Protein AF-A0A2H6KEF0-F1 (afdb_monomer_lite)

Radius of gyration: 32.9 Å; chains: 1; bounding box: 60×130×97 Å

Structure (mmCIF, N/CA/C/O backbone):
data_AF-A0A2H6KEF0-F1
#
_entry.id   AF-A0A2H6KEF0-F1
#
loop_
_atom_site.group_PDB
_atom_site.id
_atom_site.type_symbol
_atom_site.label_atom_id
_atom_site.label_alt_id
_atom_site.label_comp_id
_atom_site.label_asym_id
_atom_site.label_entity_id
_atom_site.label_seq_id
_atom_site.pdbx_PDB_ins_code
_atom_site.Cartn_x
_atom_site.Cartn_y
_atom_site.Cartn_z
_atom_site.occupancy
_atom_site.B_iso_or_equiv
_atom_site.auth_seq_id
_atom_site.auth_comp_id
_atom_site.auth_asym_id
_atom_site.auth_atom_id
_atom_site.pdbx_PDB_model_num
ATOM 1 N N . MET A 1 1 ? 36.153 60.538 -48.775 1.00 43.53 1 MET A N 1
ATOM 2 C CA . MET A 1 1 ? 37.398 60.557 -47.988 1.00 43.53 1 MET A CA 1
ATOM 3 C C . MET A 1 1 ? 37.001 60.502 -46.531 1.00 43.53 1 MET A C 1
ATOM 5 O O . MET A 1 1 ? 36.160 61.302 -46.150 1.00 43.53 1 MET A O 1
ATOM 9 N N . ASP A 1 2 ? 37.560 59.506 -45.841 1.00 40.88 2 ASP A N 1
ATOM 10 C CA . ASP A 1 2 ? 37.704 59.298 -44.391 1.00 40.88 2 ASP A CA 1
ATOM 11 C C . ASP A 1 2 ? 36.421 59.293 -43.540 1.00 40.88 2 ASP A C 1
ATOM 13 O O . ASP A 1 2 ? 35.594 60.186 -43.606 1.00 40.88 2 ASP A O 1
ATOM 17 N N . GLY A 1 3 ? 36.127 58.310 -42.695 1.00 50.97 3 GLY A N 1
ATOM 18 C CA . GLY A 1 3 ? 36.943 57.275 -42.074 1.00 50.97 3 GLY A CA 1
ATOM 19 C C . GLY A 1 3 ? 36.431 57.152 -40.636 1.00 50.97 3 GLY A C 1
ATOM 20 O O . GLY A 1 3 ? 36.536 58.102 -39.869 1.00 50.97 3 GLY A O 1
ATOM 21 N N . SER A 1 4 ? 35.815 56.031 -40.259 1.00 50.59 4 SER A N 1
ATOM 22 C CA . SER A 1 4 ? 35.505 55.768 -38.848 1.00 50.59 4 SER A CA 1
ATOM 23 C C . SER A 1 4 ? 35.476 54.267 -38.589 1.00 50.59 4 SER A C 1
ATOM 25 O O . SER A 1 4 ? 34.580 53.545 -39.028 1.00 50.59 4 SER A O 1
ATOM 27 N N . ALA A 1 5 ? 36.538 53.814 -37.929 1.00 52.31 5 ALA A N 1
ATOM 28 C CA . ALA A 1 5 ? 36.771 52.449 -37.506 1.00 52.31 5 ALA A CA 1
ATOM 29 C C . ALA A 1 5 ? 35.804 52.060 -36.376 1.00 52.31 5 ALA A C 1
ATOM 31 O O . ALA A 1 5 ? 35.698 52.759 -35.369 1.00 52.31 5 ALA A O 1
ATOM 32 N N . LYS A 1 6 ? 35.121 50.920 -36.533 1.00 51.91 6 LYS A N 1
ATOM 33 C CA . LYS A 1 6 ? 34.439 50.225 -35.437 1.00 51.91 6 LYS A CA 1
ATOM 34 C C . LYS A 1 6 ? 35.383 49.169 -34.876 1.00 51.91 6 LYS A C 1
ATOM 36 O O . LYS A 1 6 ? 35.714 48.202 -35.550 1.00 51.91 6 LYS A O 1
ATOM 41 N N . GLU A 1 7 ? 35.810 49.404 -33.646 1.00 52.56 7 GLU A N 1
ATOM 42 C CA . GLU A 1 7 ? 36.633 48.524 -32.827 1.00 52.56 7 GLU A CA 1
ATOM 43 C C . GLU A 1 7 ? 35.754 4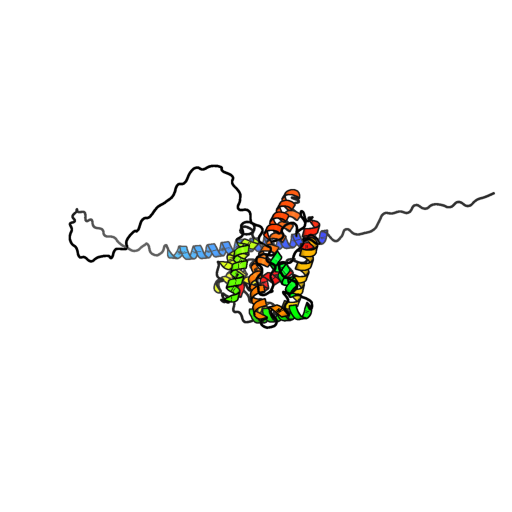7.407 -32.229 1.00 52.56 7 GLU A C 1
ATOM 45 O O . GLU A 1 7 ? 34.829 47.665 -31.453 1.00 52.56 7 GLU A O 1
ATOM 50 N N . GLU A 1 8 ? 36.006 46.157 -32.622 1.00 51.75 8 GLU A N 1
ATOM 51 C CA . GLU A 1 8 ? 35.392 44.968 -32.028 1.00 51.75 8 GLU A CA 1
ATOM 52 C C . GLU A 1 8 ? 36.088 44.617 -30.704 1.00 51.75 8 GLU A C 1
ATOM 54 O O . GLU A 1 8 ? 37.281 44.318 -30.670 1.00 51.75 8 GLU A O 1
ATOM 59 N N . ARG A 1 9 ? 35.333 44.609 -29.596 1.00 55.72 9 ARG A N 1
ATOM 60 C CA . ARG A 1 9 ? 35.785 44.031 -28.320 1.00 55.72 9 ARG A CA 1
ATOM 61 C C . ARG A 1 9 ? 35.433 42.540 -28.248 1.00 55.72 9 ARG A C 1
ATOM 63 O O . ARG A 1 9 ? 34.275 42.192 -28.495 1.00 55.72 9 ARG A O 1
ATOM 70 N N . PRO A 1 10 ? 36.352 41.667 -27.799 1.00 51.22 10 PRO A N 1
ATOM 71 C CA . PRO A 1 10 ? 36.051 40.260 -27.572 1.00 51.22 10 PRO A CA 1
ATOM 72 C C . PRO A 1 10 ? 35.186 40.084 -26.314 1.00 51.22 10 PRO A C 1
ATOM 74 O O . PRO A 1 10 ? 35.513 40.565 -25.226 1.00 51.22 10 PRO A O 1
ATOM 77 N N . LYS A 1 11 ? 34.062 39.372 -26.457 1.00 48.09 11 LYS A N 1
ATOM 78 C CA . LYS A 1 11 ? 33.220 38.929 -25.337 1.00 48.09 11 LYS A CA 1
ATOM 79 C C . LYS A 1 11 ? 33.875 37.722 -24.660 1.00 48.09 11 LYS A C 1
ATOM 81 O O . LYS A 1 11 ? 33.854 36.620 -25.198 1.00 48.09 11 LYS A O 1
ATOM 86 N N . ASN A 1 12 ? 34.414 37.934 -23.462 1.00 41.84 12 ASN A N 1
ATOM 87 C CA . ASN A 1 12 ? 34.826 36.865 -22.553 1.00 41.84 12 ASN A CA 1
ATOM 88 C C . ASN A 1 12 ? 33.591 36.114 -22.022 1.00 41.84 12 ASN A C 1
ATOM 90 O O . ASN A 1 12 ? 32.885 36.602 -21.140 1.00 41.84 12 ASN A O 1
ATOM 94 N N . LEU A 1 13 ? 33.347 34.918 -22.557 1.00 53.34 13 LEU A N 1
ATOM 95 C CA . LEU A 1 13 ? 32.421 33.911 -22.034 1.00 53.34 13 LEU A CA 1
ATOM 96 C C . LEU A 1 13 ? 33.209 32.911 -21.180 1.00 53.34 13 LEU A C 1
ATOM 98 O O . LEU A 1 13 ? 33.599 31.858 -21.669 1.00 53.34 13 LEU A O 1
ATOM 102 N N . ALA A 1 14 ? 33.468 33.238 -19.914 1.00 50.19 14 ALA A N 1
ATOM 103 C CA . ALA A 1 14 ? 33.897 32.249 -18.921 1.00 50.19 14 ALA A CA 1
ATOM 104 C C . ALA A 1 14 ? 33.819 32.822 -17.501 1.00 50.19 14 ALA A C 1
ATOM 106 O O . ALA A 1 14 ? 34.802 33.356 -16.993 1.00 50.19 14 ALA A O 1
ATOM 107 N N . LYS A 1 15 ? 32.652 32.702 -16.862 1.00 52.84 15 LYS A N 1
ATOM 108 C CA . LYS A 1 15 ? 32.499 32.398 -15.425 1.00 52.84 15 LYS A CA 1
ATOM 109 C C . LYS A 1 15 ? 31.052 32.609 -15.013 1.00 52.84 15 LYS A C 1
ATOM 111 O O . LYS A 1 15 ? 30.635 33.742 -14.807 1.00 52.84 15 LYS A O 1
ATOM 116 N N . SER A 1 16 ? 30.338 31.514 -14.792 1.00 46.28 16 SER A N 1
ATOM 117 C CA . SER A 1 16 ? 29.324 31.468 -13.743 1.00 46.28 16 SER A CA 1
ATOM 118 C C . SER A 1 16 ? 28.849 30.036 -13.499 1.00 46.28 16 SER A C 1
ATOM 120 O O . SER A 1 16 ? 28.576 29.310 -14.449 1.00 46.28 16 SER A O 1
ATOM 122 N N . VAL A 1 17 ? 28.624 29.760 -12.213 1.00 40.66 17 VAL A N 1
ATOM 123 C CA . VAL A 1 17 ? 27.666 28.802 -11.635 1.00 40.66 17 VAL A CA 1
ATOM 124 C C . VAL A 1 17 ? 28.218 27.451 -11.145 1.00 40.66 17 VAL A C 1
ATOM 126 O O . VAL A 1 17 ? 28.286 26.468 -11.866 1.00 40.66 17 VAL A O 1
ATOM 129 N N . SER A 1 18 ? 28.496 27.466 -9.834 1.00 50.84 18 SER A N 1
ATOM 130 C CA . SER A 1 18 ? 28.058 26.516 -8.797 1.00 50.84 18 SER A CA 1
ATOM 131 C C . SER A 1 18 ? 28.504 25.050 -8.857 1.00 50.84 18 SER A C 1
ATOM 133 O O . SER A 1 18 ? 27.864 24.201 -9.466 1.00 50.84 18 SER A O 1
ATOM 135 N N . THR A 1 19 ? 29.521 24.745 -8.049 1.00 49.16 19 THR A N 1
ATOM 136 C CA . THR A 1 19 ? 29.817 23.408 -7.513 1.00 49.16 19 THR A CA 1
ATOM 137 C C . THR A 1 19 ? 30.027 23.527 -6.001 1.00 49.16 19 THR A C 1
ATOM 139 O O . THR A 1 19 ? 31.164 23.550 -5.537 1.00 49.16 19 THR A O 1
ATOM 142 N N . SER A 1 20 ? 28.954 23.685 -5.218 1.00 48.69 20 SER A N 1
ATOM 143 C CA . SER A 1 20 ? 29.064 23.653 -3.744 1.00 48.69 20 SER A CA 1
ATOM 144 C C . SER A 1 20 ? 27.941 22.895 -3.026 1.00 48.69 20 SER A C 1
ATOM 146 O O . SER A 1 20 ? 27.820 23.029 -1.817 1.00 48.69 20 SER A O 1
ATOM 148 N N . GLY A 1 21 ? 27.114 22.117 -3.736 1.00 50.75 21 GLY A N 1
ATOM 149 C CA . GLY A 1 21 ? 26.011 21.357 -3.123 1.00 50.75 21 GLY A CA 1
ATOM 150 C C . GLY A 1 21 ? 26.319 19.883 -2.825 1.00 50.75 21 GLY A C 1
ATOM 151 O O . GLY A 1 21 ? 25.826 19.345 -1.842 1.00 50.75 21 GLY A O 1
ATOM 152 N N . ASP A 1 22 ? 27.155 19.226 -3.635 1.00 48.62 22 ASP A N 1
ATOM 153 C CA . ASP A 1 22 ? 27.308 17.760 -3.565 1.00 48.62 22 ASP A CA 1
ATOM 154 C C . ASP A 1 22 ? 28.291 17.265 -2.492 1.00 48.62 22 ASP A C 1
ATOM 156 O O . ASP A 1 22 ? 28.198 16.119 -2.046 1.00 48.62 22 ASP A O 1
ATOM 160 N N . GLN A 1 23 ? 29.230 18.105 -2.042 1.00 56.47 23 GLN A N 1
ATOM 161 C CA . GLN A 1 23 ? 30.222 17.690 -1.040 1.00 56.47 23 GLN A CA 1
ATOM 162 C C . GLN A 1 23 ? 29.637 17.609 0.377 1.00 56.47 23 GLN A C 1
ATOM 164 O O . GLN A 1 23 ? 30.003 16.701 1.126 1.00 56.47 23 GLN A O 1
ATOM 169 N N . ASP A 1 24 ? 28.688 18.483 0.722 1.00 61.06 24 ASP A N 1
ATOM 170 C CA . ASP A 1 24 ? 28.055 18.485 2.048 1.00 61.06 24 ASP A CA 1
ATOM 171 C C . ASP A 1 24 ? 27.158 17.254 2.252 1.00 61.06 24 ASP A C 1
ATOM 173 O O . ASP A 1 24 ? 27.171 16.635 3.316 1.00 61.06 24 ASP A O 1
ATOM 177 N N . MET A 1 25 ? 26.455 16.815 1.203 1.00 53.56 25 MET A N 1
ATOM 178 C CA . MET A 1 25 ? 25.593 15.627 1.253 1.00 53.56 25 MET A CA 1
ATOM 179 C C . MET A 1 25 ? 26.395 14.323 1.433 1.00 53.56 25 MET A C 1
ATOM 181 O O . MET A 1 25 ? 25.979 13.418 2.166 1.00 53.56 25 MET A O 1
ATOM 185 N N . GLN A 1 26 ? 27.578 14.219 0.814 1.00 65.06 26 GLN A N 1
ATOM 186 C CA . GLN A 1 26 ? 28.463 13.063 1.010 1.00 65.06 26 GLN A CA 1
ATOM 187 C C . GLN A 1 26 ? 29.069 13.014 2.417 1.00 65.06 26 GLN A C 1
ATOM 189 O O . GLN A 1 26 ? 29.202 11.926 2.987 1.00 65.06 26 GLN A O 1
ATOM 194 N N . GLN A 1 27 ? 29.419 14.166 2.997 1.00 76.00 27 GLN A N 1
ATOM 195 C CA . GLN A 1 27 ? 29.951 14.215 4.360 1.00 76.00 27 GLN A CA 1
ATOM 196 C C . GLN A 1 27 ? 28.904 13.823 5.403 1.00 76.00 27 GLN A C 1
ATOM 198 O O . GLN A 1 27 ? 29.235 13.076 6.329 1.00 76.00 27 GLN A O 1
ATOM 203 N N . ASP A 1 28 ? 27.652 14.254 5.236 1.00 73.12 28 ASP A N 1
ATOM 204 C CA . ASP A 1 28 ? 26.582 13.899 6.170 1.00 73.12 28 ASP A CA 1
ATOM 205 C C . ASP A 1 28 ? 26.263 12.395 6.118 1.00 73.12 28 ASP A C 1
ATOM 207 O O . ASP A 1 28 ? 26.190 11.728 7.152 1.00 73.12 28 ASP A O 1
ATOM 211 N N . THR A 1 29 ? 26.247 11.809 4.916 1.00 58.91 29 THR A N 1
ATOM 212 C CA . THR A 1 29 ? 26.072 10.356 4.731 1.00 58.91 29 THR A CA 1
ATOM 213 C C . THR A 1 29 ? 27.194 9.550 5.404 1.00 58.91 29 THR A C 1
ATOM 215 O O . THR A 1 29 ? 26.943 8.550 6.082 1.00 58.91 29 THR A O 1
ATOM 218 N N . LEU A 1 30 ? 28.452 9.992 5.272 1.00 74.81 30 LEU A N 1
ATOM 219 C CA . LEU A 1 30 ? 29.603 9.327 5.895 1.00 74.81 30 LEU A CA 1
ATOM 220 C C . LEU A 1 30 ? 29.564 9.428 7.427 1.00 74.81 30 LEU A C 1
ATOM 222 O O . LEU A 1 30 ? 29.954 8.489 8.130 1.00 74.81 30 LEU A O 1
ATOM 226 N N . LYS A 1 31 ? 29.098 10.564 7.952 1.00 84.94 31 LYS A N 1
ATOM 227 C CA . LYS A 1 31 ? 28.923 10.788 9.388 1.00 84.94 31 LYS A CA 1
ATOM 228 C C . LYS A 1 31 ? 27.850 9.860 9.960 1.00 84.94 31 LYS A C 1
ATOM 230 O O . LYS A 1 31 ? 28.123 9.193 10.958 1.00 84.94 31 LYS A O 1
ATOM 235 N N . GLN A 1 32 ? 26.705 9.735 9.287 1.00 68.88 32 GLN A N 1
ATOM 236 C CA . GLN A 1 32 ? 25.636 8.809 9.676 1.00 68.88 32 GLN A CA 1
ATOM 237 C C . GLN A 1 32 ? 26.109 7.345 9.660 1.00 68.88 32 GLN A C 1
ATOM 239 O O . GLN A 1 32 ? 25.851 6.603 10.607 1.00 68.88 32 GLN A O 1
ATOM 244 N N . MET A 1 33 ? 26.887 6.933 8.650 1.00 62.06 33 MET A N 1
ATOM 245 C CA . MET A 1 33 ? 27.479 5.585 8.601 1.00 62.06 33 MET A CA 1
ATOM 246 C C . MET A 1 33 ? 28.451 5.308 9.756 1.00 62.06 33 MET A C 1
ATOM 248 O O . MET A 1 33 ? 28.447 4.209 10.313 1.00 62.06 33 MET A O 1
ATOM 252 N N . LYS A 1 34 ? 29.291 6.282 10.130 1.00 83.31 34 LYS A N 1
ATOM 253 C CA . LYS A 1 34 ? 30.211 6.143 11.273 1.00 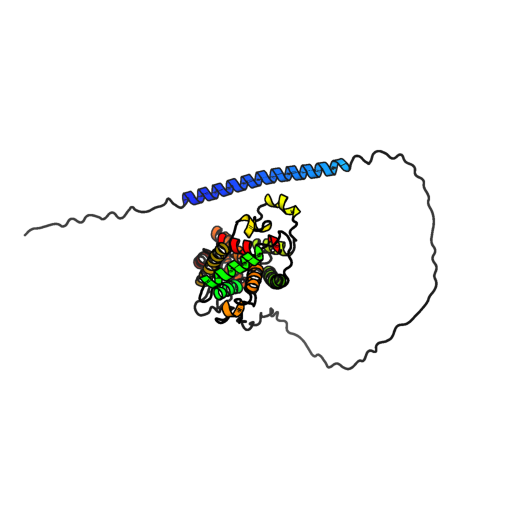83.31 34 LYS A CA 1
ATOM 254 C C . LYS A 1 34 ? 29.460 6.043 12.596 1.00 83.31 34 LYS A C 1
ATOM 256 O O . LYS A 1 34 ? 29.807 5.206 13.424 1.00 83.31 34 LYS A O 1
ATOM 261 N N . GLU A 1 35 ? 28.433 6.865 12.785 1.00 81.69 35 GLU A N 1
ATOM 262 C CA . GLU A 1 35 ? 27.584 6.811 13.975 1.00 81.69 35 GLU A CA 1
ATOM 263 C C . GLU A 1 35 ? 26.869 5.460 14.084 1.00 81.69 35 GLU A C 1
ATOM 265 O O . GLU A 1 35 ? 26.870 4.840 15.148 1.00 81.69 35 GLU A O 1
ATOM 270 N N . TRP A 1 36 ? 26.342 4.956 12.967 1.00 76.69 36 TRP A N 1
ATOM 271 C CA . TRP A 1 36 ? 25.718 3.639 12.905 1.00 76.69 36 TRP A CA 1
ATOM 272 C C . TRP A 1 36 ? 26.700 2.514 13.247 1.00 76.69 36 TRP A C 1
ATOM 274 O O . TRP A 1 36 ? 26.380 1.656 14.069 1.00 76.69 36 TRP A O 1
ATOM 284 N N . LYS A 1 37 ? 27.917 2.545 12.686 1.00 77.69 37 LYS A N 1
ATOM 285 C CA . LYS A 1 37 ? 28.963 1.560 12.993 1.00 77.69 37 LYS A CA 1
ATOM 286 C C . LYS A 1 37 ? 29.316 1.553 14.484 1.00 77.69 37 LYS A C 1
ATOM 288 O O . LYS A 1 37 ? 29.375 0.487 15.083 1.00 77.69 37 LYS A O 1
ATOM 293 N N . ASN A 1 38 ? 29.494 2.726 15.090 1.00 83.19 38 ASN A N 1
ATOM 294 C CA . ASN A 1 38 ? 29.820 2.823 16.515 1.00 83.19 38 ASN A CA 1
ATOM 295 C C . ASN A 1 38 ? 28.697 2.258 17.399 1.00 83.19 38 ASN A C 1
ATOM 297 O O . ASN A 1 38 ? 28.975 1.513 18.334 1.00 83.19 38 ASN A O 1
ATOM 301 N N . ARG A 1 39 ? 27.429 2.551 17.071 1.00 73.25 39 ARG A N 1
ATOM 302 C CA . ARG A 1 39 ? 26.269 1.970 17.772 1.00 73.25 39 ARG A CA 1
ATOM 303 C C . ARG A 1 39 ? 26.204 0.452 17.621 1.00 73.25 39 ARG A C 1
ATOM 305 O O . ARG A 1 39 ? 25.818 -0.241 18.557 1.00 73.25 39 ARG A O 1
ATOM 312 N N . PHE A 1 40 ? 26.587 -0.064 16.455 1.00 64.38 40 PHE A N 1
ATOM 313 C CA . PHE A 1 40 ? 26.655 -1.500 16.205 1.00 64.38 40 PHE A CA 1
ATOM 314 C C . PHE A 1 40 ? 27.760 -2.181 17.031 1.00 64.38 40 PHE A C 1
ATOM 316 O O . PHE A 1 40 ? 27.508 -3.215 17.649 1.00 64.38 40 PHE A O 1
ATOM 323 N N . ASP A 1 41 ? 28.955 -1.591 17.107 1.00 74.12 41 ASP A N 1
ATOM 324 C CA . ASP A 1 41 ? 30.076 -2.128 17.895 1.00 74.12 41 ASP A CA 1
ATOM 325 C C . ASP A 1 41 ? 29.773 -2.118 19.412 1.00 74.12 41 ASP A C 1
ATOM 327 O O . ASP A 1 41 ? 30.055 -3.090 20.125 1.00 74.12 41 ASP A O 1
ATOM 331 N N . GLU A 1 42 ? 29.129 -1.058 19.914 1.00 77.31 42 GLU A N 1
ATOM 332 C CA . GLU A 1 42 ? 28.653 -0.970 21.304 1.00 77.31 42 GLU A CA 1
ATOM 333 C C . GLU A 1 42 ? 27.610 -2.059 21.611 1.00 77.31 42 GLU A C 1
ATOM 335 O O . GLU A 1 42 ? 27.701 -2.765 22.620 1.00 77.31 42 GLU A O 1
ATOM 340 N N . PHE A 1 43 ? 26.667 -2.269 20.691 1.00 64.75 43 PHE A N 1
ATOM 341 C CA . PHE A 1 43 ? 25.663 -3.324 20.784 1.00 64.75 43 PHE A CA 1
ATOM 342 C C . PHE A 1 43 ? 26.282 -4.733 20.833 1.00 64.75 43 PHE A C 1
ATOM 344 O O . PHE A 1 43 ? 25.884 -5.556 21.667 1.00 64.75 43 PHE A O 1
ATOM 351 N N . MET A 1 44 ? 27.268 -5.021 19.977 1.00 75.19 44 MET A N 1
ATOM 352 C CA . MET A 1 44 ? 27.961 -6.316 19.969 1.00 75.19 44 MET A CA 1
ATOM 353 C C . MET A 1 44 ? 28.687 -6.570 21.294 1.00 75.19 44 MET A C 1
ATOM 355 O O . MET A 1 44 ? 28.682 -7.684 21.816 1.00 75.19 44 MET A O 1
ATOM 359 N N . THR A 1 45 ? 29.250 -5.520 21.890 1.00 83.12 45 THR A N 1
ATOM 360 C CA . THR A 1 45 ? 29.903 -5.604 23.201 1.00 83.12 45 THR A CA 1
ATOM 361 C C . THR A 1 45 ? 28.893 -5.920 24.310 1.00 83.12 45 THR A C 1
ATOM 363 O O . THR A 1 45 ? 29.127 -6.812 25.129 1.00 83.12 45 THR A O 1
ATOM 366 N N . TYR A 1 46 ? 27.738 -5.248 24.310 1.00 72.69 46 TYR A N 1
ATOM 367 C CA . TYR A 1 46 ? 26.673 -5.480 25.291 1.00 72.69 46 TYR A CA 1
ATOM 368 C C . TYR A 1 46 ? 26.071 -6.890 25.190 1.00 72.69 46 TYR A C 1
ATOM 370 O O . TYR A 1 46 ? 25.885 -7.567 26.201 1.00 72.69 46 TYR A O 1
ATOM 378 N N . THR A 1 47 ? 25.808 -7.372 23.974 1.00 56.59 47 THR A N 1
ATOM 379 C CA . THR A 1 47 ? 25.267 -8.726 23.758 1.00 56.59 47 THR A CA 1
ATOM 380 C C . THR A 1 47 ? 26.246 -9.818 24.165 1.00 56.59 47 THR A C 1
ATOM 382 O O . THR A 1 47 ? 25.825 -10.798 24.780 1.00 56.59 47 THR A O 1
ATOM 385 N N . HIS A 1 48 ? 27.545 -9.641 23.909 1.00 71.38 48 HIS A N 1
ATOM 386 C CA . HIS A 1 48 ? 28.566 -10.547 24.432 1.00 71.38 48 HIS A CA 1
ATOM 387 C C . HIS A 1 48 ? 28.589 -10.573 25.965 1.00 71.38 48 HIS A C 1
ATOM 389 O O . HIS A 1 48 ? 28.666 -11.655 26.547 1.00 71.38 48 HIS A O 1
ATOM 395 N N . ALA A 1 49 ? 28.472 -9.421 26.630 1.00 78.00 49 ALA A N 1
ATOM 396 C CA . ALA A 1 49 ? 28.415 -9.358 28.091 1.00 78.00 49 ALA A CA 1
ATOM 397 C C . ALA A 1 49 ? 27.175 -10.073 28.655 1.00 78.00 49 ALA A C 1
ATOM 399 O O . ALA A 1 49 ? 27.288 -10.844 29.608 1.00 78.00 49 ALA A O 1
ATOM 400 N N . LEU A 1 50 ? 26.008 -9.875 28.036 1.00 68.25 50 LEU A N 1
ATOM 401 C CA . LEU A 1 50 ? 24.753 -10.490 28.469 1.00 68.25 50 LEU A CA 1
ATOM 402 C C . LEU A 1 50 ? 24.745 -12.010 28.255 1.00 68.25 50 LEU A C 1
ATOM 404 O O . LEU A 1 50 ? 24.365 -12.751 29.158 1.00 68.25 50 LEU A O 1
ATOM 408 N N . LEU A 1 51 ? 25.219 -12.485 27.097 1.00 70.62 51 LEU A N 1
ATOM 409 C CA . LEU A 1 51 ? 25.375 -13.917 26.819 1.00 70.62 51 LEU A CA 1
ATOM 410 C C . LEU A 1 51 ? 26.356 -14.578 27.791 1.00 70.62 51 LEU A C 1
ATOM 412 O O . LEU A 1 51 ? 26.079 -15.668 28.284 1.00 70.62 51 LEU A O 1
ATOM 416 N N . ASN A 1 52 ? 27.469 -13.912 28.104 1.00 74.56 52 ASN A N 1
ATOM 417 C CA . ASN A 1 52 ? 28.430 -14.417 29.080 1.00 74.56 52 ASN A CA 1
ATOM 418 C C . ASN A 1 52 ? 27.841 -14.459 30.497 1.00 74.56 52 ASN A C 1
ATOM 420 O O . ASN A 1 52 ? 28.088 -15.425 31.209 1.00 74.56 52 ASN A O 1
ATOM 424 N N . GLY A 1 53 ? 27.027 -13.475 30.896 1.00 76.62 53 GLY A N 1
ATOM 425 C CA . GLY A 1 53 ? 26.306 -13.511 32.174 1.00 76.62 53 GLY A CA 1
ATOM 426 C C . GLY A 1 53 ? 25.342 -14.698 32.263 1.00 76.62 53 GLY A C 1
ATOM 427 O O . GLY A 1 53 ? 25.402 -15.479 33.208 1.00 76.62 53 GLY A O 1
ATOM 428 N N . LEU A 1 54 ? 24.532 -14.902 31.221 1.00 61.00 54 LEU A N 1
ATOM 429 C CA . LEU A 1 54 ? 23.529 -15.972 31.168 1.00 61.00 54 LEU A CA 1
ATOM 430 C C . LEU A 1 54 ? 24.157 -17.379 31.144 1.00 61.00 54 LEU A C 1
ATOM 432 O O . LEU A 1 54 ? 23.622 -18.314 31.742 1.00 61.00 54 LEU A O 1
ATOM 436 N N . LEU A 1 55 ? 25.308 -17.524 30.475 1.00 67.38 55 LEU A N 1
ATOM 437 C CA . LEU A 1 55 ? 26.096 -18.761 30.447 1.00 67.38 55 LEU A CA 1
ATOM 438 C C . LEU A 1 55 ? 26.856 -19.020 31.757 1.00 67.38 55 LEU A C 1
ATOM 440 O O . LEU A 1 55 ? 27.096 -20.178 32.098 1.00 67.38 55 LEU A O 1
ATOM 444 N N . CYS A 1 56 ? 27.240 -17.977 32.495 1.00 67.81 56 CYS A N 1
ATOM 445 C CA . CYS A 1 56 ? 27.846 -18.126 33.819 1.00 67.81 56 CYS A CA 1
ATOM 446 C C . CYS A 1 56 ? 26.823 -18.610 34.855 1.00 67.81 56 CYS A C 1
ATOM 448 O O . CYS A 1 56 ? 27.136 -19.528 35.615 1.00 67.81 56 CYS A O 1
ATOM 450 N N . ASP A 1 57 ? 25.597 -18.081 34.829 1.00 61.66 57 ASP A N 1
ATOM 451 C CA . ASP A 1 57 ? 24.531 -18.493 35.752 1.00 61.66 57 ASP A CA 1
ATOM 452 C C . ASP A 1 57 ? 24.116 -19.956 35.529 1.00 61.66 57 ASP A C 1
ATOM 454 O O . ASP A 1 57 ? 23.995 -20.726 36.477 1.00 61.66 57 ASP A O 1
ATOM 458 N N . THR A 1 58 ? 24.019 -20.403 34.272 1.00 54.78 58 THR A N 1
ATOM 459 C CA . THR A 1 58 ? 23.688 -21.810 33.962 1.00 54.78 58 THR A CA 1
ATOM 460 C C . THR A 1 58 ? 24.817 -22.798 34.260 1.00 54.78 58 THR A C 1
ATOM 462 O O . THR A 1 58 ? 24.567 -24.000 34.355 1.00 54.78 58 THR A O 1
ATOM 465 N N . ARG A 1 59 ? 26.061 -22.331 34.427 1.00 50.69 59 ARG A N 1
ATOM 466 C CA . ARG A 1 59 ? 27.201 -23.197 34.759 1.00 50.69 59 ARG A CA 1
ATOM 467 C C . ARG A 1 59 ? 27.403 -23.371 36.266 1.00 50.69 59 ARG A C 1
ATOM 469 O O . ARG A 1 59 ? 27.965 -24.387 36.664 1.00 50.69 59 ARG A O 1
ATOM 476 N N . SER A 1 60 ? 26.935 -22.434 37.093 1.00 54.75 60 SER A N 1
ATOM 477 C CA . SER A 1 60 ? 27.092 -22.511 38.552 1.00 54.75 60 SER A CA 1
ATOM 478 C C . SER A 1 60 ? 26.241 -23.627 39.176 1.00 54.75 60 SER A C 1
ATOM 480 O O . SER A 1 60 ? 26.702 -24.304 40.095 1.00 54.75 60 SER A O 1
ATOM 482 N N . ASP A 1 61 ? 25.057 -23.901 38.623 1.00 52.50 61 ASP A N 1
ATOM 483 C CA . ASP A 1 61 ? 24.111 -24.866 39.210 1.00 52.50 61 ASP A CA 1
ATOM 484 C C . ASP A 1 61 ? 24.374 -26.327 38.803 1.00 52.50 61 ASP A C 1
ATOM 486 O O . ASP A 1 61 ? 23.854 -27.253 39.418 1.00 52.50 61 ASP A O 1
ATOM 490 N N . ALA A 1 62 ? 25.225 -26.571 37.801 1.00 50.59 62 ALA A N 1
ATOM 491 C CA . ALA A 1 62 ? 25.501 -27.922 37.301 1.00 50.59 62 ALA A CA 1
ATOM 492 C C . ALA A 1 62 ? 26.690 -28.626 37.990 1.00 50.59 62 ALA A C 1
ATOM 494 O O . ALA A 1 62 ? 26.959 -29.793 37.704 1.00 50.59 62 ALA A O 1
ATOM 495 N N . THR A 1 63 ? 27.419 -27.949 38.885 1.00 48.09 63 THR A N 1
ATOM 496 C CA . THR A 1 63 ? 28.631 -28.510 39.525 1.00 48.09 63 THR A CA 1
ATOM 497 C C . THR A 1 63 ? 28.568 -28.656 41.046 1.00 48.09 63 THR A C 1
ATOM 499 O O . THR A 1 63 ? 29.515 -29.174 41.633 1.00 48.09 63 THR A O 1
ATOM 502 N N . SER A 1 64 ? 27.468 -28.275 41.698 1.00 48.09 64 SER A N 1
ATOM 503 C CA . SER A 1 64 ? 27.321 -28.362 43.160 1.00 48.09 64 SER A CA 1
ATOM 504 C C . SER A 1 64 ? 26.638 -29.642 43.674 1.00 48.09 64 SER A C 1
ATOM 506 O O . SER A 1 64 ? 26.758 -29.925 44.863 1.00 48.09 64 SER A O 1
ATOM 508 N N . GLU A 1 65 ? 26.015 -30.472 42.824 1.00 47.31 65 GLU A N 1
ATOM 509 C CA . GLU A 1 65 ? 25.264 -31.669 43.277 1.00 47.31 65 GLU A CA 1
ATOM 510 C C . GLU A 1 65 ? 25.943 -33.041 43.063 1.00 47.31 65 GLU A C 1
ATOM 512 O O . GLU A 1 65 ? 25.349 -34.071 43.366 1.00 47.31 65 GLU A O 1
ATOM 517 N N . LEU A 1 66 ? 27.201 -33.116 42.608 1.00 45.69 66 LEU A N 1
ATOM 518 C CA . LEU A 1 66 ? 27.854 -34.414 42.324 1.00 45.69 66 LEU A CA 1
ATOM 519 C C . LEU A 1 66 ? 28.821 -34.950 43.399 1.00 45.69 66 LEU A C 1
ATOM 521 O O . LEU A 1 66 ? 29.486 -35.953 43.155 1.00 45.69 66 LEU A O 1
ATOM 525 N N . ASN A 1 67 ? 28.883 -34.360 44.599 1.00 47.69 67 ASN A N 1
ATOM 526 C CA . ASN A 1 67 ? 29.853 -34.760 45.637 1.00 47.69 67 ASN A CA 1
ATOM 527 C C . ASN A 1 67 ? 29.242 -35.233 46.970 1.00 47.69 67 ASN A C 1
ATOM 529 O O . ASN A 1 67 ? 29.768 -34.915 48.037 1.00 47.69 67 ASN A O 1
ATOM 533 N N . SER A 1 68 ? 28.179 -36.042 46.947 1.00 49.66 68 SER A N 1
ATOM 534 C CA . SER A 1 68 ? 27.757 -36.772 48.154 1.00 49.66 68 SER A CA 1
ATOM 535 C C . SER A 1 68 ? 26.884 -37.999 47.868 1.00 49.66 68 SER A C 1
ATOM 537 O O . SER A 1 68 ? 25.677 -37.981 48.078 1.00 49.66 68 SER A O 1
ATOM 539 N N . LEU A 1 69 ? 27.497 -39.125 47.482 1.00 41.62 69 LEU A N 1
ATOM 540 C CA . LEU A 1 69 ? 26.890 -40.442 47.723 1.00 41.62 69 LEU A CA 1
ATOM 541 C C . LEU A 1 69 ? 27.959 -41.538 47.891 1.00 41.62 69 LEU A C 1
ATOM 543 O O . LEU A 1 69 ? 28.749 -41.763 46.973 1.00 41.62 69 LEU A O 1
ATOM 547 N N . PRO A 1 70 ? 28.009 -42.225 49.051 1.00 51.09 70 PRO A N 1
ATOM 548 C CA . PRO A 1 70 ? 28.850 -43.394 49.247 1.00 51.09 70 PRO A CA 1
ATOM 549 C C . PRO A 1 70 ? 28.172 -44.644 48.673 1.00 51.09 70 PRO A C 1
ATOM 551 O O . PRO A 1 70 ? 26.948 -44.774 48.675 1.00 51.09 70 PRO A O 1
ATOM 554 N N . GLY A 1 71 ? 29.001 -45.544 48.147 1.00 47.09 71 GLY A N 1
ATOM 555 C CA . GLY A 1 71 ? 28.580 -46.683 47.341 1.00 47.09 71 GLY A CA 1
ATOM 556 C C . GLY A 1 71 ? 27.831 -47.795 48.073 1.00 47.09 71 GLY A C 1
ATOM 557 O O . GLY A 1 71 ? 27.776 -47.845 49.297 1.00 47.09 71 GLY A O 1
ATOM 558 N N . ASN A 1 72 ? 27.292 -48.710 47.263 1.00 38.66 72 ASN A N 1
ATOM 559 C CA . ASN A 1 72 ? 27.433 -50.163 47.397 1.00 38.66 72 ASN A CA 1
ATOM 560 C C . ASN A 1 72 ? 26.772 -50.854 46.190 1.00 38.66 72 ASN A C 1
ATOM 562 O O . ASN A 1 72 ? 25.585 -50.675 45.929 1.00 38.66 72 ASN A O 1
ATOM 566 N N . SER A 1 73 ? 27.552 -51.667 45.475 1.00 44.75 73 SER A N 1
ATOM 567 C CA . SER A 1 73 ? 27.061 -52.715 44.565 1.00 44.75 73 SER A CA 1
ATOM 568 C C . SER A 1 73 ? 26.516 -53.898 45.383 1.00 44.75 73 SER A C 1
ATOM 570 O O . SER A 1 73 ? 26.961 -54.098 46.516 1.00 44.75 73 SER A O 1
ATOM 572 N N . PRO A 1 74 ? 25.638 -54.748 44.813 1.00 58.72 74 PRO A N 1
ATOM 573 C CA . PRO A 1 74 ? 26.177 -55.989 44.249 1.00 58.72 74 PRO A CA 1
ATOM 574 C C . PRO A 1 74 ? 25.466 -56.543 42.994 1.00 58.72 74 PRO A C 1
ATOM 576 O O . PRO A 1 74 ? 24.251 -56.513 42.847 1.00 58.72 74 PRO A O 1
ATOM 579 N N . SER A 1 75 ? 26.308 -57.106 42.123 1.00 51.97 75 SER A N 1
ATOM 580 C CA . SER A 1 75 ? 26.199 -58.389 41.408 1.00 51.97 75 SER A CA 1
ATOM 581 C C . SER A 1 75 ? 24.889 -59.195 41.500 1.00 51.97 75 SER A C 1
ATOM 583 O O . SER A 1 75 ? 24.501 -59.639 42.578 1.00 51.97 75 SER A O 1
ATOM 585 N N . GLY A 1 76 ? 24.340 -59.562 40.336 1.00 35.59 76 GLY A N 1
ATOM 586 C CA . GLY A 1 76 ? 23.338 -60.622 40.187 1.00 35.59 76 GLY A CA 1
ATOM 587 C C . GLY A 1 76 ? 23.117 -61.014 38.723 1.00 35.59 76 GLY A C 1
ATOM 588 O O . GLY A 1 76 ? 22.446 -60.310 37.980 1.00 35.59 76 GLY A O 1
ATOM 589 N N . ASN A 1 77 ? 23.719 -62.130 38.317 1.00 49.34 77 ASN A N 1
ATOM 590 C CA . ASN A 1 77 ? 23.691 -62.727 36.980 1.00 49.34 77 ASN A CA 1
ATOM 591 C C . ASN A 1 77 ? 22.535 -63.751 36.880 1.00 49.34 77 ASN A C 1
ATOM 593 O O . ASN A 1 77 ? 22.334 -64.492 37.840 1.00 49.34 77 ASN A O 1
ATOM 597 N N . GLY A 1 78 ? 21.865 -63.890 35.723 1.00 34.53 78 GLY A N 1
ATOM 598 C CA . GLY A 1 78 ? 21.173 -65.146 35.371 1.00 34.53 78 GLY A CA 1
ATOM 599 C C . GLY A 1 78 ? 19.813 -65.067 34.654 1.00 34.53 78 GLY A C 1
ATOM 600 O O . GLY A 1 78 ? 18.807 -64.735 35.261 1.00 34.53 78 GLY A O 1
ATOM 601 N N . GLY A 1 79 ? 19.772 -65.565 33.409 1.00 33.09 79 GLY A N 1
ATOM 602 C CA . GLY A 1 79 ? 18.863 -66.682 33.087 1.00 33.09 79 GLY A CA 1
ATOM 603 C C . GLY A 1 79 ? 17.559 -66.451 32.299 1.00 33.09 79 GLY A C 1
ATOM 604 O O . GLY A 1 79 ? 16.500 -66.297 32.878 1.00 33.09 79 GLY A O 1
ATOM 605 N N . SER A 1 80 ? 17.656 -66.643 30.976 1.00 37.97 80 SER A N 1
ATOM 606 C CA . SER A 1 80 ? 16.856 -67.569 30.133 1.00 37.97 80 SER A CA 1
ATOM 607 C C . SER A 1 80 ? 15.308 -67.523 30.052 1.00 37.97 80 SER A C 1
ATOM 609 O O . SER A 1 80 ? 14.603 -67.867 30.988 1.00 37.97 80 SER A O 1
ATOM 611 N N . ARG A 1 81 ? 14.846 -67.298 28.803 1.00 42.25 81 ARG A N 1
ATOM 612 C CA . ARG A 1 81 ? 13.741 -67.923 28.019 1.00 42.25 81 ARG A CA 1
ATOM 613 C C . ARG A 1 81 ? 12.547 -68.572 28.751 1.00 42.25 81 ARG A C 1
ATOM 615 O O . ARG A 1 81 ? 12.731 -69.555 29.454 1.00 42.25 81 ARG A O 1
ATOM 622 N N . CYS A 1 82 ? 11.327 -68.173 28.357 1.00 35.34 82 CYS A N 1
ATOM 623 C CA . CYS A 1 82 ? 10.338 -68.998 27.620 1.00 35.34 82 CYS A CA 1
ATOM 624 C C . CYS A 1 82 ? 8.976 -68.273 27.490 1.00 35.34 82 CYS A C 1
ATOM 626 O O . CYS A 1 82 ? 8.417 -67.813 28.479 1.00 35.34 82 CYS A O 1
ATOM 628 N N . SER A 1 83 ? 8.423 -68.215 26.271 1.00 42.94 83 SER A N 1
ATOM 629 C CA . SER A 1 83 ? 6.968 -68.110 26.014 1.00 42.94 83 SER A CA 1
ATOM 630 C C . SER A 1 83 ? 6.342 -69.513 26.134 1.00 42.94 83 SER A C 1
ATOM 632 O O . SER A 1 83 ? 7.094 -70.484 25.995 1.00 42.94 83 SER A O 1
ATOM 634 N N . PRO A 1 84 ? 5.017 -69.668 26.357 1.00 52.94 84 PRO A N 1
ATOM 635 C CA . PRO A 1 84 ? 4.061 -69.696 25.232 1.00 52.94 84 PRO A CA 1
ATOM 636 C C . PRO A 1 84 ? 2.611 -69.205 25.529 1.00 52.94 84 PRO A C 1
ATOM 638 O O . PRO A 1 84 ? 2.050 -69.477 26.577 1.00 52.94 84 PRO A O 1
ATOM 641 N N . GLN A 1 85 ? 2.025 -68.533 24.523 1.00 39.19 85 GLN A N 1
ATOM 642 C CA . GLN A 1 85 ? 0.769 -68.870 23.809 1.00 39.19 85 GLN A CA 1
ATOM 643 C C . GLN A 1 85 ? -0.621 -68.930 24.512 1.00 39.19 85 GLN A C 1
ATOM 645 O O . GLN A 1 85 ? -0.763 -69.467 25.601 1.00 39.19 85 GLN A O 1
ATOM 650 N N . GLN A 1 86 ? -1.641 -68.527 23.714 1.00 36.22 86 GLN A N 1
ATOM 651 C CA . GLN A 1 86 ? -3.097 -68.855 23.736 1.00 36.22 86 GLN A CA 1
ATOM 652 C C . GLN A 1 86 ? -4.033 -67.957 24.582 1.00 36.22 86 GLN A C 1
ATOM 654 O O . GLN A 1 86 ? -3.649 -67.531 25.658 1.00 36.22 86 GLN A O 1
ATOM 659 N N . HIS A 1 87 ? -5.283 -67.608 24.223 1.00 34.16 87 HIS A N 1
ATOM 660 C CA . HIS A 1 87 ? -6.217 -67.821 23.089 1.00 34.16 87 HIS A CA 1
ATOM 661 C C . HIS A 1 87 ? -7.325 -66.722 23.226 1.00 34.16 87 HIS A C 1
ATOM 663 O O . HIS A 1 87 ? -7.692 -66.387 24.344 1.00 34.16 87 HIS A O 1
ATOM 669 N N . THR A 1 88 ? -7.700 -65.984 22.167 1.00 38.19 88 THR A N 1
ATOM 670 C CA . THR A 1 88 ? -8.980 -66.043 21.397 1.00 38.19 88 THR A CA 1
ATOM 671 C C . THR A 1 88 ? -10.254 -65.484 22.054 1.00 38.19 88 THR A C 1
ATOM 673 O O . THR A 1 88 ? -10.637 -65.941 23.118 1.00 38.19 88 THR A O 1
ATOM 676 N N . LEU A 1 89 ? -10.920 -64.559 21.334 1.00 37.78 89 LEU A N 1
ATOM 677 C CA . LEU A 1 89 ? -12.372 -64.291 21.135 1.00 37.78 89 LEU A CA 1
ATOM 678 C C . LEU A 1 89 ? -12.430 -62.895 20.453 1.00 37.78 89 LEU A C 1
ATOM 680 O O . LEU A 1 89 ? -11.837 -61.966 20.980 1.00 37.78 89 LEU A O 1
ATOM 684 N N . GLY A 1 90 ? -12.983 -62.609 19.270 1.00 32.28 90 GLY A N 1
ATOM 685 C CA . GLY A 1 90 ? -14.019 -63.224 18.441 1.00 32.28 90 GLY A CA 1
ATOM 686 C C . GLY A 1 90 ? -15.112 -62.166 18.195 1.00 32.28 90 GLY A C 1
ATOM 687 O O . GLY A 1 90 ? -15.772 -61.820 19.166 1.00 32.28 90 GLY A O 1
ATOM 688 N N . ALA A 1 91 ? -15.244 -61.634 16.963 1.00 40.06 91 ALA A N 1
ATOM 689 C CA . ALA A 1 91 ? -16.480 -61.123 16.314 1.00 40.06 91 ALA A CA 1
ATOM 690 C C . ALA A 1 91 ? -16.201 -60.111 15.167 1.00 40.06 91 ALA A C 1
ATOM 692 O O . ALA A 1 91 ? -15.939 -58.934 15.396 1.00 40.06 91 ALA A O 1
ATOM 693 N N . ASP A 1 92 ? -16.234 -60.641 13.942 1.00 37.62 92 ASP A N 1
ATOM 694 C CA . ASP A 1 92 ? -16.948 -60.229 12.718 1.00 37.62 92 ASP A CA 1
ATOM 695 C C . ASP A 1 92 ? -16.983 -58.783 12.173 1.00 37.62 92 ASP A C 1
ATOM 697 O O . ASP A 1 92 ? -17.368 -57.807 12.811 1.00 37.62 92 ASP A O 1
ATOM 701 N N . SER A 1 93 ? -16.681 -58.726 10.868 1.00 41.62 93 SER A N 1
ATOM 702 C CA . SER A 1 93 ? -16.887 -57.632 9.905 1.00 41.62 93 SER A CA 1
ATOM 703 C C . SER A 1 93 ? -18.193 -57.811 9.116 1.00 41.62 93 SER A C 1
ATOM 705 O O . SER A 1 93 ? -18.651 -58.944 8.967 1.00 41.62 93 SER A O 1
ATOM 707 N N . PRO A 1 94 ? -18.691 -56.766 8.428 1.00 57.78 94 PRO A N 1
ATOM 708 C CA . PRO A 1 94 ? -19.483 -56.944 7.220 1.00 57.78 94 PRO A CA 1
ATOM 709 C C . PRO A 1 94 ? -18.722 -56.540 5.947 1.00 57.78 94 PRO A C 1
ATOM 711 O O . PRO A 1 94 ? -18.074 -55.497 5.867 1.00 57.78 94 PRO A O 1
ATOM 714 N N . LEU A 1 95 ? -18.866 -57.412 4.946 1.00 36.19 95 LEU A N 1
ATOM 715 C CA . LEU A 1 95 ? -18.472 -57.259 3.550 1.00 36.19 95 LEU A CA 1
ATOM 716 C C . LEU A 1 95 ? -19.101 -56.020 2.891 1.00 36.19 95 LEU A C 1
ATOM 718 O O . LEU A 1 95 ? -20.300 -55.788 3.034 1.00 36.19 95 LEU A O 1
ATOM 722 N N . ILE A 1 96 ? -18.339 -55.352 2.019 1.00 39.44 96 ILE A N 1
ATOM 723 C CA . ILE A 1 96 ? -18.894 -54.611 0.878 1.00 39.44 96 ILE A CA 1
ATOM 724 C C . ILE A 1 96 ? -18.256 -55.143 -0.407 1.00 39.44 96 ILE A C 1
ATOM 726 O O . ILE A 1 96 ? -17.040 -55.276 -0.525 1.00 39.44 96 ILE A O 1
ATOM 730 N N . GLN A 1 97 ? -19.145 -55.499 -1.329 1.00 40.62 97 GLN A N 1
ATOM 731 C CA . GLN A 1 97 ? -18.916 -56.170 -2.600 1.00 40.62 97 GLN A CA 1
ATOM 732 C C . GLN A 1 97 ? -18.140 -55.300 -3.595 1.00 40.62 97 GLN A C 1
ATOM 734 O O . GLN A 1 97 ? -18.469 -54.138 -3.827 1.00 40.62 97 GLN A O 1
ATOM 739 N N . SER A 1 98 ? -17.155 -55.914 -4.244 1.00 31.45 98 SER A N 1
ATOM 740 C CA . SER A 1 98 ? -16.521 -55.439 -5.468 1.00 31.45 98 SER A CA 1
ATOM 741 C C . SER A 1 98 ? -17.360 -55.845 -6.684 1.00 31.45 98 SER A C 1
ATOM 743 O O . SER A 1 98 ? -17.692 -57.014 -6.868 1.00 31.45 98 SER A O 1
ATOM 745 N N . SER A 1 99 ? -17.686 -54.872 -7.536 1.00 43.00 99 SER A N 1
ATOM 746 C CA . SER A 1 99 ? -18.247 -55.099 -8.869 1.00 43.00 99 SER A CA 1
ATOM 747 C C . SER A 1 99 ? -17.238 -54.622 -9.906 1.00 43.00 99 SER A C 1
ATOM 749 O O . SER A 1 99 ? -16.802 -53.471 -9.889 1.00 43.00 99 SER A O 1
ATOM 751 N N . SER A 1 100 ? -16.826 -55.542 -10.771 1.00 39.12 100 SER A N 1
ATOM 752 C CA . SER A 1 100 ? -15.921 -55.328 -11.895 1.00 39.12 100 SER A CA 1
ATOM 753 C C . SER A 1 100 ? -16.740 -55.188 -13.169 1.00 39.12 100 SER A C 1
ATOM 755 O O . SER A 1 100 ? -17.474 -56.124 -13.456 1.00 39.12 100 SER A O 1
ATOM 757 N N . GLN A 1 101 ? -16.552 -54.128 -13.967 1.00 37.28 101 GLN A N 1
ATOM 758 C CA . GLN A 1 101 ? -16.767 -54.167 -15.423 1.00 37.28 101 GLN A CA 1
ATOM 759 C C . GLN A 1 101 ? -15.843 -53.180 -16.173 1.00 37.28 101 GLN A C 1
ATOM 761 O O . GLN A 1 101 ? -15.946 -51.969 -16.032 1.00 37.28 101 GLN A O 1
ATOM 766 N N . THR A 1 102 ? -14.956 -53.785 -16.971 1.00 34.72 102 THR A N 1
ATOM 767 C CA . THR A 1 102 ? -14.613 -53.478 -18.376 1.00 34.72 102 THR A CA 1
ATOM 768 C C . THR A 1 102 ? -13.894 -52.169 -18.748 1.00 34.72 102 THR A C 1
ATOM 770 O O . THR A 1 102 ? -14.469 -51.088 -18.801 1.00 34.72 102 THR A O 1
ATOM 773 N N . ALA A 1 103 ? -12.632 -52.337 -19.156 1.00 36.66 103 ALA A N 1
ATOM 774 C CA . ALA A 1 103 ? -11.796 -51.377 -19.877 1.00 36.66 103 ALA A CA 1
ATOM 775 C C . ALA A 1 103 ? -12.027 -51.417 -21.403 1.00 36.66 103 ALA A C 1
ATOM 777 O O . ALA A 1 103 ? -12.403 -52.462 -21.940 1.00 36.66 103 ALA A O 1
ATOM 778 N N . PRO A 1 104 ? -11.635 -50.349 -22.120 1.00 41.78 104 PRO A N 1
ATOM 779 C CA . PRO A 1 104 ? -11.034 -50.504 -23.439 1.00 41.78 104 PRO A CA 1
ATOM 780 C C . PRO A 1 104 ? -9.648 -49.840 -23.565 1.00 41.78 104 PRO A C 1
ATOM 782 O O . PRO A 1 104 ? -9.445 -48.688 -23.201 1.00 41.78 104 PRO A O 1
ATOM 785 N N . LYS A 1 105 ? -8.734 -50.655 -24.108 1.00 35.75 105 LYS A N 1
ATOM 786 C CA . LYS A 1 105 ? -7.517 -50.410 -24.906 1.00 35.75 105 LYS A CA 1
ATOM 787 C C . LYS A 1 105 ? -6.879 -49.009 -24.923 1.00 35.75 105 LYS A C 1
ATOM 789 O O . LYS A 1 105 ? -7.438 -48.052 -25.446 1.00 35.75 105 LYS A O 1
ATOM 794 N N . ILE A 1 106 ? -5.620 -48.997 -24.483 1.00 35.44 106 ILE A N 1
ATOM 795 C CA . ILE A 1 106 ? -4.578 -48.007 -24.772 1.00 35.44 106 ILE A CA 1
ATOM 796 C C . ILE A 1 106 ? -3.750 -48.559 -25.939 1.00 35.44 106 ILE A C 1
ATOM 798 O O . ILE A 1 106 ? -3.285 -49.691 -25.832 1.00 35.44 106 ILE A O 1
ATOM 802 N N . ASP A 1 107 ? -3.534 -47.755 -26.980 1.00 39.97 107 ASP A N 1
ATOM 803 C CA . ASP A 1 107 ? -2.430 -47.927 -27.929 1.00 39.97 107 ASP A CA 1
ATOM 804 C C . ASP A 1 107 ? -1.573 -46.643 -27.937 1.00 39.97 107 ASP A C 1
ATOM 806 O O . ASP A 1 107 ? -2.072 -45.542 -28.164 1.00 39.97 107 ASP A O 1
ATOM 810 N N . GLU A 1 108 ? -0.290 -46.855 -27.632 1.00 34.47 108 GLU A N 1
ATOM 811 C CA . GLU A 1 108 ? 0.925 -46.180 -28.123 1.00 34.47 108 GLU A CA 1
ATOM 812 C C . GLU A 1 108 ? 1.165 -44.663 -27.880 1.00 34.47 108 GLU A C 1
ATOM 814 O O . GLU A 1 108 ? 0.692 -43.770 -28.579 1.00 34.47 108 GLU A O 1
ATOM 819 N N . GLU A 1 109 ? 2.060 -44.399 -26.917 1.00 36.97 109 GLU A N 1
ATOM 820 C CA . GLU A 1 109 ? 3.019 -43.272 -26.852 1.00 36.97 109 GLU A CA 1
ATOM 821 C C . GLU A 1 109 ? 4.120 -43.393 -27.952 1.00 36.97 109 GLU A C 1
ATOM 823 O O . GLU A 1 109 ? 4.171 -44.446 -28.588 1.00 36.97 109 GLU A O 1
ATOM 828 N N . PRO A 1 110 ? 5.090 -42.451 -28.161 1.00 49.28 110 PRO A N 1
ATOM 829 C CA . PRO A 1 110 ? 5.407 -41.217 -27.414 1.00 49.28 110 PRO A CA 1
ATOM 830 C C . PRO A 1 110 ? 5.750 -39.980 -28.289 1.00 49.28 110 PRO A C 1
ATOM 832 O O . PRO A 1 110 ? 6.204 -40.093 -29.428 1.00 49.28 110 PRO A O 1
ATOM 835 N N . LYS A 1 111 ? 5.716 -38.770 -27.705 1.00 31.41 111 LYS A N 1
ATOM 836 C CA . LYS A 1 111 ? 6.768 -37.758 -27.957 1.00 31.41 111 LYS A CA 1
ATOM 837 C C . LYS A 1 111 ? 6.800 -36.669 -26.887 1.00 31.41 111 LYS A C 1
ATOM 839 O O . LYS A 1 111 ? 5.897 -35.852 -26.742 1.00 31.41 111 LYS A O 1
ATOM 844 N N . CYS A 1 112 ? 7.919 -36.685 -26.178 1.00 35.62 112 CYS A N 1
ATOM 845 C CA . CYS A 1 112 ? 8.388 -35.694 -25.232 1.00 35.62 112 CYS A CA 1
ATOM 846 C C . CYS A 1 112 ? 8.447 -34.294 -25.866 1.00 35.62 112 CYS A C 1
ATOM 848 O O . CYS A 1 112 ? 9.120 -34.084 -26.876 1.00 35.62 112 CYS A O 1
ATOM 850 N N . ALA A 1 113 ? 7.784 -33.332 -25.233 1.00 29.97 113 ALA A N 1
ATOM 851 C CA . ALA A 1 113 ? 8.173 -31.933 -25.263 1.00 29.97 113 ALA A CA 1
ATOM 852 C C . ALA A 1 113 ? 7.739 -31.323 -23.931 1.00 29.97 113 ALA A C 1
ATOM 854 O O . ALA A 1 113 ? 6.544 -31.221 -23.651 1.00 29.97 113 ALA A O 1
ATOM 855 N N . CYS A 1 114 ? 8.712 -30.928 -23.113 1.00 35.19 114 CYS A N 1
ATOM 856 C CA . CYS A 1 114 ? 8.507 -30.087 -21.944 1.00 35.19 114 CYS A CA 1
ATOM 857 C C . CYS A 1 114 ? 7.873 -28.762 -22.391 1.00 35.19 114 CYS A C 1
ATOM 859 O O . CYS A 1 114 ? 8.566 -27.783 -22.657 1.00 35.19 114 CYS A O 1
ATOM 861 N N . LYS A 1 115 ? 6.546 -28.724 -22.504 1.00 33.44 115 LYS A N 1
ATOM 862 C CA . LYS A 1 115 ? 5.807 -27.472 -22.462 1.00 33.44 115 LYS A CA 1
ATOM 863 C C . LYS A 1 115 ? 5.683 -27.121 -20.990 1.00 33.44 115 LYS A C 1
ATOM 865 O O . LYS A 1 115 ? 4.937 -27.769 -20.259 1.00 33.44 115 LYS A O 1
ATOM 870 N N . SER A 1 116 ? 6.445 -26.107 -20.575 1.00 40.81 116 SER A N 1
ATOM 871 C CA . SER A 1 116 ? 6.118 -25.301 -19.397 1.00 40.81 116 SER A CA 1
ATOM 872 C C . SER A 1 116 ? 4.606 -25.105 -19.335 1.00 40.81 116 SER A C 1
ATOM 874 O O . SER A 1 116 ? 3.996 -24.934 -20.399 1.00 40.81 116 SER A O 1
ATOM 876 N N . PRO A 1 117 ? 3.992 -25.095 -18.142 1.00 40.81 117 PRO A N 1
ATOM 877 C CA . PRO A 1 117 ? 2.607 -24.691 -18.036 1.00 40.81 117 PRO A CA 1
ATOM 878 C C . PRO A 1 117 ? 2.534 -23.270 -18.585 1.00 40.81 117 PRO A C 1
ATOM 880 O O . PRO A 1 117 ? 3.006 -22.317 -17.967 1.00 40.81 117 PRO A O 1
ATOM 883 N N . ASN A 1 118 ? 2.014 -23.160 -19.810 1.00 33.38 118 ASN A N 1
ATOM 884 C CA . ASN A 1 118 ? 1.514 -21.916 -20.345 1.00 33.38 118 ASN A CA 1
ATOM 885 C C . ASN A 1 118 ? 0.586 -21.401 -19.257 1.00 33.38 118 ASN A C 1
ATOM 887 O O . ASN A 1 118 ? -0.427 -22.033 -18.957 1.00 33.38 118 ASN A O 1
ATOM 891 N N . ILE A 1 119 ? 0.986 -20.294 -18.638 1.00 43.97 119 ILE A N 1
ATOM 892 C CA . ILE A 1 119 ? 0.087 -19.404 -17.929 1.00 43.97 119 ILE A CA 1
ATOM 893 C C . ILE A 1 119 ? -0.878 -18.956 -19.017 1.00 43.97 119 ILE A C 1
ATOM 895 O O . ILE A 1 119 ? -0.616 -18.019 -19.771 1.00 43.97 119 ILE A O 1
ATOM 899 N N . THR A 1 120 ? -1.916 -19.766 -19.201 1.00 38.53 120 THR A N 1
ATOM 900 C CA . THR A 1 120 ? -3.053 -19.509 -20.061 1.00 38.53 120 THR A CA 1
ATOM 901 C C . THR A 1 120 ? -3.460 -18.086 -19.760 1.00 38.53 120 THR A C 1
ATOM 903 O O . THR A 1 120 ? -3.602 -17.748 -18.584 1.00 38.53 120 THR A O 1
ATOM 906 N N . MET A 1 121 ? -3.556 -17.259 -20.802 1.00 44.59 121 MET A N 1
ATOM 907 C CA . MET A 1 121 ? -4.137 -15.926 -20.738 1.00 44.59 121 MET A CA 1
ATOM 908 C C . MET A 1 121 ? -5.367 -15.986 -19.836 1.00 44.59 121 MET A C 1
ATOM 910 O O . MET A 1 121 ? -6.423 -16.460 -20.248 1.00 44.59 121 MET A O 1
ATOM 914 N N . VAL A 1 122 ? -5.199 -15.574 -18.582 1.00 51.03 122 VAL A N 1
ATOM 915 C CA . VAL A 1 122 ? -6.311 -15.311 -17.688 1.00 51.03 122 VAL A CA 1
ATOM 916 C C . VAL A 1 122 ? -7.036 -14.194 -18.410 1.00 51.03 122 VAL A C 1
ATOM 918 O O . VAL A 1 122 ? -6.453 -13.122 -18.585 1.00 51.03 122 VAL A O 1
ATOM 921 N N . GLU A 1 123 ? -8.233 -14.468 -18.938 1.00 51.16 123 GLU A N 1
ATOM 922 C CA . GLU A 1 123 ? -9.152 -13.412 -19.349 1.00 51.16 123 GLU A CA 1
ATOM 923 C C . GLU A 1 123 ? -9.105 -12.370 -18.246 1.00 51.16 123 GLU A C 1
ATOM 925 O O . GLU A 1 123 ? -9.421 -12.660 -17.091 1.00 51.16 123 GLU A O 1
ATOM 930 N N . LYS A 1 124 ? -8.521 -11.220 -18.582 1.00 63.19 124 LYS A N 1
ATOM 931 C CA . LYS A 1 124 ? -8.090 -10.252 -17.593 1.00 63.19 124 LYS A CA 1
ATOM 932 C C . LYS A 1 124 ? -9.321 -9.833 -16.804 1.00 63.19 124 LYS A C 1
ATOM 934 O O . LYS A 1 124 ? -10.177 -9.137 -17.344 1.00 63.19 124 LYS A O 1
ATOM 939 N N . MET A 1 125 ? -9.407 -10.290 -15.557 1.00 65.62 125 MET A N 1
ATOM 940 C CA . MET A 1 125 ? -10.507 -9.938 -14.674 1.00 65.62 125 MET A CA 1
ATOM 941 C C . MET A 1 125 ? -10.438 -8.434 -14.449 1.00 65.62 125 MET A C 1
ATOM 943 O O . MET A 1 125 ? -9.469 -7.918 -13.895 1.00 65.62 125 MET A O 1
ATOM 947 N N . VAL A 1 126 ? -11.442 -7.731 -14.960 1.00 88.75 126 VAL A N 1
ATOM 948 C CA . VAL A 1 126 ? -11.697 -6.346 -14.600 1.00 88.75 126 VAL A CA 1
ATOM 949 C C . VAL A 1 126 ? -12.671 -6.405 -13.432 1.00 88.75 126 VAL A C 1
ATOM 951 O O . VAL A 1 126 ? -13.806 -6.845 -13.593 1.00 88.75 126 VAL A O 1
ATOM 954 N N . TYR A 1 127 ? -12.211 -6.016 -12.251 1.00 95.25 127 TYR A N 1
ATOM 955 C CA . TYR A 1 127 ? -13.022 -5.975 -11.045 1.00 95.25 127 TYR A CA 1
ATOM 956 C C . TYR A 1 127 ? -14.090 -4.891 -11.166 1.00 95.25 127 TYR A C 1
ATOM 958 O O . TYR A 1 127 ? -13.800 -3.753 -11.551 1.00 95.25 127 TYR A O 1
ATOM 966 N N . HIS A 1 128 ? -15.322 -5.246 -10.803 1.00 95.38 128 HIS A N 1
ATOM 967 C CA . HIS A 1 128 ? -16.472 -4.343 -10.867 1.00 95.38 128 HIS A CA 1
ATOM 968 C C . HIS A 1 128 ? -16.747 -3.625 -9.542 1.00 95.38 128 HIS A C 1
ATOM 970 O O . HIS A 1 128 ? -17.578 -2.720 -9.480 1.00 95.38 128 HIS A O 1
ATOM 976 N N . SER A 1 129 ? -16.046 -4.012 -8.475 1.00 96.25 129 SER A N 1
ATOM 977 C CA . SER A 1 129 ? -16.174 -3.409 -7.154 1.00 96.25 129 SER A CA 1
ATOM 978 C C . SER A 1 129 ? -14.821 -3.284 -6.469 1.00 96.25 129 SER A C 1
ATOM 980 O O . SER A 1 129 ? -13.981 -4.175 -6.556 1.00 96.25 129 SER A O 1
ATOM 982 N N . LEU A 1 130 ? -14.645 -2.214 -5.691 1.00 97.50 130 LEU A N 1
ATOM 983 C CA . LEU A 1 130 ? -13.479 -2.053 -4.821 1.00 97.50 130 LEU A CA 1
ATOM 984 C C . LEU A 1 130 ? -13.506 -3.007 -3.618 1.00 97.50 130 LEU A C 1
ATOM 986 O O . LEU A 1 130 ? -12.515 -3.113 -2.903 1.00 97.50 130 LEU A O 1
ATOM 990 N N . THR A 1 131 ? -14.623 -3.699 -3.372 1.00 97.44 131 THR A N 1
ATOM 991 C CA . THR A 1 131 ? -14.702 -4.738 -2.332 1.00 97.44 131 THR A CA 1
ATOM 992 C C . THR A 1 131 ? -13.912 -5.998 -2.688 1.00 97.44 131 THR A C 1
ATOM 994 O O . THR A 1 131 ? -13.637 -6.816 -1.808 1.00 97.44 131 THR A O 1
ATOM 997 N N . GLU A 1 132 ? -13.526 -6.153 -3.955 1.00 97.50 132 GLU A N 1
ATOM 998 C CA . GLU A 1 132 ? -12.644 -7.218 -4.412 1.00 97.50 132 GLU A CA 1
ATOM 999 C C . GLU A 1 132 ? -11.193 -6.843 -4.074 1.00 97.50 132 GLU A C 1
ATOM 1001 O O . GLU A 1 132 ? -10.713 -5.806 -4.527 1.00 97.50 132 GLU A O 1
ATOM 1006 N N . PRO A 1 133 ? -10.491 -7.622 -3.234 1.00 97.31 133 PRO A N 1
ATOM 1007 C CA . PRO A 1 133 ? -9.149 -7.264 -2.796 1.00 97.31 133 PRO A CA 1
ATOM 1008 C C . PRO A 1 133 ? -8.101 -7.478 -3.908 1.00 97.31 133 PRO A C 1
ATOM 1010 O O . PRO A 1 133 ? -8.117 -8.525 -4.564 1.00 97.31 133 PRO A O 1
ATOM 1013 N N . PRO A 1 134 ? -7.132 -6.552 -4.053 1.00 97.94 134 PRO A N 1
ATOM 1014 C CA . PRO A 1 134 ? -5.956 -6.722 -4.905 1.00 97.94 134 PRO A CA 1
ATOM 1015 C C . PRO A 1 134 ? -5.190 -8.023 -4.661 1.00 97.94 134 PRO A C 1
ATOM 1017 O O . PRO A 1 134 ? -5.086 -8.474 -3.519 1.00 97.94 134 PRO A O 1
ATOM 1020 N N . ARG A 1 135 ? -4.577 -8.574 -5.716 1.00 97.44 135 ARG A N 1
ATOM 1021 C CA . ARG A 1 135 ? -3.765 -9.808 -5.668 1.00 97.44 135 ARG A CA 1
ATOM 1022 C C . ARG A 1 135 ? -2.272 -9.613 -5.934 1.00 97.44 135 ARG A C 1
ATOM 1024 O O . ARG A 1 135 ? -1.502 -10.546 -5.743 1.00 97.44 135 ARG A O 1
ATOM 1031 N N . ASN A 1 136 ? -1.867 -8.429 -6.380 1.00 97.50 136 ASN A N 1
ATOM 1032 C CA . ASN A 1 136 ? -0.477 -8.033 -6.617 1.00 97.50 136 ASN A CA 1
ATOM 1033 C C . ASN A 1 136 ? -0.330 -6.511 -6.435 1.00 97.50 136 ASN A C 1
ATOM 1035 O O . ASN A 1 136 ? -1.312 -5.797 -6.216 1.00 97.50 136 ASN A O 1
ATOM 1039 N N . VAL A 1 137 ? 0.898 -5.997 -6.525 1.00 97.88 137 VAL A N 1
ATOM 1040 C CA . VAL A 1 137 ? 1.193 -4.571 -6.302 1.00 97.88 137 VAL A CA 1
ATOM 1041 C C . VAL A 1 137 ? 0.557 -3.662 -7.354 1.00 97.88 137 VAL A C 1
ATOM 1043 O O . VAL A 1 137 ? 0.045 -2.602 -6.990 1.00 97.88 137 VAL A O 1
ATOM 1046 N N . LYS A 1 138 ? 0.526 -4.062 -8.632 1.00 97.75 138 LYS A N 1
ATOM 1047 C CA . LYS A 1 138 ? -0.185 -3.311 -9.678 1.00 97.75 138 LYS A CA 1
ATOM 1048 C C . LYS A 1 138 ? -1.660 -3.137 -9.311 1.00 97.75 138 LYS A C 1
ATOM 1050 O O . LYS A 1 138 ? -2.183 -2.029 -9.388 1.00 97.75 138 LYS A O 1
ATOM 1055 N N . GLU A 1 139 ? -2.324 -4.211 -8.892 1.00 98.19 139 GLU A N 1
ATOM 1056 C CA . GLU A 1 139 ? -3.725 -4.165 -8.467 1.00 98.19 139 GLU A CA 1
ATOM 1057 C C . GLU A 1 139 ? -3.922 -3.290 -7.223 1.00 98.19 139 GLU A C 1
ATOM 1059 O O . GLU A 1 139 ? -4.937 -2.607 -7.138 1.00 98.19 139 GLU A O 1
ATOM 1064 N N . CYS A 1 140 ? -2.965 -3.242 -6.287 1.00 98.38 140 CYS A N 1
ATOM 1065 C CA . CYS A 1 140 ? -3.023 -2.307 -5.157 1.00 98.38 140 CYS A CA 1
ATOM 1066 C C . CYS A 1 140 ? -3.018 -0.849 -5.629 1.00 98.38 140 CYS A C 1
ATOM 1068 O O . CYS A 1 140 ? -3.815 -0.047 -5.145 1.00 98.38 140 CYS A O 1
ATOM 1070 N N . MET A 1 141 ? -2.145 -0.508 -6.584 1.00 98.31 141 MET A N 1
ATOM 1071 C CA . MET A 1 141 ? -2.089 0.843 -7.151 1.00 98.31 141 MET A CA 1
ATOM 1072 C C . MET A 1 141 ? -3.381 1.195 -7.888 1.00 98.31 141 MET A C 1
ATOM 1074 O O . MET A 1 141 ? -3.936 2.269 -7.668 1.00 98.31 141 MET A O 1
ATOM 1078 N N . ASP A 1 142 ? -3.881 0.284 -8.728 1.00 98.12 142 ASP A N 1
ATOM 1079 C CA . ASP A 1 142 ? -5.140 0.483 -9.450 1.00 98.12 142 ASP A CA 1
ATOM 1080 C C . ASP A 1 142 ? -6.316 0.664 -8.479 1.00 98.12 142 ASP A C 1
ATOM 1082 O O . ASP A 1 142 ? -7.149 1.545 -8.685 1.00 98.12 142 ASP A O 1
ATOM 1086 N N . TRP A 1 143 ? -6.354 -0.117 -7.395 1.00 98.38 143 TRP A N 1
ATOM 1087 C CA . TRP A 1 143 ? -7.374 -0.013 -6.353 1.00 98.38 143 TRP A CA 1
ATOM 1088 C C . TRP A 1 143 ? -7.331 1.343 -5.646 1.00 98.38 143 TRP A C 1
ATOM 1090 O O . TRP A 1 143 ? -8.365 1.995 -5.533 1.00 98.38 143 TRP A O 1
ATOM 1100 N N . LEU A 1 144 ? -6.149 1.813 -5.226 1.00 98.12 144 LEU A N 1
ATOM 1101 C CA . LEU A 1 144 ? -5.980 3.119 -4.572 1.00 98.12 144 LEU A CA 1
ATOM 1102 C C . LEU A 1 144 ? -6.387 4.285 -5.486 1.00 98.12 144 LEU A C 1
ATOM 1104 O O . LEU A 1 144 ? -7.026 5.240 -5.042 1.00 98.12 144 LEU A O 1
ATOM 1108 N N . ILE A 1 145 ? -6.049 4.205 -6.772 1.00 97.88 145 ILE A N 1
ATOM 1109 C CA . ILE A 1 145 ? -6.401 5.235 -7.757 1.00 97.88 145 ILE A CA 1
ATOM 1110 C C . ILE A 1 145 ? -7.907 5.221 -8.049 1.00 97.88 145 ILE A C 1
ATOM 1112 O O . ILE A 1 145 ? -8.520 6.286 -8.137 1.00 97.88 145 ILE A O 1
ATOM 1116 N N . ALA A 1 146 ? -8.525 4.044 -8.159 1.00 97.44 146 ALA A N 1
ATOM 1117 C CA . ALA A 1 146 ? -9.971 3.920 -8.335 1.00 97.44 146 ALA A CA 1
ATOM 1118 C C . ALA A 1 146 ? -10.744 4.407 -7.094 1.00 97.44 146 ALA A C 1
ATOM 1120 O O . ALA A 1 146 ? -11.736 5.127 -7.221 1.00 97.44 146 ALA A O 1
ATOM 1121 N N . LEU A 1 147 ? -10.233 4.106 -5.896 1.00 96.56 147 LEU A N 1
ATOM 1122 C CA . LEU A 1 147 ? -10.757 4.573 -4.611 1.00 96.56 147 LEU A CA 1
ATOM 1123 C C . LEU A 1 147 ? -10.760 6.099 -4.497 1.00 96.56 147 LEU A C 1
ATOM 1125 O O . LEU A 1 147 ? -11.721 6.669 -3.983 1.00 96.56 147 LEU A O 1
ATOM 1129 N N . LYS A 1 148 ? -9.715 6.764 -5.012 1.00 95.56 148 LYS A N 1
ATOM 1130 C CA . LYS A 1 148 ? -9.647 8.229 -5.088 1.00 95.56 148 LYS A CA 1
ATOM 1131 C C . LYS A 1 148 ? -10.863 8.802 -5.827 1.00 95.56 148 LYS A C 1
ATOM 1133 O O . LYS A 1 148 ? -11.463 9.775 -5.373 1.00 95.56 148 LYS A O 1
ATOM 1138 N N . GLY A 1 149 ? -11.267 8.171 -6.929 1.00 93.00 149 GLY A N 1
ATOM 1139 C CA . GLY A 1 149 ? -12.470 8.533 -7.678 1.00 93.00 149 GLY A CA 1
ATOM 1140 C C . GLY A 1 149 ? -12.478 9.986 -8.176 1.00 93.00 149 GLY A C 1
ATOM 1141 O O . GLY A 1 149 ? -11.435 10.576 -8.459 1.00 93.00 149 GLY A O 1
ATOM 1142 N N . LYS A 1 150 ? -13.685 10.555 -8.315 1.00 92.19 150 LYS A N 1
ATOM 1143 C CA . LYS A 1 150 ? -13.904 11.936 -8.796 1.00 92.19 150 LYS A CA 1
ATOM 1144 C C . LYS A 1 150 ? -13.808 12.997 -7.701 1.00 92.19 150 LYS A C 1
ATOM 1146 O O . LYS A 1 150 ? -13.552 14.151 -8.025 1.00 92.19 150 LYS A O 1
ATOM 1151 N N . ASP A 1 151 ? -14.001 12.602 -6.444 1.00 94.12 151 ASP A N 1
ATOM 1152 C CA . ASP A 1 151 ? -13.851 13.466 -5.272 1.00 94.12 151 ASP A CA 1
ATOM 1153 C C . ASP A 1 151 ? -12.745 12.913 -4.356 1.00 94.12 151 ASP A C 1
ATOM 1155 O O . ASP A 1 151 ? -13.024 12.221 -3.372 1.00 94.12 151 ASP A O 1
ATOM 1159 N N . PRO A 1 152 ? -11.465 13.170 -4.698 1.00 91.88 152 PRO A N 1
ATOM 1160 C CA . PRO A 1 152 ? -10.332 12.698 -3.911 1.00 91.88 152 PRO A CA 1
ATOM 1161 C C . PRO A 1 152 ? -10.409 13.123 -2.444 1.00 91.88 152 PRO A C 1
ATOM 1163 O O . PRO A 1 152 ? -10.046 12.350 -1.562 1.00 91.88 152 PRO A O 1
ATOM 1166 N N . GLY A 1 153 ? -10.868 14.354 -2.193 1.00 94.62 153 GLY A N 1
ATOM 1167 C CA . GLY A 1 153 ? -10.866 14.955 -0.866 1.00 94.62 153 GLY A CA 1
ATOM 1168 C C . GLY A 1 153 ? -11.824 14.238 0.071 1.00 94.62 153 GLY A C 1
ATOM 1169 O O . GLY A 1 153 ? -11.424 13.837 1.162 1.00 94.62 153 GLY A O 1
ATOM 1170 N N . GLU A 1 154 ? -13.068 14.031 -0.350 1.00 96.50 154 GLU A N 1
ATOM 1171 C CA . GLU A 1 154 ? -14.061 13.375 0.503 1.00 96.50 154 GLU A CA 1
ATOM 1172 C C . GLU A 1 154 ? -13.821 11.864 0.625 1.00 96.50 154 GLU A C 1
ATOM 1174 O O . GLU A 1 154 ? -13.892 11.321 1.732 1.00 96.50 154 GLU A O 1
ATOM 1179 N N . ASN A 1 155 ? -13.429 11.187 -0.460 1.00 97.19 155 ASN A N 1
ATOM 1180 C CA . ASN A 1 155 ? -13.174 9.742 -0.439 1.00 97.19 155 ASN A CA 1
ATOM 1181 C C . ASN A 1 155 ? -11.988 9.376 0.467 1.00 97.19 155 ASN A C 1
ATOM 1183 O O . ASN A 1 155 ? -12.088 8.461 1.289 1.00 97.19 155 ASN A O 1
ATOM 1187 N N . LEU A 1 156 ? -10.870 10.105 0.367 1.00 97.56 156 LEU A N 1
ATOM 1188 C CA . LEU A 1 156 ? -9.689 9.839 1.194 1.00 97.56 156 LEU A CA 1
ATOM 1189 C C . LEU A 1 156 ? -9.910 10.225 2.659 1.00 97.56 156 LEU A C 1
ATOM 1191 O O . LEU A 1 156 ? -9.457 9.500 3.544 1.00 97.56 156 LEU A O 1
ATOM 1195 N N . LYS A 1 157 ? -10.670 11.291 2.950 1.00 98.00 157 LYS A N 1
ATOM 1196 C CA . LYS A 1 157 ? -11.098 11.604 4.327 1.00 98.00 157 LYS A CA 1
ATOM 1197 C C . LYS A 1 157 ? -11.958 10.490 4.915 1.00 98.00 157 LYS A C 1
ATOM 1199 O O . LYS A 1 157 ? -11.759 10.097 6.068 1.00 98.00 157 LYS A O 1
ATOM 1204 N N . ALA A 1 158 ? -12.910 9.968 4.142 1.00 97.81 158 ALA A N 1
ATOM 1205 C CA . ALA A 1 158 ? -13.778 8.884 4.583 1.00 97.81 158 ALA A CA 1
ATOM 1206 C C . ALA A 1 158 ? -12.978 7.597 4.849 1.00 97.81 158 ALA A C 1
ATOM 1208 O O . ALA A 1 158 ? -13.183 6.949 5.881 1.00 97.81 158 ALA A O 1
ATOM 1209 N N . LEU A 1 159 ? -12.010 7.281 3.984 1.00 97.75 159 LEU A N 1
ATOM 1210 C CA . LEU A 1 159 ? -11.047 6.203 4.193 1.00 97.75 159 LEU A CA 1
ATOM 1211 C C . LEU A 1 159 ? -10.198 6.423 5.448 1.00 97.75 159 LEU A C 1
ATOM 1213 O O . LEU A 1 159 ? -10.130 5.534 6.293 1.00 97.75 159 LEU A O 1
ATOM 1217 N N . GLY A 1 160 ? -9.585 7.597 5.603 1.00 98.12 160 GLY A N 1
ATOM 1218 C CA . GLY A 1 160 ? -8.746 7.926 6.756 1.00 98.12 160 GLY A CA 1
ATOM 1219 C C . GLY A 1 160 ? -9.509 7.798 8.072 1.00 98.12 160 GLY A C 1
ATOM 1220 O O . GLY A 1 160 ? -9.019 7.192 9.025 1.00 98.12 160 GLY A O 1
ATOM 1221 N N . LYS A 1 161 ? -10.771 8.244 8.101 1.00 98.56 161 LYS A N 1
ATOM 1222 C CA . LYS A 1 161 ? -11.683 8.040 9.236 1.00 98.56 161 LYS A CA 1
ATOM 1223 C C . LYS A 1 161 ? -11.977 6.563 9.496 1.00 98.56 161 LYS A C 1
ATOM 1225 O O . LYS A 1 161 ? -11.980 6.144 10.656 1.00 98.56 161 LYS A O 1
ATOM 1230 N N . ALA A 1 162 ? -12.233 5.777 8.452 1.00 98.19 162 ALA A N 1
ATOM 1231 C CA . ALA A 1 162 ? -12.492 4.346 8.584 1.00 98.19 162 ALA A CA 1
ATOM 1232 C C . ALA A 1 162 ? -11.266 3.593 9.123 1.00 98.19 162 ALA A C 1
ATOM 1234 O O . ALA A 1 162 ? -11.402 2.792 10.045 1.00 98.19 162 ALA A O 1
ATOM 1235 N N . VAL A 1 163 ? -10.073 3.897 8.607 1.00 98.19 163 VAL A N 1
ATOM 1236 C CA . VAL A 1 163 ? -8.796 3.310 9.039 1.00 98.19 163 VAL A CA 1
ATOM 1237 C C . VAL A 1 163 ? -8.467 3.709 10.474 1.00 98.19 163 VAL A C 1
ATOM 1239 O O . VAL A 1 163 ? -8.158 2.837 11.284 1.00 98.19 163 VAL A O 1
ATOM 1242 N N . TYR A 1 164 ? -8.608 4.992 10.823 1.00 98.12 164 TYR A N 1
ATOM 1243 C CA . TYR A 1 164 ? -8.434 5.465 12.197 1.00 98.12 164 TYR A CA 1
ATOM 1244 C C . TYR A 1 164 ? -9.332 4.683 13.156 1.00 98.12 164 TYR A C 1
ATOM 1246 O O . TYR A 1 164 ? -8.840 4.074 14.100 1.00 98.12 164 TYR A O 1
ATOM 1254 N N . LYS A 1 165 ? -10.642 4.619 12.876 1.00 97.56 165 LYS A N 1
ATOM 1255 C CA . LYS A 1 165 ? -11.600 3.880 13.711 1.00 97.56 165 LYS A CA 1
ATOM 1256 C C . LYS A 1 165 ? -11.262 2.388 13.788 1.00 97.56 165 LYS A C 1
ATOM 1258 O O . LYS A 1 165 ? -11.427 1.767 14.834 1.00 97.56 165 LYS A O 1
ATOM 1263 N N . PHE A 1 166 ? -10.793 1.804 12.689 1.00 96.62 166 PHE A N 1
ATOM 1264 C CA . PHE A 1 166 ? -10.428 0.395 12.643 1.00 96.62 166 PHE A CA 1
ATOM 1265 C C . PHE A 1 166 ? -9.210 0.078 13.527 1.00 96.62 166 PHE A C 1
ATOM 1267 O O . PHE A 1 166 ? -9.210 -0.964 14.190 1.00 96.62 166 PHE A O 1
ATOM 1274 N N . LEU A 1 167 ? -8.216 0.974 13.582 1.00 96.31 167 LEU A N 1
ATOM 1275 C CA . LEU A 1 167 ? -6.928 0.771 14.261 1.00 96.31 167 LEU A CA 1
ATOM 1276 C C . LEU A 1 167 ? -6.845 1.344 15.689 1.00 96.31 167 LEU A C 1
ATOM 1278 O O . LEU A 1 167 ? -6.156 0.758 16.523 1.00 96.31 167 LEU A O 1
ATOM 1282 N N . ALA A 1 168 ? -7.517 2.461 15.987 1.00 94.75 168 ALA A N 1
ATOM 1283 C CA . ALA A 1 168 ? -7.313 3.247 17.213 1.00 94.75 168 ALA A CA 1
ATOM 1284 C C . ALA A 1 168 ? -7.496 2.435 18.506 1.00 94.75 168 ALA A C 1
ATOM 1286 O O . ALA A 1 168 ? -6.672 2.534 19.418 1.00 94.75 168 ALA A O 1
ATOM 1287 N N . ASP A 1 169 ? -8.518 1.577 18.537 1.00 90.44 169 ASP A N 1
ATOM 1288 C CA . ASP A 1 169 ? -8.900 0.798 19.722 1.00 90.44 169 ASP A CA 1
ATOM 1289 C C . ASP A 1 169 ? -8.309 -0.619 19.735 1.00 90.44 169 ASP A C 1
ATOM 1291 O O . ASP A 1 169 ? -8.660 -1.444 20.583 1.00 90.44 169 ASP A O 1
ATOM 1295 N N . LYS A 1 170 ? -7.447 -0.960 18.768 1.00 90.56 170 LYS A N 1
ATOM 1296 C CA . LYS A 1 170 ? -6.853 -2.297 18.723 1.00 90.56 170 LYS A CA 1
ATOM 1297 C C . LYS A 1 170 ? -5.743 -2.401 19.780 1.00 90.56 170 LYS A C 1
ATOM 1299 O O . LYS A 1 170 ? -4.962 -1.462 19.945 1.00 90.56 170 LYS A O 1
ATOM 1304 N N . PRO A 1 171 ? -5.675 -3.502 20.548 1.00 88.12 171 PRO A N 1
ATOM 1305 C CA . PRO A 1 171 ? -4.601 -3.718 21.508 1.00 88.12 171 PRO A CA 1
ATOM 1306 C C . PRO A 1 171 ? -3.342 -4.227 20.802 1.00 88.12 171 PRO A C 1
ATOM 1308 O O . PRO A 1 171 ? -3.431 -4.926 19.795 1.00 88.12 171 PRO A O 1
ATOM 1311 N N . VAL A 1 172 ? -2.165 -3.918 21.356 1.00 83.94 172 VAL A N 1
ATOM 1312 C CA . VAL A 1 172 ? -0.914 -4.537 20.895 1.00 83.94 172 VAL A CA 1
ATOM 1313 C C . VAL A 1 172 ? -0.945 -6.038 21.153 1.00 83.94 172 VAL A C 1
ATOM 1315 O O . VAL A 1 172 ? -1.334 -6.491 22.235 1.00 83.94 172 VAL A O 1
ATOM 1318 N N . GLY A 1 173 ? -0.519 -6.804 20.155 1.00 79.44 173 GLY A N 1
ATOM 1319 C CA . GLY A 1 173 ? -0.609 -8.254 20.094 1.00 79.44 173 GLY A CA 1
ATOM 1320 C C . GLY A 1 173 ? -1.666 -8.714 19.094 1.00 79.44 173 GLY A C 1
ATOM 1321 O O . GLY A 1 173 ? -2.229 -7.934 18.345 1.00 79.44 173 GLY A O 1
ATOM 1322 N N . TYR A 1 174 ? -1.941 -10.014 19.083 1.00 80.44 174 TYR A N 1
ATOM 1323 C CA . TYR A 1 174 ? -2.784 -10.620 18.054 1.00 80.44 174 TYR A CA 1
ATOM 1324 C C . TYR A 1 174 ? -4.287 -10.382 18.278 1.00 80.44 174 TYR A C 1
ATOM 1326 O O . TYR A 1 174 ? -4.865 -10.901 19.237 1.00 80.44 174 TYR A O 1
ATOM 1334 N N . THR A 1 175 ? -4.924 -9.689 17.335 1.00 88.31 175 THR A N 1
ATOM 1335 C CA . THR A 1 175 ? -6.377 -9.538 17.206 1.00 88.31 175 THR A CA 1
ATOM 1336 C C . THR A 1 175 ? -6.859 -10.240 15.940 1.00 88.31 175 THR A C 1
ATOM 1338 O O . THR A 1 175 ? -6.398 -9.950 14.840 1.00 88.31 175 THR A O 1
ATOM 1341 N N . LYS A 1 176 ? -7.832 -11.147 16.063 1.00 91.06 176 LYS A N 1
ATOM 1342 C CA . LYS A 1 176 ? -8.403 -11.846 14.905 1.00 91.06 176 LYS A CA 1
ATOM 1343 C C . LYS A 1 176 ? -9.606 -11.087 14.354 1.00 91.06 176 LYS A C 1
ATOM 1345 O O . LYS A 1 176 ? -10.637 -11.001 15.015 1.00 91.06 176 LYS A O 1
ATOM 1350 N N . VAL A 1 177 ? -9.500 -10.614 13.116 1.00 94.88 177 VAL A N 1
ATOM 1351 C CA . VAL A 1 177 ? -10.616 -10.010 12.371 1.00 94.88 177 VAL A CA 1
ATOM 1352 C C . VAL A 1 177 ? -10.925 -10.908 11.166 1.00 94.88 177 VAL A C 1
ATOM 1354 O O . VAL A 1 177 ? -10.139 -10.930 10.222 1.00 94.88 177 VAL A O 1
ATOM 1357 N N . PRO A 1 178 ? -12.036 -11.675 11.157 1.00 96.06 178 PRO A N 1
ATOM 1358 C CA . PRO A 1 178 ? -12.283 -12.699 10.134 1.00 96.06 178 PRO A CA 1
ATOM 1359 C C . PRO A 1 178 ? -12.227 -12.199 8.685 1.00 96.06 178 PRO A C 1
ATOM 1361 O O . PRO A 1 178 ? -11.723 -12.905 7.816 1.00 96.06 178 PRO A O 1
ATOM 1364 N N . ALA A 1 179 ? -12.720 -10.986 8.419 1.00 95.88 179 ALA A N 1
ATOM 1365 C CA . ALA A 1 179 ? -12.648 -10.381 7.090 1.00 95.88 179 ALA A CA 1
ATOM 1366 C C . ALA A 1 179 ? -11.200 -10.040 6.690 1.00 95.88 179 ALA A C 1
ATOM 1368 O O . ALA A 1 179 ? -10.792 -10.325 5.567 1.00 95.88 179 ALA A O 1
ATOM 1369 N N . LEU A 1 180 ? -10.403 -9.523 7.631 1.00 96.88 180 LEU A N 1
ATOM 1370 C CA . LEU A 1 180 ? -8.989 -9.216 7.418 1.00 96.88 180 LEU A CA 1
ATOM 1371 C C . LEU A 1 180 ? -8.168 -10.478 7.149 1.00 96.88 180 LEU A C 1
ATOM 1373 O O . LEU A 1 180 ? -7.318 -10.463 6.270 1.00 96.88 180 LEU A O 1
ATOM 1377 N N . GLU A 1 181 ? -8.446 -11.589 7.839 1.00 96.88 181 GLU A N 1
ATOM 1378 C CA . GLU A 1 181 ? -7.733 -12.859 7.615 1.00 96.88 181 GLU A CA 1
ATOM 1379 C C . GLU A 1 181 ? -7.868 -13.372 6.170 1.00 96.88 181 GLU A C 1
ATOM 1381 O O . GLU A 1 181 ? -6.932 -13.968 5.635 1.00 96.88 181 GLU A O 1
ATOM 1386 N N . LYS A 1 182 ? -8.997 -13.093 5.503 1.00 97.12 182 LYS A N 1
ATOM 1387 C CA . LYS A 1 182 ? -9.184 -13.432 4.084 1.00 97.12 182 LYS A CA 1
ATOM 1388 C C . LYS A 1 182 ? -8.275 -12.600 3.178 1.00 97.12 182 LYS A C 1
ATOM 1390 O O . LYS A 1 182 ? -7.646 -13.157 2.285 1.00 97.12 182 LYS A O 1
ATOM 1395 N N . VAL A 1 183 ? -8.163 -11.294 3.428 1.00 97.69 183 VAL A N 1
ATOM 1396 C CA . VAL A 1 183 ? -7.287 -10.400 2.647 1.00 97.69 183 VAL A CA 1
ATOM 1397 C C . VAL A 1 183 ? -5.811 -10.689 2.946 1.00 97.69 183 VAL A C 1
ATOM 1399 O O . VAL A 1 183 ? -4.995 -10.783 2.033 1.00 97.69 183 VAL A O 1
ATOM 1402 N N . LYS A 1 184 ? -5.471 -10.952 4.214 1.00 96.69 184 LYS A N 1
ATOM 1403 C CA . LYS A 1 184 ? -4.137 -11.393 4.650 1.00 96.69 184 LYS A CA 1
ATOM 1404 C C . LYS A 1 184 ? -3.660 -12.625 3.897 1.00 96.69 184 LYS A C 1
ATOM 1406 O O . LYS A 1 184 ? -2.480 -12.714 3.572 1.00 96.69 184 LYS A O 1
ATOM 1411 N N . LEU A 1 185 ? -4.551 -13.583 3.635 1.00 96.94 185 LEU A N 1
ATOM 1412 C CA . LEU A 1 185 ? -4.204 -14.781 2.878 1.00 96.94 185 LEU A CA 1
ATOM 1413 C C . LEU A 1 185 ? -3.732 -14.436 1.460 1.00 96.94 185 LEU A C 1
ATOM 1415 O O . LEU A 1 185 ? -2.761 -15.032 1.003 1.00 96.94 185 LEU A O 1
ATOM 1419 N N . ILE A 1 186 ? -4.358 -13.456 0.809 1.00 97.56 186 ILE A N 1
ATOM 1420 C CA . ILE A 1 186 ? -3.979 -12.994 -0.533 1.00 97.56 186 ILE A CA 1
ATOM 1421 C C . ILE A 1 186 ? -2.593 -12.349 -0.493 1.00 97.56 186 ILE A C 1
ATOM 1423 O O . ILE A 1 186 ? -1.693 -12.778 -1.212 1.00 97.56 186 ILE A O 1
ATOM 1427 N N . SER A 1 187 ? -2.369 -11.414 0.435 1.00 97.44 187 SER A N 1
ATOM 1428 C CA . SER A 1 187 ? -1.048 -10.801 0.630 1.00 97.44 187 SER A CA 1
ATOM 1429 C C . SER A 1 187 ? 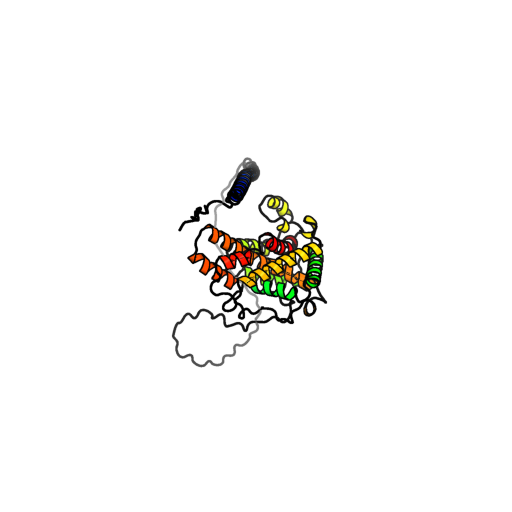0.027 -11.839 0.936 1.00 97.44 187 SER A C 1
ATOM 1431 O O . SER A 1 187 ? 1.136 -11.787 0.408 1.00 97.44 187 SER A O 1
ATOM 1433 N N . LYS A 1 188 ? -0.302 -12.834 1.766 1.00 96.56 188 LYS A N 1
ATOM 1434 C CA . LYS A 1 188 ? 0.590 -13.949 2.082 1.00 96.56 188 LYS A CA 1
ATOM 1435 C C . LYS A 1 188 ? 0.904 -14.781 0.840 1.00 96.56 188 LYS A C 1
ATOM 1437 O O . LYS A 1 188 ? 2.046 -15.207 0.701 1.00 96.56 188 LYS A O 1
ATOM 1442 N N . GLN A 1 189 ? -0.069 -15.052 -0.028 1.00 96.44 189 GLN A N 1
ATOM 1443 C CA . GLN A 1 189 ? 0.146 -15.800 -1.270 1.00 96.44 189 GLN A CA 1
ATOM 1444 C C . GLN A 1 189 ? 1.127 -15.067 -2.186 1.00 96.44 189 GLN A C 1
ATOM 1446 O O . GLN A 1 189 ? 2.153 -15.656 -2.520 1.00 96.44 189 GLN A O 1
ATOM 1451 N N . PHE A 1 190 ? 0.887 -13.783 -2.463 1.00 96.75 190 PHE A N 1
ATOM 1452 C CA . PHE A 1 190 ? 1.788 -12.945 -3.259 1.00 96.75 190 PHE A CA 1
ATOM 1453 C C . PHE A 1 190 ? 3.215 -12.931 -2.696 1.00 96.75 190 PHE A C 1
ATOM 1455 O O . PHE A 1 190 ? 4.188 -13.211 -3.388 1.00 96.75 190 PHE A O 1
ATOM 1462 N N . LEU A 1 191 ? 3.364 -12.699 -1.388 1.00 96.38 191 LEU A N 1
ATOM 1463 C CA . LEU A 1 191 ? 4.685 -12.657 -0.756 1.00 96.38 191 LEU A CA 1
ATOM 1464 C C . LEU A 1 191 ? 5.424 -14.008 -0.820 1.00 96.38 191 LEU A C 1
ATOM 1466 O O . LEU A 1 191 ? 6.644 -14.052 -0.676 1.00 96.38 191 LEU A O 1
ATOM 1470 N N . ASN A 1 192 ? 4.720 -15.129 -1.004 1.00 95.62 192 ASN A N 1
ATOM 1471 C CA . ASN A 1 192 ? 5.335 -16.449 -1.160 1.00 95.62 192 ASN A CA 1
ATOM 1472 C C . ASN A 1 192 ? 5.735 -16.781 -2.605 1.00 95.62 192 ASN A C 1
ATOM 1474 O O . ASN A 1 192 ? 6.332 -17.844 -2.805 1.00 95.62 192 ASN A O 1
ATOM 1478 N N . GLU A 1 193 ? 5.454 -15.912 -3.578 1.00 93.81 193 GLU A N 1
ATOM 1479 C CA . GLU A 1 193 ? 5.859 -16.121 -4.966 1.00 93.81 193 GLU A CA 1
ATOM 1480 C C . GLU A 1 193 ? 7.386 -16.259 -5.086 1.00 93.81 193 GLU A C 1
ATOM 1482 O O . GLU A 1 193 ? 8.120 -15.524 -4.418 1.00 93.81 193 GLU A O 1
ATOM 1487 N N . PRO A 1 194 ? 7.901 -17.195 -5.909 1.00 91.44 194 PRO A N 1
ATOM 1488 C CA . PRO A 1 194 ? 9.333 -17.492 -6.000 1.00 91.44 194 PRO A CA 1
ATOM 1489 C C . PRO A 1 194 ? 10.223 -16.267 -6.246 1.00 91.44 194 PRO A C 1
ATOM 1491 O O . PRO A 1 194 ? 11.298 -16.173 -5.649 1.00 91.44 194 PRO A O 1
ATOM 1494 N N . ASP A 1 195 ? 9.743 -15.315 -7.049 1.00 89.44 195 ASP A N 1
ATOM 1495 C CA . ASP A 1 195 ? 10.481 -14.111 -7.450 1.00 89.44 195 ASP A CA 1
ATOM 1496 C C . ASP A 1 195 ? 10.706 -13.133 -6.280 1.00 89.44 195 ASP A C 1
ATOM 1498 O O . ASP A 1 195 ? 11.707 -12.405 -6.235 1.00 89.44 195 ASP A O 1
ATOM 1502 N N . PHE A 1 196 ? 9.822 -13.176 -5.275 1.00 86.50 196 PHE A N 1
ATOM 1503 C CA . PHE A 1 196 ? 9.845 -12.305 -4.098 1.00 86.50 196 PHE A CA 1
ATOM 1504 C C . PHE A 1 196 ? 10.274 -13.014 -2.819 1.00 86.50 196 PHE A C 1
ATOM 1506 O O . PHE A 1 196 ? 10.941 -12.415 -1.974 1.00 86.50 196 PHE A O 1
ATOM 1513 N N . ARG A 1 197 ? 9.924 -14.296 -2.661 1.00 90.19 197 ARG A N 1
ATOM 1514 C CA . ARG A 1 197 ? 9.976 -15.055 -1.399 1.00 90.19 197 ARG A CA 1
ATOM 1515 C C . ARG A 1 197 ? 11.299 -14.921 -0.647 1.00 90.19 197 ARG A C 1
ATOM 1517 O O . ARG A 1 197 ? 11.314 -14.973 0.589 1.00 90.19 197 ARG A O 1
ATOM 1524 N N . ASN A 1 198 ? 12.398 -14.824 -1.394 1.00 89.88 198 ASN A N 1
ATOM 1525 C CA . ASN A 1 198 ? 13.756 -14.835 -0.871 1.00 89.88 198 ASN A CA 1
ATOM 1526 C C . ASN A 1 198 ? 14.399 -13.452 -0.706 1.00 89.88 198 ASN A C 1
ATOM 1528 O O . ASN A 1 198 ? 15.500 -13.386 -0.148 1.00 89.88 198 ASN A O 1
ATOM 1532 N N . ARG A 1 199 ? 13.723 -12.378 -1.128 1.00 89.62 199 ARG A N 1
ATOM 1533 C CA . ARG A 1 199 ? 14.177 -10.988 -0.980 1.00 89.62 199 ARG A CA 1
ATOM 1534 C C . ARG A 1 199 ? 14.125 -10.559 0.481 1.00 89.62 199 ARG A C 1
ATOM 1536 O O . ARG A 1 199 ? 13.265 -11.019 1.231 1.00 89.62 199 ARG A O 1
ATOM 1543 N N . HIS A 1 200 ? 15.040 -9.686 0.895 1.00 90.25 200 HIS A N 1
ATOM 1544 C CA . HIS A 1 200 ? 15.157 -9.281 2.297 1.00 90.25 200 HIS A CA 1
ATOM 1545 C C . HIS A 1 200 ? 13.874 -8.614 2.847 1.00 90.25 200 HIS A C 1
ATOM 1547 O O . HIS A 1 200 ? 13.366 -9.109 3.860 1.00 90.25 200 HIS A O 1
ATOM 1553 N N . PRO A 1 201 ? 13.262 -7.605 2.183 1.00 88.94 201 PRO A N 1
ATOM 1554 C CA . PRO A 1 201 ? 12.017 -6.996 2.670 1.00 88.94 201 PRO A CA 1
ATOM 1555 C C . PRO A 1 201 ? 10.870 -7.996 2.779 1.00 88.94 201 PRO A C 1
ATOM 1557 O O . PRO A 1 201 ? 10.174 -8.053 3.790 1.00 88.94 201 PRO A O 1
ATOM 1560 N N . VAL A 1 202 ? 10.716 -8.851 1.769 1.00 92.38 202 VAL A N 1
ATOM 1561 C CA . VAL A 1 202 ? 9.660 -9.866 1.723 1.00 92.38 202 VAL A CA 1
ATOM 1562 C C . VAL A 1 202 ? 9.872 -10.932 2.792 1.00 92.38 202 VAL A C 1
ATOM 1564 O O . VAL A 1 202 ? 8.919 -11.296 3.471 1.00 92.38 202 VAL A O 1
ATOM 1567 N N . LYS A 1 203 ? 11.102 -11.411 3.018 1.00 92.06 203 LYS A N 1
ATOM 1568 C CA . LYS A 1 203 ? 11.418 -12.324 4.131 1.00 92.06 203 LYS A CA 1
ATOM 1569 C C . LYS A 1 203 ? 11.043 -11.712 5.479 1.00 92.06 203 LYS A C 1
ATOM 1571 O O . LYS A 1 203 ? 10.434 -12.404 6.295 1.00 92.06 203 LYS A O 1
ATOM 1576 N N . ARG A 1 204 ? 11.366 -10.430 5.684 1.00 89.31 204 ARG A N 1
ATOM 1577 C CA . ARG A 1 204 ? 11.023 -9.679 6.899 1.00 89.31 204 ARG A CA 1
ATOM 1578 C C . ARG A 1 204 ? 9.510 -9.567 7.087 1.00 89.31 204 ARG A C 1
ATOM 1580 O O . ARG A 1 204 ? 9.019 -9.864 8.165 1.00 89.31 204 ARG A O 1
ATOM 1587 N N . ILE A 1 205 ? 8.760 -9.207 6.047 1.00 92.00 205 ILE A N 1
ATOM 1588 C CA . ILE A 1 205 ? 7.291 -9.138 6.120 1.00 92.00 205 ILE A CA 1
ATOM 1589 C C . ILE A 1 205 ? 6.691 -10.530 6.345 1.00 92.00 205 ILE A C 1
ATOM 1591 O O . ILE A 1 205 ? 5.817 -10.713 7.185 1.00 92.00 205 ILE A O 1
ATOM 1595 N N . ARG A 1 206 ? 7.168 -11.548 5.623 1.00 92.88 206 ARG A N 1
ATOM 1596 C CA . ARG A 1 206 ? 6.671 -12.925 5.737 1.00 92.88 206 ARG A CA 1
ATOM 1597 C C . ARG A 1 206 ? 6.869 -13.490 7.127 1.00 92.88 206 ARG A C 1
ATOM 1599 O O . ARG A 1 206 ? 5.975 -14.184 7.597 1.00 92.88 206 ARG A O 1
ATOM 1606 N N . SER A 1 207 ? 8.003 -13.232 7.776 1.00 89.75 207 SER A N 1
ATOM 1607 C CA . SER A 1 207 ? 8.240 -13.749 9.125 1.00 89.75 207 SER A CA 1
ATOM 1608 C C . SER A 1 207 ? 7.162 -13.267 10.102 1.00 89.75 207 SER A C 1
ATOM 1610 O O . SER A 1 207 ? 6.725 -14.064 10.928 1.00 89.75 207 SER A O 1
ATOM 1612 N N . ARG A 1 208 ? 6.621 -12.052 9.923 1.00 87.50 208 ARG A N 1
ATOM 1613 C CA . ARG A 1 208 ? 5.492 -11.518 10.709 1.00 87.50 208 ARG A CA 1
ATOM 1614 C C . ARG A 1 208 ? 4.198 -12.320 10.554 1.00 87.50 208 ARG A C 1
ATOM 1616 O O . ARG A 1 208 ? 3.411 -12.377 11.478 1.00 87.50 208 ARG A O 1
ATOM 1623 N N . PHE A 1 209 ? 3.977 -13.001 9.428 1.00 87.44 209 PHE A N 1
ATOM 1624 C CA . PHE A 1 209 ? 2.803 -13.873 9.262 1.00 87.44 209 PHE A CA 1
ATOM 1625 C C . PHE A 1 209 ? 2.903 -15.206 10.019 1.00 87.44 209 PHE A C 1
ATOM 1627 O O . PHE A 1 209 ? 1.906 -15.929 10.095 1.00 87.44 209 PHE A O 1
ATOM 1634 N N . TYR A 1 210 ? 4.095 -15.589 10.485 1.00 85.44 210 TYR A N 1
ATOM 1635 C CA . TYR A 1 210 ? 4.342 -16.883 11.134 1.00 85.44 210 TYR A CA 1
ATOM 1636 C C . TYR A 1 210 ? 4.787 -16.735 12.589 1.00 85.44 210 TYR A C 1
ATOM 1638 O O . TYR A 1 210 ? 4.466 -17.586 13.416 1.00 85.44 210 TYR A O 1
ATOM 1646 N N . ILE A 1 211 ? 5.525 -15.673 12.901 1.00 81.56 211 ILE A N 1
ATOM 1647 C CA . ILE A 1 211 ? 6.005 -15.379 14.244 1.00 81.56 211 ILE A CA 1
ATOM 1648 C C . ILE A 1 211 ? 4.955 -14.511 14.917 1.00 81.56 211 ILE A C 1
ATOM 1650 O O . ILE A 1 211 ? 4.867 -13.316 14.644 1.00 81.56 211 ILE A O 1
ATOM 1654 N N . ARG A 1 212 ? 4.180 -15.121 15.818 1.00 69.62 212 ARG A N 1
ATOM 1655 C CA . ARG A 1 212 ? 3.249 -14.374 16.656 1.00 69.62 212 ARG A CA 1
ATOM 1656 C C . ARG A 1 212 ? 4.040 -13.376 17.486 1.00 69.62 212 ARG A C 1
ATOM 1658 O O . ARG A 1 212 ? 5.002 -13.739 18.163 1.00 69.62 212 ARG A O 1
ATOM 1665 N N . MET A 1 213 ? 3.607 -12.129 17.467 1.00 65.75 213 MET A N 1
ATOM 1666 C CA . MET A 1 213 ? 4.193 -11.115 18.320 1.00 65.75 213 MET A CA 1
ATOM 1667 C C . MET A 1 213 ? 3.937 -11.409 19.803 1.00 65.75 213 MET A C 1
ATOM 1669 O O . MET A 1 213 ? 2.798 -11.373 20.279 1.00 65.75 213 MET A O 1
ATOM 1673 N N . TYR A 1 214 ? 5.005 -11.698 20.545 1.00 63.06 214 TYR A N 1
ATOM 1674 C CA . TYR A 1 214 ? 4.959 -11.844 21.997 1.00 63.06 214 TYR A CA 1
ATOM 1675 C C . TYR A 1 214 ? 5.087 -10.470 22.659 1.00 63.06 214 TYR A C 1
ATOM 1677 O O . TYR A 1 214 ? 6.061 -9.759 22.426 1.00 63.06 214 TYR A O 1
ATOM 1685 N N . LYS A 1 215 ? 4.127 -10.117 23.526 1.00 61.94 215 LYS A N 1
ATOM 1686 C CA . LYS A 1 215 ? 4.128 -8.846 24.277 1.00 61.94 215 LYS A CA 1
ATOM 1687 C C . LYS A 1 215 ? 5.398 -8.646 25.113 1.00 61.94 215 LYS A C 1
ATOM 1689 O O . LYS A 1 215 ? 5.878 -7.527 25.231 1.00 61.94 215 LYS A O 1
ATOM 1694 N N . GLU A 1 216 ? 5.941 -9.727 25.668 1.00 59.19 216 GLU A N 1
ATOM 1695 C CA . GLU A 1 216 ? 7.131 -9.708 26.534 1.00 59.19 216 GLU A CA 1
ATOM 1696 C C . GLU A 1 216 ? 8.436 -9.553 25.739 1.00 59.19 216 GLU A C 1
ATOM 1698 O O . GLU A 1 216 ? 9.394 -8.948 26.216 1.00 59.19 216 GLU A O 1
ATOM 1703 N N . PHE A 1 217 ? 8.452 -10.005 24.481 1.00 54.75 217 PHE A N 1
ATOM 1704 C CA . PHE A 1 217 ? 9.610 -9.888 23.591 1.00 54.75 217 PHE A CA 1
ATOM 1705 C C . PHE A 1 217 ? 9.872 -8.429 23.164 1.00 54.75 217 PHE A C 1
ATOM 1707 O O . PHE A 1 217 ? 10.990 -8.087 22.781 1.00 54.75 217 PHE A O 1
ATOM 1714 N N . CYS A 1 218 ? 8.875 -7.545 23.315 1.00 54.69 218 CYS A N 1
ATOM 1715 C CA . CYS A 1 218 ? 8.953 -6.130 22.954 1.00 54.69 218 CYS A CA 1
ATOM 1716 C C . CYS A 1 218 ? 10.042 -5.343 23.703 1.00 54.69 218 CYS A C 1
ATOM 1718 O O . CYS A 1 218 ? 10.543 -4.357 23.163 1.00 54.69 218 CYS A O 1
ATOM 1720 N N . TRP A 1 219 ? 10.416 -5.732 24.930 1.00 53.53 219 TRP A N 1
ATOM 1721 C CA . TRP A 1 219 ? 11.434 -4.989 25.687 1.00 53.53 219 TRP A CA 1
ATOM 1722 C C . TRP A 1 219 ? 12.838 -5.176 25.100 1.00 53.53 219 TRP A C 1
ATOM 1724 O O . TRP A 1 219 ? 13.552 -4.197 24.903 1.00 53.53 219 TRP A O 1
ATOM 1734 N N . LEU A 1 220 ? 13.195 -6.410 24.726 1.00 53.19 220 LEU A N 1
ATOM 1735 C CA . LEU A 1 220 ? 14.480 -6.705 24.087 1.00 53.19 220 LEU A CA 1
ATOM 1736 C C . LEU A 1 220 ? 14.513 -6.207 22.637 1.00 53.19 220 LEU A C 1
ATOM 1738 O O . LEU A 1 220 ? 15.527 -5.667 22.208 1.00 53.19 220 LEU A O 1
ATOM 1742 N N . THR A 1 221 ? 13.408 -6.299 21.886 1.00 54.88 221 THR A N 1
ATOM 1743 C CA . THR A 1 221 ? 13.368 -5.836 20.486 1.00 54.88 221 THR A CA 1
ATOM 1744 C C . THR A 1 221 ? 13.440 -4.326 20.318 1.00 54.88 221 THR A C 1
ATOM 1746 O O . THR A 1 221 ? 13.819 -3.885 19.241 1.00 54.88 221 THR A O 1
ATOM 1749 N N . LYS A 1 222 ? 13.139 -3.525 21.350 1.00 53.19 222 LYS A N 1
ATOM 1750 C CA . LYS A 1 222 ? 13.341 -2.063 21.313 1.00 53.19 222 LYS A CA 1
ATOM 1751 C C . LYS A 1 222 ? 14.805 -1.658 21.102 1.00 53.19 222 LYS A C 1
ATOM 1753 O O . LYS A 1 222 ? 15.053 -0.542 20.657 1.00 53.19 222 LYS A O 1
ATOM 1758 N N . PHE A 1 223 ? 15.753 -2.548 21.405 1.00 50.44 223 PHE A N 1
ATOM 1759 C CA . PHE A 1 223 ? 17.185 -2.330 21.180 1.00 50.44 223 PHE A CA 1
ATOM 1760 C C . PHE A 1 223 ? 17.658 -2.753 19.782 1.00 50.44 223 PHE A C 1
ATOM 1762 O O . PHE A 1 223 ? 18.731 -2.343 19.349 1.00 50.44 223 PHE A O 1
ATOM 1769 N N . PHE A 1 224 ? 16.868 -3.553 19.065 1.00 47.34 224 PHE A N 1
ATOM 1770 C CA . PHE A 1 224 ? 17.163 -3.970 17.696 1.00 47.34 224 PHE A CA 1
ATOM 1771 C C . PHE A 1 224 ? 16.442 -3.043 16.708 1.00 47.34 224 PHE A C 1
ATOM 1773 O O . PHE A 1 224 ? 15.459 -2.399 17.057 1.00 47.34 224 PHE A O 1
ATOM 1780 N N . THR A 1 225 ? 16.915 -2.974 15.464 1.00 50.56 225 THR A N 1
ATOM 1781 C CA . THR A 1 225 ? 16.432 -2.105 14.368 1.00 50.56 225 THR A CA 1
ATOM 1782 C C . THR A 1 225 ? 15.017 -2.436 13.854 1.00 50.56 225 THR A C 1
ATOM 1784 O O . THR A 1 225 ? 14.743 -2.381 12.656 1.00 50.56 225 THR A O 1
ATOM 1787 N N . PHE A 1 226 ? 14.097 -2.812 14.740 1.00 59.53 226 PHE A N 1
ATOM 1788 C CA . PHE A 1 226 ? 12.693 -3.018 14.416 1.00 59.53 226 PHE A CA 1
ATOM 1789 C C . PHE A 1 226 ? 11.965 -1.677 14.369 1.00 59.53 226 PHE A C 1
ATOM 1791 O O . PHE A 1 226 ? 12.235 -0.777 15.167 1.00 59.53 226 PHE A O 1
ATOM 1798 N N . TYR A 1 227 ? 11.037 -1.526 13.424 1.00 66.94 227 TYR A N 1
ATOM 1799 C CA . TYR A 1 227 ? 10.263 -0.295 13.335 1.00 66.94 227 TYR A CA 1
ATOM 1800 C C . TYR A 1 227 ? 9.383 -0.175 14.567 1.00 66.94 227 TYR A C 1
ATOM 1802 O O . TYR A 1 227 ? 8.784 -1.150 15.008 1.00 66.94 227 TYR A O 1
ATOM 1810 N N . LYS A 1 228 ? 9.246 1.040 15.099 1.00 72.25 228 LYS A N 1
ATOM 1811 C CA . LYS A 1 228 ? 8.373 1.316 16.249 1.00 72.25 228 LYS A CA 1
ATOM 1812 C C . LYS A 1 228 ? 6.943 0.805 16.037 1.00 72.25 228 LYS A C 1
ATOM 1814 O O . LYS A 1 228 ? 6.305 0.327 16.969 1.00 72.25 228 LYS A O 1
ATOM 1819 N N . SER A 1 229 ? 6.477 0.845 14.792 1.00 73.31 229 SER A N 1
ATOM 1820 C CA . SER A 1 229 ? 5.180 0.332 14.355 1.00 73.31 229 SER A CA 1
ATOM 1821 C C . SER A 1 229 ? 5.026 -1.183 14.409 1.00 73.31 229 SER A C 1
ATOM 1823 O O . SER A 1 229 ? 3.905 -1.674 14.302 1.00 73.31 229 SER A O 1
ATOM 1825 N N . ASP A 1 230 ? 6.109 -1.926 14.625 1.00 76.62 230 ASP A N 1
ATOM 1826 C CA . ASP A 1 230 ? 6.029 -3.355 14.893 1.00 76.62 230 ASP A CA 1
ATOM 1827 C C . ASP A 1 230 ? 5.412 -3.619 16.255 1.00 76.62 230 ASP A C 1
ATOM 1829 O O . ASP A 1 230 ? 4.641 -4.548 16.381 1.00 76.62 230 ASP A O 1
ATOM 1833 N N . TYR A 1 231 ? 5.713 -2.821 17.276 1.00 79.88 231 TYR A N 1
ATOM 1834 C CA . TYR A 1 231 ? 5.380 -3.162 18.663 1.00 79.88 231 TYR A CA 1
ATOM 1835 C C . TYR A 1 231 ? 4.505 -2.136 19.371 1.00 79.88 231 TYR A C 1
ATOM 1837 O O . TYR A 1 231 ? 4.118 -2.344 20.521 1.00 79.88 231 TYR A O 1
ATOM 1845 N N . GLU A 1 232 ? 4.168 -1.040 18.704 1.00 85.81 232 GLU A N 1
ATOM 1846 C CA . GLU A 1 232 ? 3.358 0.022 19.275 1.00 85.81 232 GLU A CA 1
ATOM 1847 C C . GLU A 1 232 ? 2.212 0.404 18.347 1.00 85.81 232 GLU A C 1
ATOM 1849 O O . GLU A 1 232 ? 2.365 0.488 17.128 1.00 85.81 232 GLU A O 1
ATOM 1854 N N . ASN A 1 233 ? 1.061 0.700 18.954 1.00 88.25 233 ASN A N 1
ATOM 1855 C CA . ASN A 1 233 ? -0.061 1.284 18.241 1.00 88.25 233 ASN A CA 1
ATOM 1856 C C . ASN A 1 233 ? 0.329 2.683 17.758 1.00 88.25 233 ASN A C 1
ATOM 1858 O O . ASN A 1 233 ? 0.291 3.650 18.518 1.00 88.25 233 ASN A O 1
ATOM 1862 N N . ILE A 1 234 ? 0.690 2.781 16.483 1.00 89.94 234 ILE A N 1
ATOM 1863 C CA . ILE A 1 234 ? 1.102 4.026 15.828 1.00 89.94 234 ILE A CA 1
ATOM 1864 C C . ILE A 1 234 ? 0.081 5.155 15.949 1.00 89.94 234 ILE A C 1
ATOM 1866 O O . ILE A 1 234 ? 0.476 6.317 15.966 1.00 89.94 234 ILE A O 1
ATOM 1870 N N . ILE A 1 235 ? -1.214 4.835 16.043 1.00 92.19 235 ILE A N 1
ATOM 1871 C CA . ILE A 1 235 ? -2.273 5.835 16.153 1.00 92.19 235 ILE A CA 1
ATOM 1872 C C . ILE A 1 235 ? -2.107 6.557 17.484 1.00 92.19 235 ILE A C 1
ATOM 1874 O O . ILE A 1 235 ? -2.111 7.782 17.539 1.00 92.19 235 ILE A O 1
ATOM 1878 N N . GLN A 1 236 ? -1.861 5.789 18.543 1.00 90.50 236 GLN A N 1
ATOM 1879 C CA . GLN A 1 236 ? -1.660 6.310 19.888 1.00 90.50 236 GLN A CA 1
ATOM 1880 C C . GLN A 1 236 ? -0.267 6.931 20.051 1.00 90.50 236 GLN A C 1
ATOM 1882 O O . GLN A 1 236 ? -0.140 8.021 20.598 1.00 90.50 236 GLN A O 1
ATOM 1887 N N . THR A 1 237 ? 0.788 6.278 19.555 1.00 89.44 237 THR A N 1
ATOM 1888 C CA . THR A 1 237 ? 2.171 6.703 19.832 1.00 89.44 237 THR A CA 1
ATOM 1889 C C . THR A 1 237 ? 2.671 7.839 18.956 1.00 89.44 237 THR A C 1
ATOM 1891 O O . THR A 1 237 ? 3.547 8.585 19.394 1.00 89.44 237 THR A O 1
ATOM 1894 N N . LYS A 1 238 ? 2.140 7.987 17.738 1.00 90.38 238 LYS A N 1
ATOM 1895 C CA . LYS A 1 238 ? 2.405 9.144 16.869 1.00 90.38 238 LYS A CA 1
ATOM 1896 C C . LYS A 1 238 ? 1.283 10.188 16.927 1.00 90.38 238 LYS A C 1
ATOM 1898 O O . LYS A 1 238 ? 1.410 11.217 16.277 1.00 90.38 238 LYS A O 1
ATOM 1903 N N . GLY A 1 239 ? 0.205 9.928 17.676 1.00 93.19 239 GLY A N 1
ATOM 1904 C CA . GLY A 1 239 ? -0.949 10.825 17.771 1.00 93.19 239 GLY A CA 1
ATOM 1905 C C . GLY A 1 239 ? -1.649 11.052 16.429 1.00 93.19 239 GLY A C 1
ATOM 1906 O O . GLY A 1 239 ? -2.138 12.151 16.191 1.00 93.19 239 GLY A O 1
ATOM 1907 N N . LEU A 1 240 ? -1.658 10.049 15.541 1.00 95.81 240 LEU A N 1
ATOM 1908 C CA . LEU A 1 240 ? -2.240 10.196 14.204 1.00 95.81 240 LEU A CA 1
ATOM 1909 C C . LEU A 1 240 ? -3.749 10.377 14.310 1.00 95.81 240 LEU A C 1
ATOM 1911 O O . LEU A 1 240 ? -4.439 9.533 14.876 1.00 95.81 240 LEU A O 1
ATOM 1915 N N . THR A 1 241 ? -4.268 11.437 13.712 1.00 97.62 241 THR A N 1
ATOM 1916 C CA . THR A 1 241 ? -5.702 11.666 13.559 1.00 97.62 241 THR A CA 1
ATOM 1917 C C . THR A 1 241 ? -6.219 11.047 12.260 1.00 97.62 241 THR A C 1
ATOM 1919 O O . THR A 1 241 ? -5.459 10.663 11.372 1.00 97.62 241 THR A O 1
ATOM 1922 N N . ALA A 1 242 ? -7.543 10.974 12.108 1.00 98.06 242 ALA A N 1
ATOM 1923 C CA . ALA A 1 242 ? -8.159 10.573 10.844 1.00 98.06 242 ALA A CA 1
ATOM 1924 C C . ALA A 1 242 ? -7.747 11.468 9.658 1.00 98.06 242 ALA A C 1
ATOM 1926 O O . ALA A 1 242 ? -7.671 10.973 8.535 1.00 98.06 242 ALA A O 1
ATOM 1927 N N . ILE A 1 243 ? -7.485 12.758 9.911 1.00 97.94 243 ILE A N 1
ATOM 1928 C CA . ILE A 1 243 ? -7.044 13.722 8.895 1.00 97.94 243 ILE A CA 1
ATOM 1929 C C . ILE A 1 243 ? -5.607 13.403 8.481 1.00 97.94 243 ILE A C 1
ATOM 1931 O O . ILE A 1 243 ? -5.356 13.229 7.295 1.00 97.94 243 ILE A O 1
ATOM 1935 N N . ASP A 1 244 ? -4.705 13.181 9.444 1.00 97.81 244 ASP A N 1
ATOM 1936 C CA . ASP A 1 244 ? -3.309 12.828 9.144 1.00 97.81 244 ASP A CA 1
ATOM 1937 C C . ASP A 1 244 ? -3.207 11.538 8.319 1.00 97.81 244 ASP A C 1
ATOM 1939 O O . ASP A 1 244 ? -2.367 11.419 7.431 1.00 97.81 244 ASP A O 1
ATOM 1943 N N . ILE A 1 245 ? -4.058 10.547 8.609 1.00 98.00 245 ILE A N 1
ATOM 1944 C CA . ILE A 1 245 ? -4.109 9.305 7.828 1.00 98.00 245 ILE A CA 1
ATOM 1945 C C . ILE A 1 245 ? -4.607 9.581 6.407 1.00 98.00 245 ILE A C 1
ATOM 1947 O O . ILE A 1 245 ? -4.050 9.031 5.460 1.00 98.00 245 ILE A O 1
ATOM 1951 N N . ALA A 1 246 ? -5.646 10.406 6.248 1.00 98.19 246 ALA A N 1
ATOM 1952 C CA . ALA A 1 246 ? -6.184 10.755 4.936 1.00 98.19 246 ALA A CA 1
ATOM 1953 C C . ALA A 1 246 ? -5.145 11.483 4.071 1.00 98.19 246 ALA A C 1
ATOM 1955 O O . ALA A 1 246 ? -4.962 11.105 2.914 1.00 98.19 246 ALA A O 1
ATOM 1956 N N . ASP A 1 247 ? -4.436 12.458 4.642 1.00 97.56 247 ASP A N 1
ATOM 1957 C CA . ASP A 1 247 ? -3.407 13.234 3.944 1.00 97.56 247 ASP A CA 1
ATOM 1958 C C . ASP A 1 247 ? -2.258 12.327 3.488 1.00 97.56 247 ASP A C 1
ATOM 1960 O O . ASP A 1 247 ? -1.933 12.284 2.301 1.00 97.56 247 ASP A O 1
ATOM 1964 N N . LYS A 1 248 ? -1.733 11.489 4.391 1.00 97.06 248 LYS A N 1
ATOM 1965 C CA . LYS A 1 248 ? -0.667 10.534 4.051 1.00 97.06 248 LYS A CA 1
ATOM 1966 C C . LYS A 1 248 ? -1.101 9.495 3.018 1.00 97.06 248 LYS A C 1
ATOM 1968 O O . LYS A 1 248 ? -0.306 9.085 2.176 1.00 97.06 248 LYS A O 1
ATOM 1973 N N . LEU A 1 249 ? -2.357 9.047 3.055 1.00 97.69 249 LEU A N 1
ATOM 1974 C CA . LEU A 1 249 ? -2.893 8.175 2.007 1.00 97.69 249 LEU A CA 1
ATOM 1975 C C . LEU A 1 249 ? -3.019 8.914 0.671 1.00 97.69 249 LEU A C 1
ATOM 1977 O O . LEU A 1 249 ? -2.791 8.306 -0.372 1.00 97.69 249 LEU A O 1
ATOM 1981 N N . GLY A 1 250 ? -3.320 10.213 0.688 1.00 97.50 250 GLY A N 1
ATOM 1982 C CA . GLY A 1 250 ? -3.264 11.076 -0.491 1.00 97.50 250 GLY A CA 1
ATOM 1983 C C . GLY A 1 250 ? -1.873 11.134 -1.120 1.00 97.50 250 GLY A C 1
ATOM 1984 O O . GLY A 1 250 ? -1.757 11.016 -2.345 1.00 97.50 250 GLY A O 1
ATOM 1985 N N . ASP A 1 251 ? -0.824 11.222 -0.302 1.00 96.88 251 ASP A N 1
ATOM 1986 C CA . ASP A 1 251 ? 0.565 11.168 -0.769 1.00 96.88 251 ASP A CA 1
ATOM 1987 C C . ASP A 1 251 ? 0.892 9.805 -1.393 1.00 96.88 251 ASP A C 1
ATOM 1989 O O . ASP A 1 251 ? 1.372 9.747 -2.527 1.00 96.88 251 ASP A O 1
ATOM 1993 N N . VAL A 1 252 ? 0.510 8.703 -0.733 1.00 97.69 252 VAL A N 1
ATOM 1994 C CA . VAL A 1 252 ? 0.667 7.338 -1.273 1.00 97.69 252 VAL A CA 1
ATOM 1995 C C . VAL A 1 252 ? -0.039 7.190 -2.627 1.00 97.69 252 VAL A C 1
ATOM 1997 O O . VAL A 1 252 ? 0.547 6.661 -3.576 1.00 97.69 252 VAL A O 1
ATOM 2000 N N . VAL A 1 253 ? -1.285 7.663 -2.763 1.00 97.81 253 VAL A N 1
ATOM 2001 C CA . VAL A 1 253 ? -2.026 7.596 -4.037 1.00 97.81 253 VAL A CA 1
ATOM 2002 C C . VAL A 1 253 ? -1.343 8.444 -5.111 1.00 97.81 253 VAL A C 1
ATOM 2004 O O . VAL A 1 253 ? -1.193 7.991 -6.247 1.00 97.81 253 VAL A O 1
ATOM 2007 N N . THR A 1 254 ? -0.870 9.641 -4.765 1.00 96.94 254 THR A N 1
ATOM 2008 C CA . THR A 1 254 ? -0.117 10.510 -5.684 1.00 96.94 254 THR A CA 1
ATOM 2009 C C . THR A 1 254 ? 1.175 9.835 -6.155 1.00 96.94 254 THR A C 1
ATOM 2011 O O . THR A 1 254 ? 1.515 9.886 -7.344 1.00 96.94 254 THR A O 1
ATOM 2014 N N . GLY A 1 255 ? 1.871 9.144 -5.250 1.00 96.88 255 GLY A N 1
ATOM 2015 C CA . GLY A 1 255 ? 3.020 8.299 -5.554 1.00 96.88 255 GLY A CA 1
ATOM 2016 C C . GLY A 1 255 ? 2.675 7.180 -6.537 1.00 96.88 255 GLY A C 1
ATOM 2017 O O . GLY A 1 255 ? 3.367 7.017 -7.543 1.00 96.88 255 GLY A O 1
ATOM 2018 N N . CYS A 1 256 ? 1.555 6.479 -6.329 1.00 97.75 256 CYS A N 1
ATOM 2019 C CA . CYS A 1 256 ? 1.059 5.450 -7.253 1.00 97.75 256 CYS A CA 1
ATOM 2020 C C . CYS A 1 256 ? 0.794 6.016 -8.656 1.00 97.75 256 CYS A C 1
ATOM 2022 O O . CYS A 1 256 ? 1.213 5.433 -9.656 1.00 97.75 256 CYS A O 1
ATOM 2024 N N . GLU A 1 257 ? 0.133 7.171 -8.760 1.00 97.19 257 GLU A N 1
ATOM 2025 C CA . GLU A 1 257 ? -0.145 7.809 -10.053 1.00 97.19 257 GLU A CA 1
ATOM 2026 C C . GLU A 1 257 ? 1.138 8.185 -10.794 1.00 97.19 257 GLU A C 1
ATOM 2028 O O . GLU A 1 257 ? 1.247 7.979 -12.010 1.00 97.19 257 GLU A O 1
ATOM 2033 N N . ARG A 1 258 ? 2.129 8.709 -10.065 1.00 96.75 258 ARG A N 1
ATOM 2034 C CA . ARG A 1 258 ? 3.442 9.029 -10.625 1.00 96.75 258 ARG A CA 1
ATOM 2035 C C . ARG A 1 258 ? 4.180 7.773 -11.066 1.00 96.75 258 ARG A C 1
ATOM 2037 O O . ARG A 1 258 ? 4.707 7.761 -12.179 1.00 96.75 258 ARG A O 1
ATOM 2044 N N . PHE A 1 259 ? 4.170 6.725 -10.250 1.00 96.50 259 PHE A N 1
ATOM 2045 C CA . PHE A 1 259 ? 4.759 5.440 -10.600 1.00 96.50 259 PHE A CA 1
ATOM 2046 C C . PHE A 1 259 ? 4.173 4.928 -11.918 1.00 96.50 259 PHE A C 1
ATOM 2048 O O . PHE A 1 259 ? 4.893 4.725 -12.900 1.00 96.50 259 PHE A O 1
ATOM 2055 N N . LEU A 1 260 ? 2.841 4.841 -11.999 1.00 96.50 260 LEU A N 1
ATOM 2056 C CA . LEU A 1 260 ? 2.152 4.398 -13.207 1.00 96.50 260 LEU A CA 1
ATOM 2057 C C . LEU A 1 260 ? 2.458 5.289 -14.411 1.00 96.50 260 LEU A C 1
ATOM 2059 O O . LEU A 1 260 ? 2.642 4.770 -15.506 1.00 96.50 260 LEU A O 1
ATOM 2063 N N . LYS A 1 261 ? 2.539 6.614 -14.252 1.00 96.00 261 LYS A N 1
ATOM 2064 C CA . LYS A 1 261 ? 2.864 7.545 -15.350 1.00 96.00 261 LYS A CA 1
ATOM 2065 C C . LYS A 1 261 ? 4.192 7.208 -16.040 1.00 96.00 261 LYS A C 1
ATOM 2067 O O . LYS A 1 261 ? 4.295 7.376 -17.258 1.00 96.00 261 LYS A O 1
ATOM 2072 N N . HIS A 1 262 ? 5.188 6.758 -15.282 1.00 95.50 262 HIS A N 1
ATOM 2073 C CA . HIS A 1 262 ? 6.526 6.468 -15.798 1.00 95.50 262 HIS A CA 1
ATOM 2074 C C . HIS A 1 262 ? 6.706 5.016 -16.253 1.00 95.50 262 HIS A C 1
ATOM 2076 O O . HIS A 1 262 ? 7.452 4.773 -17.200 1.00 95.50 262 HIS A O 1
ATOM 2082 N N . ILE A 1 263 ? 5.986 4.074 -15.646 1.00 95.06 263 ILE A N 1
ATOM 2083 C CA . ILE A 1 263 ? 6.117 2.642 -15.944 1.00 95.06 263 ILE A CA 1
ATOM 2084 C C . ILE A 1 263 ? 5.159 2.177 -17.045 1.00 95.06 263 ILE A C 1
ATOM 2086 O O . ILE A 1 263 ? 5.518 1.340 -17.878 1.00 95.06 263 ILE A O 1
ATOM 2090 N N . LYS A 1 264 ? 3.942 2.725 -17.099 1.00 94.50 264 LYS A N 1
ATOM 2091 C CA . LYS A 1 264 ? 2.922 2.250 -18.036 1.00 94.50 264 LYS A CA 1
ATOM 2092 C C . LYS A 1 264 ? 3.243 2.605 -19.483 1.00 94.50 264 LYS A C 1
ATOM 2094 O O . LYS A 1 264 ? 3.836 3.651 -19.775 1.00 94.50 264 LYS A O 1
ATOM 2099 N N . ASN A 1 265 ? 2.764 1.766 -20.395 1.00 93.94 265 ASN A N 1
ATOM 2100 C CA . ASN A 1 265 ? 2.700 2.094 -21.807 1.00 93.94 265 ASN A CA 1
ATOM 2101 C C . ASN A 1 265 ? 1.397 2.870 -22.101 1.00 93.94 265 ASN A C 1
ATOM 2103 O O . ASN A 1 265 ? 0.298 2.341 -21.870 1.00 93.94 265 ASN A O 1
ATOM 2107 N N . PRO A 1 266 ? 1.474 4.138 -22.554 1.00 90.06 266 PRO A N 1
ATOM 2108 C CA . PRO A 1 266 ? 0.289 4.924 -22.886 1.00 90.06 266 PRO A CA 1
ATOM 2109 C C . PRO A 1 266 ? -0.620 4.208 -23.896 1.00 90.06 266 PRO A C 1
ATOM 2111 O O . PRO A 1 266 ? -0.159 3.669 -24.895 1.00 90.06 266 PRO A O 1
ATOM 2114 N N . GLY A 1 267 ? -1.929 4.193 -23.634 1.00 90.38 267 GLY A N 1
ATOM 2115 C CA . GLY A 1 267 ? -2.932 3.573 -24.514 1.00 90.38 267 GLY A CA 1
ATOM 2116 C C . GLY A 1 267 ? -3.026 2.043 -24.440 1.00 90.38 267 GLY A C 1
ATOM 2117 O O . GLY A 1 267 ? -4.010 1.486 -24.915 1.00 90.38 267 GLY A O 1
ATOM 2118 N N . GLN A 1 268 ? -2.057 1.366 -23.818 1.00 94.56 268 GLN A N 1
ATOM 2119 C CA . GLN A 1 268 ? -2.066 -0.096 -23.653 1.00 94.56 268 GLN A CA 1
ATOM 2120 C C . GLN A 1 268 ? -2.310 -0.527 -22.205 1.00 94.56 268 GLN A C 1
ATOM 2122 O O . GLN A 1 268 ? -2.760 -1.645 -21.965 1.00 94.56 268 GLN A O 1
ATOM 2127 N N . TYR A 1 269 ? -2.066 0.363 -21.242 1.00 95.06 269 TYR A N 1
ATOM 2128 C CA . TYR A 1 269 ? -2.361 0.108 -19.838 1.00 95.06 269 TYR A CA 1
ATOM 2129 C C . TYR A 1 269 ? -3.851 -0.118 -19.589 1.00 95.06 269 TYR A C 1
ATOM 2131 O O . TYR A 1 269 ? -4.669 0.745 -19.916 1.00 95.06 269 TYR A O 1
ATOM 2139 N N . LYS A 1 270 ? -4.196 -1.228 -18.927 1.00 94.50 270 LYS A N 1
ATOM 2140 C CA . LYS A 1 270 ? -5.562 -1.466 -18.450 1.00 94.50 270 LYS A CA 1
ATOM 2141 C C . LYS A 1 270 ? -5.560 -1.588 -16.926 1.00 94.50 270 LYS A C 1
ATOM 2143 O O . LYS A 1 270 ? -4.853 -2.431 -16.361 1.00 94.50 270 LYS A O 1
ATOM 2148 N N . SER A 1 271 ? -6.365 -0.754 -16.276 1.00 95.56 271 SER A N 1
ATOM 2149 C CA . SER A 1 271 ? -6.638 -0.865 -14.841 1.00 95.56 271 SER A CA 1
ATOM 2150 C C . SER A 1 271 ? -7.242 -2.235 -14.525 1.00 95.56 271 SER A C 1
ATOM 2152 O O . SER A 1 271 ? -7.967 -2.798 -15.348 1.00 95.56 271 SER A O 1
ATOM 2154 N N . ALA A 1 272 ? -6.929 -2.778 -13.352 1.00 96.62 272 ALA A N 1
ATOM 2155 C CA . ALA A 1 272 ? -7.606 -3.956 -12.821 1.00 96.62 272 ALA A CA 1
ATOM 2156 C C . ALA A 1 272 ? -9.046 -3.665 -12.373 1.00 96.62 272 ALA A C 1
ATOM 2158 O O . ALA A 1 272 ? -9.849 -4.583 -12.317 1.00 96.62 272 ALA A O 1
ATOM 2159 N N . TYR A 1 273 ? -9.384 -2.406 -12.092 1.00 96.69 273 TYR A N 1
ATOM 2160 C CA . TYR A 1 273 ? -10.718 -1.985 -11.657 1.00 96.69 273 TYR A CA 1
ATOM 2161 C C . TYR A 1 273 ? -11.404 -1.174 -12.751 1.00 96.69 273 TYR A C 1
ATOM 2163 O O . TYR A 1 273 ? -10.772 -0.303 -13.366 1.00 96.69 273 TYR A O 1
ATOM 2171 N N . CYS A 1 274 ? -12.684 -1.455 -12.997 1.00 94.94 274 CYS A N 1
ATOM 2172 C CA . CYS A 1 274 ? -13.476 -0.700 -13.963 1.00 94.94 274 CYS A CA 1
ATOM 2173 C C . CYS A 1 274 ? -13.800 0.717 -13.448 1.00 94.94 274 CYS A C 1
ATOM 2175 O O . CYS A 1 274 ? -13.738 0.971 -12.244 1.00 94.94 274 CYS A O 1
ATOM 2177 N N . PRO A 1 275 ? -14.183 1.655 -14.333 1.00 93.81 275 PRO A N 1
ATOM 2178 C CA . PRO A 1 275 ? -14.588 3.005 -13.931 1.00 93.81 275 PRO A CA 1
ATOM 2179 C C . PRO A 1 275 ? -15.779 3.054 -12.957 1.00 93.81 275 PRO A C 1
ATOM 2181 O O . PRO A 1 275 ? -15.938 4.038 -12.236 1.00 93.81 275 PRO A O 1
ATOM 2184 N N . GLU A 1 276 ? -16.619 2.016 -12.935 1.00 93.94 276 GLU A N 1
ATOM 2185 C CA . GLU A 1 276 ? -17.776 1.888 -12.040 1.00 93.94 276 GLU A CA 1
ATOM 2186 C C . GLU A 1 276 ? -17.393 1.440 -10.620 1.00 93.94 276 GLU A C 1
ATOM 2188 O O . GLU A 1 276 ? -18.170 1.657 -9.685 1.00 93.94 276 GLU A O 1
ATOM 2193 N N . ALA A 1 277 ? -16.196 0.871 -10.430 1.00 96.31 277 ALA A N 1
ATOM 2194 C CA . ALA A 1 277 ? -15.666 0.478 -9.128 1.00 96.31 277 ALA A CA 1
ATOM 2195 C C . ALA A 1 277 ? -15.241 1.724 -8.330 1.00 96.31 277 ALA A C 1
ATOM 2197 O O . ALA A 1 277 ? -14.063 2.051 -8.208 1.00 96.31 277 ALA A O 1
ATOM 2198 N N . THR A 1 278 ? -16.224 2.447 -7.798 1.00 95.94 278 THR A N 1
ATOM 2199 C CA . THR A 1 278 ? -16.034 3.700 -7.055 1.00 95.94 278 THR A CA 1
ATOM 2200 C C . THR A 1 278 ? -16.247 3.517 -5.554 1.00 95.94 278 THR A C 1
ATOM 2202 O O . THR A 1 278 ? -16.832 2.520 -5.107 1.00 95.94 278 THR A O 1
ATOM 2205 N N . TRP A 1 279 ? -15.803 4.507 -4.769 1.00 95.44 279 TRP A N 1
ATOM 2206 C CA . TRP A 1 279 ? -16.097 4.598 -3.336 1.00 95.44 279 TRP A CA 1
ATOM 2207 C C . TRP A 1 279 ? -17.604 4.517 -3.057 1.00 95.44 279 TRP A C 1
ATOM 2209 O O . TRP A 1 279 ? -18.034 3.681 -2.262 1.00 95.44 279 TRP A O 1
ATOM 2219 N N . ASP A 1 280 ? -18.414 5.325 -3.745 1.00 95.06 280 ASP A N 1
ATOM 2220 C CA . ASP A 1 280 ? -19.862 5.390 -3.515 1.00 95.06 280 ASP A CA 1
ATOM 2221 C C . ASP A 1 280 ? -20.559 4.059 -3.795 1.00 95.06 280 ASP A C 1
ATOM 2223 O O . ASP A 1 280 ? -21.416 3.621 -3.024 1.00 95.06 280 ASP A O 1
ATOM 2227 N N . ALA A 1 281 ? -20.151 3.385 -4.873 1.00 95.12 281 ALA A N 1
ATOM 2228 C CA . ALA A 1 281 ? -20.701 2.090 -5.249 1.00 95.12 281 ALA A CA 1
ATOM 2229 C C . ALA A 1 281 ? -20.277 0.964 -4.289 1.00 95.12 281 ALA A C 1
ATOM 2231 O O . ALA A 1 281 ? -21.046 0.031 -4.062 1.00 95.12 281 ALA A O 1
ATOM 2232 N N . SER A 1 282 ? -19.067 1.041 -3.723 1.00 96.00 282 SER A N 1
ATOM 2233 C CA . SER A 1 282 ? -18.451 -0.081 -2.999 1.00 96.00 282 SER A CA 1
ATOM 2234 C C . SER A 1 282 ? -18.499 0.059 -1.475 1.00 96.00 282 SER A C 1
ATOM 2236 O O . SER A 1 282 ? -18.754 -0.918 -0.773 1.00 96.00 282 SER A O 1
ATOM 2238 N N . PHE A 1 283 ? -18.252 1.258 -0.943 1.00 96.56 283 PHE A N 1
ATOM 2239 C CA . PHE A 1 283 ? -17.914 1.465 0.469 1.00 96.56 283 PHE A CA 1
ATOM 2240 C C . PHE A 1 283 ? -18.732 2.524 1.196 1.00 96.56 283 PHE A C 1
ATOM 2242 O O . PHE A 1 283 ? -18.714 2.511 2.424 1.00 96.56 283 PHE A O 1
ATOM 2249 N N . ALA A 1 284 ? -19.504 3.381 0.520 1.00 93.19 284 ALA A N 1
ATOM 2250 C CA . ALA A 1 284 ? -20.292 4.416 1.207 1.00 93.19 284 ALA A CA 1
ATOM 2251 C C . ALA A 1 284 ? -21.183 3.859 2.338 1.00 93.19 284 ALA A C 1
ATOM 2253 O O . ALA A 1 284 ? -21.330 4.485 3.386 1.00 93.19 284 ALA A O 1
ATOM 2254 N N . LYS A 1 285 ? -21.728 2.646 2.164 1.00 95.75 285 LYS A N 1
ATOM 2255 C CA . LYS A 1 285 ? -22.537 1.956 3.186 1.00 95.75 285 LYS A CA 1
ATOM 2256 C C . LYS A 1 285 ? -21.714 1.202 4.232 1.00 95.75 285 LYS A C 1
ATOM 2258 O O . LYS A 1 285 ? -22.228 0.917 5.309 1.00 95.75 285 LYS A O 1
ATOM 2263 N N . ASN A 1 286 ? -20.470 0.843 3.919 1.00 96.44 286 ASN A N 1
ATOM 2264 C CA . ASN A 1 286 ? -19.585 0.106 4.819 1.00 96.44 286 ASN A CA 1
ATOM 2265 C C . ASN A 1 286 ? -18.109 0.530 4.655 1.00 96.44 286 ASN A C 1
ATOM 2267 O O . ASN A 1 286 ? -17.309 -0.220 4.087 1.00 96.44 286 ASN A O 1
ATOM 2271 N N . PRO A 1 287 ? -17.721 1.708 5.180 1.00 96.75 287 PRO A N 1
ATOM 2272 C CA . PRO A 1 287 ? -16.345 2.195 5.076 1.00 96.75 287 PRO A CA 1
ATOM 2273 C C . PRO A 1 287 ? -15.321 1.297 5.787 1.00 96.75 287 PRO A C 1
ATOM 2275 O O . PRO A 1 287 ? -14.155 1.257 5.402 1.00 96.75 287 PRO A O 1
ATOM 2278 N N . GLU A 1 288 ? -15.741 0.542 6.809 1.00 96.94 288 GLU A N 1
ATOM 2279 C CA . GLU A 1 288 ? -14.864 -0.382 7.537 1.00 96.94 288 GLU A CA 1
ATOM 2280 C C . GLU A 1 288 ? -14.347 -1.513 6.637 1.00 96.94 288 GLU A C 1
ATOM 2282 O O . GLU A 1 288 ? -13.186 -1.901 6.755 1.00 96.94 288 GLU A O 1
ATOM 2287 N N . ALA A 1 289 ? -15.151 -1.991 5.679 1.00 97.69 289 ALA A N 1
ATOM 2288 C CA . ALA A 1 289 ? -14.688 -2.974 4.698 1.00 97.69 289 ALA A CA 1
ATOM 2289 C C . ALA A 1 289 ? -13.500 -2.450 3.872 1.00 97.69 289 ALA A C 1
ATOM 2291 O O . ALA A 1 289 ? -12.576 -3.207 3.576 1.00 97.69 289 ALA A O 1
ATOM 2292 N N . CYS A 1 290 ? -13.482 -1.152 3.561 1.00 97.88 290 CYS A N 1
ATOM 2293 C CA . CYS A 1 290 ? -12.362 -0.523 2.871 1.00 97.88 290 CYS A CA 1
ATOM 2294 C C . CYS A 1 290 ? -11.097 -0.501 3.738 1.00 97.88 290 CYS A C 1
ATOM 2296 O O . CYS A 1 290 ? -10.009 -0.810 3.252 1.00 97.88 290 CYS A O 1
ATOM 2298 N N . ALA A 1 291 ? -11.237 -0.175 5.028 1.00 98.19 291 ALA A N 1
ATOM 2299 C CA . ALA A 1 291 ? -10.124 -0.210 5.975 1.00 98.19 291 ALA A CA 1
ATOM 2300 C C . ALA A 1 291 ? -9.550 -1.628 6.105 1.00 98.19 291 ALA A C 1
ATOM 2302 O O . ALA A 1 291 ? -8.337 -1.806 6.057 1.00 98.19 291 ALA A O 1
ATOM 2303 N N . VAL A 1 292 ? -10.412 -2.646 6.186 1.00 98.19 292 VAL A N 1
ATOM 2304 C CA . VAL A 1 292 ? -9.998 -4.057 6.214 1.00 98.19 292 VAL A CA 1
ATOM 2305 C C . VAL A 1 292 ? -9.179 -4.430 4.975 1.00 98.19 292 VAL A C 1
ATOM 2307 O O . VAL A 1 292 ? -8.154 -5.098 5.111 1.00 98.19 292 VAL A O 1
ATOM 2310 N N . ILE A 1 293 ? -9.602 -4.000 3.782 1.00 98.56 293 ILE A N 1
ATOM 2311 C CA . ILE A 1 293 ? -8.862 -4.270 2.543 1.00 98.56 293 ILE A CA 1
ATOM 2312 C C . ILE A 1 293 ? -7.507 -3.565 2.570 1.00 98.56 293 ILE A C 1
ATOM 2314 O O . ILE A 1 293 ? -6.497 -4.242 2.403 1.00 98.56 293 ILE A O 1
ATOM 2318 N N . LEU A 1 294 ? -7.462 -2.260 2.863 1.00 98.38 294 LEU A N 1
ATOM 2319 C CA . LEU A 1 294 ? -6.215 -1.489 2.914 1.00 98.38 294 LEU A CA 1
ATOM 2320 C C . LEU A 1 294 ? -5.198 -2.097 3.897 1.00 98.38 294 LEU A C 1
ATOM 2322 O O . LEU A 1 294 ? -4.049 -2.345 3.532 1.00 98.38 294 LEU A O 1
ATOM 2326 N N . VAL A 1 295 ? -5.629 -2.383 5.129 1.00 97.94 295 VAL A N 1
ATOM 2327 C CA . VAL A 1 295 ? -4.783 -2.990 6.174 1.00 97.94 295 VAL A CA 1
ATOM 2328 C C . VAL A 1 295 ? -4.311 -4.387 5.751 1.00 97.94 295 VAL A C 1
ATOM 2330 O O . VAL A 1 295 ? -3.181 -4.789 6.030 1.00 97.94 295 VAL A O 1
ATOM 2333 N N . GLY A 1 296 ? -5.171 -5.145 5.068 1.00 98.00 296 GLY A N 1
ATOM 2334 C CA . GLY A 1 296 ? -4.867 -6.498 4.612 1.00 98.00 296 GLY A CA 1
ATOM 2335 C C . GLY A 1 296 ? -3.884 -6.555 3.444 1.00 98.00 296 GLY A C 1
ATOM 2336 O O . GLY A 1 296 ? -3.045 -7.456 3.418 1.00 98.00 296 GLY A O 1
ATOM 2337 N N . ILE A 1 297 ? -3.959 -5.614 2.495 1.00 98.19 297 ILE A N 1
ATOM 2338 C CA . ILE A 1 297 ? -3.05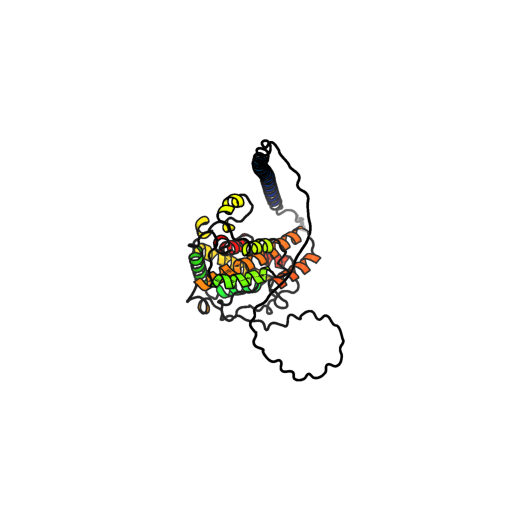5 -5.547 1.330 1.00 98.19 297 ILE A CA 1
ATOM 2339 C C . ILE A 1 297 ? -1.731 -4.844 1.628 1.00 98.19 297 ILE A C 1
ATOM 2341 O O . ILE A 1 297 ? -0.756 -5.053 0.906 1.00 98.19 297 ILE A O 1
ATOM 2345 N N . GLY A 1 298 ? -1.675 -4.048 2.698 1.00 97.62 298 GLY A N 1
ATOM 2346 C CA . GLY A 1 298 ? -0.499 -3.276 3.089 1.00 97.62 298 GLY A CA 1
ATOM 2347 C C . GLY A 1 298 ? 0.819 -4.070 3.116 1.00 97.62 298 GLY A C 1
ATOM 2348 O O . GLY A 1 298 ? 1.777 -3.620 2.487 1.00 97.62 298 GLY A O 1
ATOM 2349 N N . PRO A 1 299 ? 0.893 -5.288 3.699 1.00 97.12 299 PRO A N 1
ATOM 2350 C CA . PRO A 1 299 ? 2.114 -6.100 3.681 1.00 97.12 299 PRO A CA 1
ATOM 2351 C C . PRO A 1 299 ? 2.616 -6.456 2.278 1.00 97.12 299 PRO A C 1
ATOM 2353 O O . PRO A 1 299 ? 3.822 -6.452 2.034 1.00 97.12 299 PRO A O 1
ATOM 2356 N N . MET A 1 300 ? 1.703 -6.782 1.360 1.00 97.69 300 MET A N 1
ATOM 2357 C CA . MET A 1 300 ? 2.034 -7.073 -0.036 1.00 97.69 300 MET A CA 1
ATOM 2358 C C . MET A 1 300 ? 2.490 -5.807 -0.754 1.00 97.69 300 MET A C 1
ATOM 2360 O O . MET A 1 300 ? 3.501 -5.832 -1.454 1.00 97.69 300 MET A O 1
ATOM 2364 N N . PHE A 1 301 ? 1.765 -4.707 -0.550 1.00 97.81 301 PHE A N 1
ATOM 2365 C CA . PHE A 1 301 ? 2.053 -3.441 -1.203 1.00 97.81 301 PHE A CA 1
ATOM 2366 C C . PHE A 1 301 ? 3.421 -2.889 -0.787 1.00 97.81 301 PHE A C 1
ATOM 2368 O O . PHE A 1 301 ? 4.277 -2.657 -1.640 1.00 97.81 301 PHE A O 1
ATOM 2375 N N . TYR A 1 302 ? 3.664 -2.802 0.522 1.00 96.69 302 TYR A N 1
ATOM 2376 C CA . TYR A 1 302 ? 4.952 -2.407 1.081 1.00 96.69 302 TYR A CA 1
ATOM 2377 C C . TYR A 1 302 ? 6.067 -3.375 0.676 1.00 96.69 302 TYR A C 1
ATOM 2379 O O . TYR A 1 302 ? 7.071 -2.962 0.109 1.00 96.69 302 TYR A O 1
ATOM 2387 N N . GLY A 1 303 ? 5.894 -4.680 0.921 1.00 95.62 303 GLY A N 1
ATOM 2388 C CA . GLY A 1 303 ? 6.950 -5.665 0.683 1.00 95.62 303 GLY A CA 1
ATOM 2389 C C . GLY A 1 303 ? 7.385 -5.748 -0.782 1.00 95.62 303 GLY A C 1
ATOM 2390 O O . GLY A 1 303 ? 8.575 -5.925 -1.055 1.00 95.62 303 GLY A O 1
ATOM 2391 N N . GLY A 1 304 ? 6.444 -5.601 -1.719 1.00 95.88 304 GLY A N 1
ATOM 2392 C CA . GLY A 1 304 ? 6.744 -5.589 -3.147 1.00 95.88 304 GLY A CA 1
ATOM 2393 C C . GLY A 1 304 ? 7.486 -4.326 -3.591 1.00 95.88 304 GLY A C 1
ATOM 2394 O O . GLY A 1 304 ? 8.507 -4.441 -4.270 1.00 95.88 304 GLY A O 1
ATOM 2395 N N . LEU A 1 305 ? 7.028 -3.139 -3.178 1.00 95.94 305 LEU A N 1
ATOM 2396 C CA . LEU A 1 305 ? 7.662 -1.872 -3.567 1.00 95.94 305 LEU A CA 1
ATOM 2397 C C . LEU A 1 305 ? 9.012 -1.639 -2.895 1.00 95.94 305 LEU A C 1
ATOM 2399 O O . LEU A 1 305 ? 9.961 -1.277 -3.582 1.00 95.94 305 LEU A O 1
ATOM 2403 N N . GLU A 1 306 ? 9.132 -1.938 -1.604 1.00 94.25 306 GLU A N 1
ATOM 2404 C CA . GLU A 1 306 ? 10.402 -1.871 -0.873 1.00 94.25 306 GLU A CA 1
ATOM 2405 C C . GLU A 1 306 ? 11.461 -2.770 -1.529 1.00 94.25 306 GLU A C 1
ATOM 2407 O O . GLU A 1 306 ? 12.627 -2.404 -1.658 1.00 94.25 306 GLU A O 1
ATOM 2412 N N . SER A 1 307 ? 11.054 -3.958 -1.994 1.00 93.81 307 SER A N 1
ATOM 2413 C CA . SER A 1 307 ? 11.967 -4.850 -2.715 1.00 93.81 307 SER A CA 1
ATOM 2414 C C . SER A 1 307 ? 12.444 -4.227 -4.024 1.00 93.81 307 SER A C 1
ATOM 2416 O O . SER A 1 307 ? 13.616 -4.364 -4.354 1.00 93.81 307 SER A O 1
ATOM 2418 N N . LEU A 1 308 ? 11.560 -3.556 -4.769 1.00 94.00 308 LEU A N 1
ATOM 2419 C CA . LEU A 1 308 ? 11.940 -2.873 -6.006 1.00 94.00 308 LEU A CA 1
ATOM 2420 C C . LEU A 1 308 ? 12.884 -1.699 -5.722 1.00 94.00 308 LEU A C 1
ATOM 2422 O O . LEU A 1 308 ? 13.878 -1.548 -6.428 1.00 94.00 308 LEU A O 1
ATOM 2426 N N . LEU A 1 309 ? 12.597 -0.909 -4.684 1.00 93.06 309 LEU A N 1
ATOM 2427 C CA . LEU A 1 309 ? 13.386 0.254 -4.285 1.00 93.06 309 LEU A CA 1
ATOM 2428 C C . LEU A 1 309 ? 14.815 -0.136 -3.886 1.00 93.06 309 LEU A C 1
ATOM 2430 O O . LEU A 1 309 ? 15.771 0.383 -4.454 1.00 93.06 309 LEU A O 1
ATOM 2434 N N . ILE A 1 310 ? 14.978 -1.110 -2.985 1.00 90.31 310 ILE A N 1
ATOM 2435 C CA . ILE A 1 310 ? 16.308 -1.547 -2.529 1.00 90.31 310 ILE A CA 1
ATOM 2436 C C . ILE A 1 310 ? 17.149 -2.069 -3.693 1.00 90.31 310 ILE A C 1
ATOM 2438 O O . ILE A 1 310 ? 18.327 -1.739 -3.825 1.00 90.31 310 ILE A O 1
ATOM 2442 N N . GLU A 1 311 ? 16.563 -2.900 -4.548 1.00 88.94 311 GLU A N 1
ATOM 2443 C CA . GLU A 1 311 ? 17.302 -3.480 -5.666 1.00 88.94 311 GLU A CA 1
ATOM 2444 C C . GLU A 1 311 ? 17.642 -2.420 -6.723 1.00 88.94 311 GLU A C 1
ATOM 2446 O O . GLU A 1 311 ? 18.716 -2.472 -7.336 1.00 88.94 311 GLU A O 1
ATOM 2451 N N . PHE A 1 312 ? 16.763 -1.425 -6.893 1.00 90.31 312 PHE A N 1
ATOM 2452 C CA . PHE A 1 312 ? 17.035 -0.242 -7.694 1.00 90.31 312 PHE A CA 1
ATOM 2453 C C . PHE A 1 312 ? 18.252 0.522 -7.168 1.00 90.31 312 PHE A C 1
ATOM 2455 O O . PHE A 1 312 ? 19.201 0.753 -7.918 1.00 90.31 312 PHE A O 1
ATOM 2462 N N . GLU A 1 313 ? 18.280 0.838 -5.875 1.00 89.50 313 GLU A N 1
ATOM 2463 C CA . GLU A 1 313 ? 19.380 1.573 -5.247 1.00 89.50 313 GLU A CA 1
ATOM 2464 C C . GLU A 1 313 ? 20.713 0.823 -5.301 1.00 89.50 313 GLU A C 1
ATOM 2466 O O . GLU A 1 313 ? 21.749 1.409 -5.632 1.00 89.50 313 GLU A O 1
ATOM 2471 N N . VAL A 1 314 ? 20.707 -0.478 -4.997 1.00 87.50 314 VAL A N 1
ATOM 2472 C CA . VAL A 1 314 ? 21.911 -1.322 -5.051 1.00 87.50 314 VAL A CA 1
ATOM 2473 C C . VAL A 1 314 ? 22.475 -1.342 -6.467 1.00 87.50 314 VAL A C 1
ATOM 2475 O O . VAL A 1 314 ? 23.679 -1.162 -6.671 1.00 87.50 314 VAL A O 1
ATOM 2478 N N . SER A 1 315 ? 21.614 -1.519 -7.463 1.00 85.50 315 SER A N 1
ATOM 2479 C CA . SER A 1 315 ? 22.037 -1.569 -8.860 1.00 85.50 315 SER A CA 1
ATOM 2480 C C . SER A 1 315 ? 22.527 -0.214 -9.365 1.00 85.50 315 SER A C 1
ATOM 2482 O O . SER A 1 315 ? 23.543 -0.147 -10.060 1.00 85.50 315 SER A O 1
ATOM 2484 N N . TYR A 1 316 ? 21.859 0.871 -8.963 1.00 85.25 316 TYR A N 1
ATOM 2485 C CA . TYR A 1 316 ? 22.269 2.236 -9.277 1.00 85.25 316 TYR A CA 1
ATOM 2486 C C . TYR A 1 316 ? 23.667 2.542 -8.727 1.00 85.25 316 TYR A C 1
ATOM 2488 O O . TYR A 1 316 ? 24.531 3.019 -9.462 1.00 85.25 316 TYR A O 1
ATOM 2496 N N . ARG A 1 317 ? 23.932 2.197 -7.460 1.00 86.69 317 ARG A N 1
ATOM 2497 C CA . ARG A 1 317 ? 25.233 2.433 -6.806 1.00 86.69 317 ARG A CA 1
ATOM 2498 C C . ARG A 1 317 ? 26.363 1.570 -7.365 1.00 86.69 317 ARG A C 1
ATOM 2500 O O . ARG A 1 317 ? 27.512 2.000 -7.355 1.00 86.69 317 ARG A O 1
ATOM 2507 N N . THR A 1 318 ? 26.060 0.358 -7.822 1.00 86.31 318 THR A N 1
ATOM 2508 C CA . THR A 1 318 ? 27.073 -0.591 -8.319 1.00 86.31 318 THR A CA 1
ATOM 2509 C C . THR A 1 318 ? 27.382 -0.439 -9.810 1.00 86.31 318 THR A C 1
ATOM 2511 O O . THR A 1 318 ? 28.377 -0.988 -10.277 1.00 86.31 318 THR A O 1
ATOM 2514 N N . GLY A 1 319 ? 26.566 0.301 -10.570 1.00 82.88 319 GLY A N 1
ATOM 2515 C CA . GLY A 1 319 ? 26.789 0.545 -12.000 1.00 82.88 319 GLY A CA 1
ATOM 2516 C C . GLY A 1 319 ? 26.587 -0.684 -12.899 1.00 82.88 319 GLY A C 1
ATOM 2517 O O . GLY A 1 319 ? 27.032 -0.687 -14.048 1.00 82.88 319 GLY A O 1
ATOM 2518 N N . LEU A 1 320 ? 25.920 -1.736 -12.408 1.00 76.38 320 LEU A N 1
ATOM 2519 C CA . LEU A 1 320 ? 25.699 -3.003 -13.122 1.00 76.38 320 LEU A CA 1
ATOM 2520 C C . LEU A 1 320 ? 24.574 -2.890 -14.167 1.00 76.38 320 LEU A C 1
ATOM 2522 O O . LEU A 1 320 ? 23.518 -3.507 -14.048 1.00 76.38 320 LEU A O 1
ATOM 2526 N N . SER A 1 321 ? 24.804 -2.099 -15.215 1.00 72.44 321 SER A N 1
ATOM 2527 C CA . SER A 1 321 ? 23.743 -1.612 -16.109 1.00 72.44 321 SER A CA 1
ATOM 2528 C C . SER A 1 321 ? 22.962 -2.696 -16.861 1.00 72.44 321 SER A C 1
ATOM 2530 O O . SER A 1 321 ? 21.746 -2.588 -16.967 1.00 72.44 321 SER A O 1
ATOM 2532 N N . ARG A 1 322 ? 23.608 -3.747 -17.386 1.00 76.50 322 ARG A N 1
ATOM 2533 C CA . ARG A 1 322 ? 22.912 -4.735 -18.236 1.00 76.50 322 ARG A CA 1
ATOM 2534 C C . ARG A 1 322 ? 22.051 -5.711 -17.434 1.00 76.50 322 ARG A C 1
ATOM 2536 O O . ARG A 1 322 ? 20.893 -5.910 -17.772 1.00 76.50 322 ARG A O 1
ATOM 2543 N N . TYR A 1 323 ? 22.604 -6.265 -16.354 1.00 81.56 323 TYR A N 1
ATOM 2544 C CA . TYR A 1 323 ? 21.874 -7.161 -15.449 1.00 81.56 323 TYR A CA 1
ATOM 2545 C C . TYR A 1 323 ? 20.705 -6.439 -14.76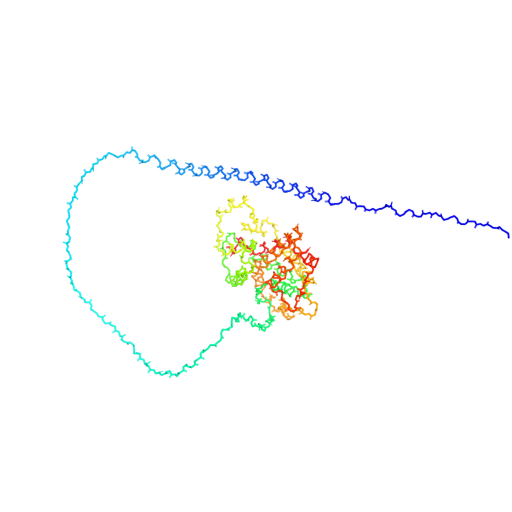8 1.00 81.56 323 TYR A C 1
ATOM 2547 O O . TYR A 1 323 ? 19.653 -7.025 -14.533 1.00 81.56 323 TYR A O 1
ATOM 2555 N N . PHE A 1 324 ? 20.873 -5.143 -14.508 1.00 84.69 324 PHE A N 1
ATOM 2556 C CA . PHE A 1 324 ? 19.853 -4.303 -13.906 1.00 84.69 324 PHE A CA 1
ATOM 2557 C C . PHE A 1 324 ? 18.558 -4.214 -14.725 1.00 84.69 324 PHE A C 1
ATOM 2559 O O . PHE A 1 324 ? 17.480 -4.324 -14.150 1.00 84.69 324 PHE A O 1
ATOM 2566 N N . PHE A 1 325 ? 18.628 -4.044 -16.050 1.00 86.06 325 PHE A N 1
ATOM 2567 C CA . PHE A 1 325 ? 17.411 -3.909 -16.862 1.00 86.06 325 PHE A CA 1
ATOM 2568 C C . PHE A 1 325 ? 16.581 -5.193 -16.891 1.00 86.06 325 PHE A C 1
ATOM 2570 O O . PHE A 1 325 ? 15.373 -5.137 -16.661 1.00 86.06 325 PHE A O 1
ATOM 2577 N N . ASP A 1 326 ? 17.229 -6.340 -17.105 1.00 87.44 326 ASP A N 1
ATOM 2578 C CA . ASP A 1 326 ? 16.563 -7.649 -17.089 1.00 87.44 326 ASP A CA 1
ATOM 2579 C C . ASP A 1 326 ? 15.922 -7.911 -15.721 1.00 87.44 326 ASP A C 1
ATOM 2581 O O . ASP A 1 326 ? 14.796 -8.402 -15.611 1.00 87.44 326 ASP A O 1
ATOM 2585 N N . PHE A 1 327 ? 16.628 -7.514 -14.665 1.00 87.12 327 PHE A N 1
ATOM 2586 C CA . PHE A 1 327 ? 16.174 -7.646 -13.297 1.00 87.12 327 PHE A CA 1
ATOM 2587 C C . PHE A 1 327 ? 14.957 -6.767 -12.976 1.00 87.12 327 PHE A C 1
ATOM 2589 O O . PHE A 1 327 ? 13.966 -7.264 -12.441 1.00 87.12 327 PHE A O 1
ATOM 2596 N N . ILE A 1 328 ? 14.999 -5.476 -13.315 1.00 89.38 328 ILE A N 1
ATOM 2597 C CA . ILE A 1 328 ? 13.869 -4.562 -13.112 1.00 89.38 328 ILE A CA 1
ATOM 2598 C C . ILE A 1 328 ? 12.658 -5.031 -13.910 1.00 89.38 328 ILE A C 1
ATOM 2600 O O . ILE A 1 328 ? 11.546 -5.027 -13.387 1.00 89.38 328 ILE A O 1
ATOM 2604 N N . HIS A 1 329 ? 12.865 -5.475 -15.149 1.00 90.25 329 HIS A N 1
ATOM 2605 C CA . HIS A 1 329 ? 11.799 -6.037 -15.967 1.00 90.25 329 HIS A CA 1
ATOM 2606 C C . HIS A 1 329 ? 11.154 -7.254 -15.282 1.00 90.25 329 HIS A C 1
ATOM 2608 O O . HIS A 1 329 ? 9.932 -7.311 -15.138 1.00 90.25 329 HIS A O 1
ATOM 2614 N N . MET A 1 330 ? 11.967 -8.194 -14.786 1.00 91.62 330 MET A N 1
ATOM 2615 C CA . MET A 1 330 ? 11.493 -9.349 -14.018 1.00 91.62 330 MET A CA 1
ATOM 2616 C C . MET A 1 330 ? 10.710 -8.921 -12.766 1.00 91.62 330 MET A C 1
ATOM 2618 O O . MET A 1 330 ? 9.632 -9.457 -12.511 1.00 91.62 330 MET A O 1
ATOM 2622 N N . MET A 1 331 ? 11.203 -7.938 -12.005 1.00 92.56 331 MET A N 1
ATOM 2623 C CA . MET A 1 331 ? 10.510 -7.441 -10.814 1.00 92.56 331 MET A CA 1
ATOM 2624 C C . MET A 1 331 ? 9.180 -6.774 -11.147 1.00 92.56 331 MET A C 1
ATOM 2626 O O . MET A 1 331 ? 8.179 -7.081 -10.511 1.00 92.56 331 MET A O 1
ATOM 2630 N N . LEU A 1 332 ? 9.141 -5.892 -12.145 1.00 94.38 332 LEU A N 1
ATOM 2631 C CA . LEU A 1 332 ? 7.908 -5.240 -12.583 1.00 94.38 332 LEU A CA 1
ATOM 2632 C C . LEU A 1 332 ? 6.868 -6.278 -13.012 1.00 94.38 332 LEU A C 1
ATOM 2634 O O . LEU A 1 332 ? 5.717 -6.198 -12.583 1.00 94.38 332 LEU A O 1
ATOM 2638 N N . LYS A 1 333 ? 7.287 -7.301 -13.762 1.00 94.19 333 LYS A N 1
ATOM 2639 C CA . LYS A 1 333 ? 6.423 -8.420 -14.143 1.00 94.19 333 LYS A CA 1
ATOM 2640 C C . LYS A 1 333 ? 5.855 -9.142 -12.923 1.00 94.19 333 LYS A C 1
ATOM 2642 O O . LYS A 1 333 ? 4.647 -9.361 -12.868 1.00 94.19 333 LYS A O 1
ATOM 2647 N N . ALA A 1 334 ? 6.696 -9.456 -11.941 1.00 94.31 334 ALA A N 1
ATOM 2648 C CA . ALA A 1 334 ? 6.271 -10.105 -10.704 1.00 94.31 334 ALA A CA 1
ATOM 2649 C C . ALA A 1 334 ? 5.331 -9.201 -9.873 1.00 94.31 334 ALA A C 1
ATOM 2651 O O . ALA A 1 334 ? 4.368 -9.671 -9.280 1.00 94.31 334 ALA A O 1
ATOM 2652 N N . LEU A 1 335 ? 5.515 -7.876 -9.905 1.00 96.00 335 LEU A N 1
ATOM 2653 C CA . LEU A 1 335 ? 4.602 -6.907 -9.279 1.00 96.00 335 LEU A CA 1
ATOM 2654 C C . LEU A 1 335 ? 3.237 -6.806 -9.995 1.00 96.00 335 LEU A C 1
ATOM 2656 O O . LEU A 1 335 ? 2.343 -6.122 -9.496 1.00 96.00 335 LEU A O 1
ATOM 2660 N N . GLY A 1 336 ? 3.065 -7.477 -11.139 1.00 95.56 336 GLY A N 1
ATOM 2661 C CA . GLY A 1 336 ? 1.844 -7.497 -11.947 1.00 95.56 336 GLY A CA 1
ATOM 2662 C C . GLY A 1 336 ? 1.897 -6.611 -13.197 1.00 95.56 336 GLY A C 1
ATOM 2663 O O . GLY A 1 336 ? 0.927 -6.564 -13.954 1.00 95.56 336 GLY A O 1
ATOM 2664 N N . PHE A 1 337 ? 3.007 -5.913 -13.454 1.00 94.81 337 PHE A N 1
ATOM 2665 C CA . PHE A 1 337 ? 3.195 -5.069 -14.638 1.00 94.81 337 PHE A CA 1
ATOM 2666 C C . PHE A 1 337 ? 3.683 -5.898 -15.827 1.00 94.81 337 PHE A C 1
ATOM 2668 O O . PHE A 1 337 ? 4.879 -6.058 -16.054 1.00 94.81 337 PHE A O 1
ATOM 2675 N N . VAL A 1 338 ? 2.737 -6.430 -16.597 1.00 92.75 338 VAL A N 1
ATOM 2676 C CA . VAL A 1 338 ? 3.011 -7.276 -17.766 1.00 92.75 338 VAL A CA 1
ATOM 2677 C C . VAL A 1 338 ? 2.988 -6.481 -19.074 1.00 92.75 338 VAL A C 1
ATOM 2679 O O . VAL A 1 338 ? 2.246 -5.508 -19.221 1.00 92.75 338 VAL A O 1
ATOM 2682 N N . GLU A 1 339 ? 3.781 -6.899 -20.058 1.00 90.50 339 GLU A N 1
ATOM 2683 C CA . GLU A 1 339 ? 3.666 -6.392 -21.428 1.00 90.50 339 GLU A CA 1
ATOM 2684 C C . GLU A 1 339 ? 2.341 -6.853 -22.069 1.00 90.50 339 GLU A C 1
ATOM 2686 O O . GLU A 1 339 ? 1.887 -7.969 -21.806 1.00 90.50 339 GLU A O 1
ATOM 2691 N N . PRO A 1 340 ? 1.696 -6.020 -22.905 1.00 92.06 340 PRO A N 1
ATOM 2692 C CA . PRO A 1 340 ? 2.179 -4.736 -23.420 1.00 92.06 340 PRO A CA 1
ATOM 2693 C C . PRO A 1 340 ? 1.780 -3.520 -22.548 1.00 92.06 340 PRO A C 1
ATOM 2695 O O . PRO A 1 340 ? 1.980 -2.372 -22.934 1.00 92.06 340 PRO A O 1
ATOM 2698 N N . GLU A 1 341 ? 1.197 -3.742 -21.367 1.00 90.62 341 GLU A N 1
ATOM 2699 C CA . GLU A 1 341 ? 0.655 -2.682 -20.498 1.00 90.62 341 GLU A CA 1
ATOM 2700 C C . GLU A 1 341 ? 1.742 -1.849 -19.809 1.00 90.62 341 GLU A C 1
ATOM 2702 O O . GLU A 1 341 ? 1.546 -0.666 -19.514 1.00 90.62 341 GLU A O 1
ATOM 2707 N N . CYS A 1 342 ? 2.889 -2.473 -19.559 1.00 90.94 342 CYS A N 1
ATOM 2708 C CA . CYS A 1 342 ? 4.124 -1.841 -19.119 1.00 90.94 342 CYS A CA 1
ATOM 2709 C C . CYS A 1 342 ? 5.027 -1.542 -20.320 1.00 90.94 342 CYS A C 1
ATOM 2711 O O . CYS A 1 342 ? 4.997 -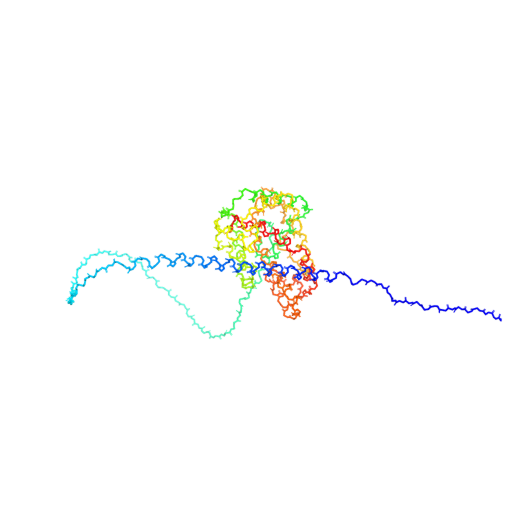2.252 -21.326 1.00 90.94 342 CYS A O 1
ATOM 2713 N N . ARG A 1 343 ? 5.861 -0.502 -20.218 1.00 87.62 343 ARG A N 1
ATOM 2714 C CA . ARG A 1 343 ? 6.941 -0.282 -21.190 1.00 87.62 343 ARG A CA 1
ATOM 2715 C C . ARG A 1 343 ? 7.861 -1.502 -21.200 1.00 87.62 343 ARG A C 1
ATOM 2717 O O . ARG A 1 343 ? 8.232 -1.983 -20.133 1.00 87.62 343 ARG A O 1
ATOM 2724 N N . ALA A 1 344 ? 8.258 -1.952 -22.389 1.00 84.94 344 ALA A N 1
ATOM 2725 C CA . ALA A 1 344 ? 9.068 -3.162 -22.531 1.00 84.94 344 ALA A CA 1
ATOM 2726 C C . ALA A 1 344 ? 10.434 -3.058 -21.828 1.00 84.94 344 ALA A C 1
ATOM 2728 O O . ALA A 1 344 ? 10.960 -4.015 -21.262 1.00 84.94 344 ALA A O 1
ATOM 2729 N N . SER A 1 345 ? 11.008 -1.855 -21.815 1.00 83.56 345 SER A N 1
ATOM 2730 C CA . SER A 1 345 ? 12.284 -1.579 -21.158 1.00 83.56 345 SER A CA 1
ATOM 2731 C C . SER A 1 345 ? 12.255 -0.167 -20.576 1.00 83.56 345 SER A C 1
ATOM 2733 O O . SER A 1 345 ? 12.665 0.778 -21.255 1.00 83.56 345 SER A O 1
ATOM 2735 N N . PRO A 1 346 ? 11.704 0.028 -19.362 1.00 85.56 346 PRO A N 1
ATOM 2736 C CA . PRO A 1 346 ? 11.766 1.330 -18.716 1.00 85.56 346 PRO A CA 1
ATOM 2737 C C . PRO A 1 346 ? 13.234 1.707 -18.503 1.00 85.56 346 PRO A C 1
ATOM 2739 O O . PRO A 1 346 ? 14.045 0.887 -18.066 1.00 85.56 346 PRO A O 1
ATOM 2742 N N . SER A 1 347 ? 13.592 2.945 -18.843 1.00 88.06 347 SER A N 1
ATOM 2743 C CA . SER A 1 347 ? 14.951 3.427 -18.597 1.00 88.06 347 SER A CA 1
ATOM 2744 C C . SER A 1 347 ? 15.203 3.545 -17.093 1.00 88.06 347 SER A C 1
ATOM 2746 O O . SER A 1 347 ? 14.267 3.690 -16.307 1.00 88.06 347 SER A O 1
ATOM 2748 N N . LEU A 1 348 ? 16.471 3.558 -16.676 1.00 87.06 348 LEU A N 1
ATOM 2749 C CA . LEU A 1 348 ? 16.825 3.798 -15.273 1.00 87.06 348 LEU A CA 1
ATOM 2750 C C . LEU A 1 348 ? 16.211 5.112 -14.759 1.00 87.06 348 LEU A C 1
ATOM 2752 O O . LEU A 1 348 ? 15.689 5.163 -13.653 1.00 87.06 348 LEU A O 1
ATOM 2756 N N . VAL A 1 349 ? 16.197 6.143 -15.609 1.00 90.12 349 VAL A N 1
ATOM 2757 C CA . VAL A 1 349 ? 15.579 7.444 -15.323 1.00 90.12 349 VAL A CA 1
ATOM 2758 C C . VAL A 1 349 ? 14.057 7.342 -15.182 1.00 90.12 349 VAL A C 1
ATOM 2760 O O . VAL A 1 349 ? 13.469 8.073 -14.390 1.00 90.12 349 VAL A O 1
ATOM 2763 N N . ASP A 1 350 ? 13.389 6.463 -15.935 1.00 91.62 350 ASP A N 1
ATOM 2764 C CA . ASP A 1 350 ? 11.948 6.245 -15.769 1.00 91.62 350 ASP A CA 1
ATOM 2765 C C . ASP A 1 350 ? 11.641 5.587 -14.424 1.00 91.62 350 ASP A C 1
ATOM 2767 O O . ASP A 1 350 ? 10.709 6.015 -13.749 1.00 91.62 350 ASP A O 1
ATOM 2771 N N . VAL A 1 351 ? 12.428 4.586 -14.023 1.00 91.62 351 VAL A N 1
ATOM 2772 C CA . VAL A 1 351 ? 12.247 3.875 -12.747 1.00 91.62 351 VAL A CA 1
ATOM 2773 C C . VAL A 1 351 ? 12.552 4.793 -11.563 1.00 91.62 351 VAL A C 1
ATOM 2775 O O . VAL A 1 351 ? 11.746 4.874 -10.641 1.00 91.62 351 VAL A O 1
ATOM 2778 N N . ASP A 1 352 ? 13.640 5.562 -11.629 1.00 92.25 352 ASP A N 1
ATOM 2779 C CA . ASP A 1 352 ? 13.973 6.599 -10.644 1.00 92.25 352 ASP A CA 1
ATOM 2780 C C . ASP A 1 352 ? 12.810 7.589 -10.459 1.00 92.25 352 ASP A C 1
ATOM 2782 O O . ASP A 1 352 ? 12.290 7.810 -9.363 1.00 92.25 352 ASP A O 1
ATOM 2786 N N . ARG A 1 353 ? 12.296 8.126 -11.573 1.00 94.25 353 ARG A N 1
ATOM 2787 C CA . ARG A 1 353 ? 11.161 9.058 -11.553 1.00 94.25 353 ARG A CA 1
ATOM 2788 C C . ARG A 1 353 ? 9.871 8.412 -11.062 1.00 94.25 353 ARG A C 1
ATOM 2790 O O . ARG A 1 353 ? 9.064 9.117 -10.448 1.00 94.25 353 ARG A O 1
ATOM 2797 N N . ALA A 1 354 ? 9.669 7.123 -11.331 1.00 94.12 354 ALA A N 1
ATOM 2798 C CA . ALA A 1 354 ? 8.534 6.352 -10.841 1.00 94.12 354 ALA A CA 1
ATOM 2799 C C . ALA A 1 354 ? 8.573 6.202 -9.314 1.00 94.12 354 ALA A C 1
ATOM 2801 O O . ALA A 1 354 ? 7.539 6.364 -8.671 1.00 94.12 354 ALA A O 1
ATOM 2802 N N . LEU A 1 355 ? 9.755 5.945 -8.748 1.00 92.44 355 LEU A N 1
ATOM 2803 C CA . LEU A 1 355 ? 9.957 5.687 -7.320 1.00 92.44 355 LEU A CA 1
ATOM 2804 C C . LEU A 1 355 ? 10.130 6.958 -6.480 1.00 92.44 355 LEU A C 1
ATOM 2806 O O . LEU A 1 355 ? 9.802 6.948 -5.306 1.00 92.44 355 LEU A O 1
ATOM 2810 N N . SER A 1 356 ? 10.537 8.082 -7.072 1.00 89.56 356 SER A N 1
ATOM 2811 C CA . SER A 1 356 ? 10.798 9.355 -6.361 1.00 89.56 356 SER A CA 1
ATOM 2812 C C . SER A 1 356 ? 9.633 9.992 -5.562 1.00 89.56 356 SER A C 1
ATOM 2814 O O . SER A 1 356 ? 9.793 11.095 -5.046 1.00 89.56 356 SER A O 1
ATOM 2816 N N . ARG A 1 357 ? 8.438 9.385 -5.526 1.00 87.06 357 ARG A N 1
ATOM 2817 C CA . ARG A 1 357 ? 7.287 9.781 -4.671 1.00 87.06 357 ARG A CA 1
ATOM 2818 C C . ARG A 1 357 ? 6.649 8.600 -3.930 1.00 87.06 357 ARG A C 1
ATOM 2820 O O . ARG A 1 357 ? 5.534 8.709 -3.437 1.00 87.06 357 ARG A O 1
ATOM 2827 N N . LEU A 1 358 ? 7.301 7.449 -3.989 1.00 86.75 358 LEU A N 1
ATOM 2828 C CA . LEU A 1 358 ? 7.025 6.283 -3.165 1.00 86.75 358 LEU A CA 1
ATOM 2829 C C . LEU A 1 358 ? 8.332 5.986 -2.438 1.00 86.75 358 LEU A C 1
ATOM 2831 O O . LEU A 1 358 ? 8.919 4.919 -2.621 1.00 86.75 358 LEU A O 1
ATOM 2835 N N . ASP A 1 359 ? 8.828 7.001 -1.733 1.00 81.56 359 ASP A N 1
ATOM 2836 C CA . ASP A 1 359 ? 10.046 6.875 -0.957 1.00 81.56 359 ASP A CA 1
ATOM 2837 C C . ASP A 1 359 ? 9.734 6.224 0.395 1.00 81.56 359 ASP A C 1
ATOM 2839 O O . ASP A 1 359 ? 8.621 5.744 0.659 1.00 81.56 359 ASP A O 1
ATOM 2843 N N . ASP A 1 360 ? 10.750 6.174 1.248 1.00 83.69 360 ASP A N 1
ATOM 2844 C CA . ASP A 1 360 ? 10.662 5.649 2.599 1.00 83.69 360 ASP A CA 1
ATOM 2845 C C . ASP A 1 360 ? 9.411 6.152 3.339 1.00 83.69 360 ASP A C 1
ATOM 2847 O O . ASP A 1 360 ? 8.730 5.364 3.992 1.00 83.69 360 ASP A O 1
ATOM 2851 N N . HIS A 1 361 ? 9.041 7.431 3.235 1.00 90.00 361 HIS A N 1
ATOM 2852 C CA . HIS A 1 361 ? 7.929 7.990 4.001 1.00 90.00 361 HIS A CA 1
ATOM 2853 C C . HIS A 1 361 ? 6.564 7.410 3.605 1.00 90.00 361 HIS A C 1
ATOM 2855 O O . HIS A 1 361 ? 5.780 7.008 4.479 1.00 90.00 361 HIS A O 1
ATOM 2861 N N . GLU A 1 362 ? 6.260 7.343 2.307 1.00 93.31 362 GLU A N 1
ATOM 2862 C CA . GLU A 1 362 ? 4.990 6.791 1.829 1.00 93.31 362 GLU A CA 1
ATOM 2863 C C . GLU A 1 362 ? 4.920 5.279 2.066 1.00 93.31 362 GLU A C 1
ATOM 2865 O O . GLU A 1 362 ? 3.891 4.758 2.513 1.00 93.31 362 GLU A O 1
ATOM 2870 N N . LEU A 1 363 ? 6.025 4.564 1.841 1.00 92.81 363 LEU A N 1
ATOM 2871 C CA . LEU A 1 363 ? 6.094 3.128 2.101 1.00 92.81 363 LEU A CA 1
ATOM 2872 C C . LEU A 1 363 ? 5.948 2.827 3.597 1.00 92.81 363 LEU A C 1
ATOM 2874 O O . LEU A 1 363 ? 5.154 1.959 3.975 1.00 92.81 363 LEU A O 1
ATOM 2878 N N . TYR A 1 364 ? 6.614 3.584 4.471 1.00 92.69 364 TYR A N 1
ATOM 2879 C CA . TYR A 1 364 ? 6.440 3.438 5.915 1.00 92.69 364 TYR A CA 1
ATOM 2880 C C . TYR A 1 364 ? 5.034 3.788 6.370 1.00 92.69 364 TYR A C 1
ATOM 2882 O O . TYR A 1 364 ? 4.547 3.156 7.300 1.00 92.69 364 TYR A O 1
ATOM 2890 N N . THR A 1 365 ? 4.344 4.716 5.709 1.00 94.69 365 THR A N 1
ATOM 2891 C CA . THR A 1 365 ? 2.924 4.966 5.981 1.00 94.69 365 THR A CA 1
ATOM 2892 C C . THR A 1 365 ? 2.091 3.712 5.721 1.00 94.69 365 THR A C 1
ATOM 2894 O O . THR A 1 365 ? 1.300 3.314 6.575 1.00 94.69 365 THR A O 1
ATOM 2897 N N . VAL A 1 366 ? 2.276 3.044 4.580 1.00 96.06 366 VAL A N 1
ATOM 2898 C CA . VAL A 1 366 ? 1.570 1.785 4.279 1.00 96.06 366 VAL A CA 1
ATOM 2899 C C . VAL A 1 366 ? 1.914 0.706 5.307 1.00 96.06 366 VAL A C 1
ATOM 2901 O O . VAL A 1 366 ? 1.025 0.001 5.791 1.00 96.06 366 VAL A O 1
ATOM 2904 N N . TYR A 1 367 ? 3.194 0.580 5.661 1.00 94.56 367 TYR A N 1
ATOM 2905 C CA . TYR A 1 367 ? 3.666 -0.369 6.668 1.00 94.56 367 TYR A CA 1
ATOM 2906 C C . TYR A 1 367 ? 2.993 -0.142 8.024 1.00 94.56 367 TYR A C 1
ATOM 2908 O O . TYR A 1 367 ? 2.422 -1.057 8.616 1.00 94.56 367 TYR A O 1
ATOM 2916 N N . ASP A 1 368 ? 3.012 1.104 8.479 1.00 94.06 368 ASP A N 1
ATOM 2917 C CA . ASP A 1 368 ? 2.401 1.580 9.708 1.00 94.06 368 ASP A CA 1
ATOM 2918 C C . ASP A 1 368 ? 0.903 1.229 9.733 1.00 94.06 368 ASP A C 1
ATOM 2920 O O . ASP A 1 368 ? 0.410 0.578 10.663 1.00 94.06 368 ASP A O 1
ATOM 2924 N N . LEU A 1 369 ? 0.180 1.593 8.674 1.00 96.12 369 LEU A N 1
ATOM 2925 C CA . LEU A 1 369 ? -1.257 1.347 8.558 1.00 96.12 369 LEU A CA 1
ATOM 2926 C C . LEU A 1 369 ? -1.604 -0.134 8.346 1.00 96.12 369 LEU A C 1
ATOM 2928 O O . LEU A 1 369 ? -2.756 -0.507 8.545 1.00 96.12 369 LEU A O 1
ATOM 2932 N N . SER A 1 370 ? -0.637 -1.000 8.025 1.00 95.50 370 SER A N 1
ATOM 2933 C CA . SER A 1 370 ? -0.852 -2.455 7.941 1.00 95.50 370 SER A CA 1
ATOM 2934 C C . SER A 1 370 ? -1.154 -3.083 9.305 1.00 95.50 370 SER A C 1
ATOM 2936 O O . SER A 1 370 ? -1.614 -4.221 9.367 1.00 95.50 370 SER A O 1
ATOM 2938 N N . GLY A 1 371 ? -0.911 -2.368 10.411 1.00 91.88 371 GLY A N 1
ATOM 2939 C CA . GLY A 1 371 ? -1.273 -2.832 11.749 1.00 91.88 371 GLY A CA 1
ATOM 2940 C C . GLY A 1 371 ? -0.548 -4.116 12.158 1.00 91.88 371 GLY A C 1
ATOM 2941 O O . GLY A 1 371 ? -1.157 -4.977 12.795 1.00 91.88 371 GLY A O 1
ATOM 2942 N N . PHE A 1 372 ? 0.733 -4.261 11.787 1.00 90.25 372 PHE A N 1
ATOM 2943 C CA . PHE A 1 372 ? 1.557 -5.421 12.156 1.00 90.25 372 PHE A CA 1
ATOM 2944 C C . PHE A 1 372 ? 1.500 -5.703 13.658 1.00 90.25 372 PHE A C 1
ATOM 2946 O O . PHE A 1 372 ? 1.230 -6.829 14.050 1.00 90.25 372 PHE A O 1
ATOM 2953 N N . TRP A 1 373 ? 1.596 -4.657 14.478 1.00 85.44 373 TRP A N 1
ATOM 2954 C CA . TRP A 1 373 ? 1.479 -4.720 15.934 1.00 85.44 373 TRP A CA 1
ATOM 2955 C C . TRP A 1 373 ? 0.155 -5.305 16.468 1.00 85.44 373 TRP A C 1
ATOM 2957 O O . TRP A 1 373 ? 0.114 -5.726 17.625 1.00 85.44 373 TRP A O 1
ATOM 2967 N N . ALA A 1 374 ? -0.925 -5.289 15.675 1.00 87.88 374 ALA A N 1
ATOM 2968 C CA . ALA A 1 374 ? -2.285 -5.652 16.092 1.00 87.88 374 ALA A CA 1
ATOM 2969 C C . ALA A 1 374 ? -2.813 -6.951 15.468 1.00 87.88 374 ALA A C 1
ATOM 2971 O O . ALA A 1 374 ? -3.713 -7.585 16.021 1.00 87.88 374 ALA A O 1
ATOM 2972 N N . PHE A 1 375 ? -2.357 -7.317 14.270 1.00 90.06 375 PHE A N 1
ATOM 2973 C CA . PHE A 1 375 ? -3.031 -8.342 13.463 1.00 90.06 375 PHE A CA 1
ATOM 2974 C C . PHE A 1 375 ? -2.122 -9.470 12.980 1.00 90.06 375 PHE A C 1
ATOM 2976 O O . PHE A 1 375 ? -2.643 -10.472 12.481 1.00 90.06 375 PHE A O 1
ATOM 2983 N N . TYR A 1 376 ? -0.804 -9.329 13.100 1.00 82.12 376 TYR A N 1
ATOM 2984 C CA . TYR A 1 376 ? 0.195 -10.271 12.590 1.00 82.12 376 TYR A CA 1
ATOM 2985 C C . TYR A 1 376 ? 1.061 -10.738 13.763 1.00 82.12 376 TYR A C 1
ATOM 2987 O O . TYR A 1 376 ? 1.171 -11.972 13.944 1.00 82.12 376 TYR A O 1
#

Foldseek 3Di:
DDDDDDDDDDDDDDDDDDDDDPPVVVVVVVVVVVVVVVLVVVVVVVVVVVVVVVVVVVVVVPPPPPPDDDDDDDDDDDDDDDDDDDDDDDDDDDDDDDDDDDDDDDDDDDDDDPDDPPPPPPPQAADAALLDFDLFQLLVLLSLLQQCAPPVPVSLLLLLQLLCVLQVPFDFWADDDPLLVVLLVSLLVLLCPPLRVPFPLSVVLNVLVVDGDDLVCVVVCVSPPDDPLLADSCCVPVVDDSVNLSVLSVLLNVLSVQLLVLWWDPPQADRSYDNNHYCVNHPPPPSNSVLSSLLSNLSNNLSLLVRLVVLLVVCVVVVVQPVSQVSNQSSCVSSVNDPPGTPNTRDNVSNCRSCVSVDPSSSVSSVSSNSSRRHD

pLDDT: mean 77.66, std 21.82, range [29.97, 98.56]

Sequence (376 aa):
MDGSAKEERPKNLAKSVSTSGDQDMQQDTLKQMKEWKNRFDEFMTYTHALLNGLLCDTRSDATSELNSLPGNSPSGNGGSRCSPQQHTLGADSPLIQSSSQTAPKIDEEPKCACKSPNITMVEKMVYHSLTEPPRNVKECMDWLIALKGKDPGENLKALGKAVYKFLADKPVGYTKVPALEKVKLISKQFLNEPDFRNRHPVKRIRSRFYIRMYKEFCWLTKFFTFYKSDYENIIQTKGLTAIDIADKLGDVVTGCERFLKHIKNPGQYKSAYCPEATWDASFAKNPEACAVILVGIGPMFYGGLESLLIEFEVSYRTGLSRYFFDFIHMMLKALGFVEPECRASPSLVDVDRALSRLDDHELYTVYDLSGFWAFY

Secondary structure (DSSP, 8-state):
-------PPP----------SHHHHHHHHHHHHHHHHHHHHHHHHHHHHHHHHHHHHHHHTTSSSSS-----------------------------------------------------------BS-TTSPPSSHHHHHHHHHHHH-S-HHHHHHHHHHHHHHHHHTPPSS----HHHHHHHHHHHHHHTSHHHHTSHHHHHHHHHTTS---TTTHHHHTTTT--HHHHS-HHHHTT--HHHHHHHHHHHHHHHHHHHHHHBPTTT---SB-TT--HHHHTTT-HHHHHHHHHHHHHHHHHHHHHHHHHHHHHHHHT-HHHHHHHHHHHHHHTT--TTTB-SS--HHHHHHHHTTSSHHHHHHHHHHTTHHHH-

Organism: NCBI:txid189622